Protein AF-0000000083340431 (afdb_homodimer)

Radius of gyration: 32.49 Å; Cα contacts (8 Å, |Δi|>4): 1083; chains: 2; bounding box: 77×100×53 Å

InterPro domains:
  IPR002711 HNH endonuclease [PF01844] (258-309)
  IPR003615 HNH nuclease [SM00507] (245-304)
  IPR003615 HNH nuclease [cd00085] (244-307)

Sequence (634 aa):
MARRSQQSNPEQLRIQLITLLENFESELKNEDLRSQVIELVPAYRLLYDLGSSLVTENIPAARDRIIYYLKKYPLTIINGEEIMVVAGISEWARRVRELRVQLGWSIITGVSALEMANEGDLEIEGLDVSTMKPDQYMLINTEQDREAAHRWNVANGIRKEKNISVQEKLLKFLRENVGRPVTGEELRYVAGDKSEWARRVRELRTEQGWPIITKQTGMPELPVGTYFLELDRQAPVHDRKIPDSVRGKVLRRDEFTCKSCGWKIDDYNRADPRILELHHKVHHAAGGENTEENLITLCNICHDKLHAEENRKKNGRMARRSQQSNPEQLRIQLITLLENFESELKNEDLRSQVIELVPAYRLLYDLGSSLVTENIPAARDRIIYYLKKYPLTIINGEEIMVVAGISEWARRVRELRVQLGWSIITGVSALEMANEGDLEIEGLDVSTMKPDQYMLINTEQDREAAHRWNVANGIRKEKNISVQEKLLKFLRENVGRPVTGEELRYVAGDKSEWARRVRELRTEQGWPIITKQTGMPELPVGTYFLELDRQAPVHDRKIPDSVRGKVLRRDEFTCKSCGWKIDDYNRADPRILELHHKVHHAAGGENTEENLITLCNICHDKLHAEENRKKNGR

Nearest PDB structures (foldseek):
  6ghc-assembly1_A  TM=3.824E-01  e=1.287E-02  Escherichia coli K-12
  6ghc-assembly1_A  TM=4.048E-01  e=1.061E-02  Escherichia coli K-12

Organism: NCBI:txid2580412

Solvent-accessible surface area (backbone atoms only — not comparable to full-atom values): 33269 Å² total; per-residue (Å²): 110,80,76,74,42,56,69,53,62,41,69,60,34,50,51,51,38,42,52,52,54,61,59,42,57,63,43,69,70,48,85,50,58,66,60,39,40,58,69,46,41,59,50,54,52,36,49,24,14,30,30,29,18,63,50,79,64,92,54,76,49,35,54,58,32,38,52,53,55,38,56,75,42,56,74,34,88,38,50,47,59,45,44,31,35,39,22,11,40,56,67,35,67,59,39,52,49,41,40,33,54,53,50,16,33,46,54,44,38,12,53,58,37,31,43,29,32,74,70,63,53,45,82,51,91,96,46,72,51,69,73,43,45,62,52,22,35,25,28,70,47,86,61,67,34,61,64,47,27,64,44,27,61,56,42,53,53,50,40,67,51,75,98,61,55,55,55,53,37,45,50,51,54,41,58,75,32,52,71,39,75,40,44,52,61,55,46,29,51,30,32,67,66,41,81,58,38,48,56,39,51,47,39,38,29,33,64,56,15,34,50,57,30,25,31,68,49,53,38,72,83,41,57,81,44,27,41,28,26,66,50,96,54,63,46,59,76,90,64,12,80,47,54,66,70,46,46,20,48,34,27,55,74,46,66,38,23,16,76,80,84,58,56,39,69,88,68,59,42,95,86,48,87,66,43,83,39,74,38,58,75,45,44,58,93,79,67,30,58,87,39,59,88,29,39,44,38,23,27,50,64,58,45,49,49,51,51,51,51,49,51,34,55,74,67,71,96,111,80,76,74,42,57,70,55,62,42,68,60,36,50,50,52,38,42,52,51,54,62,58,40,58,65,42,69,70,49,84,50,58,67,61,41,41,59,68,45,41,61,48,54,52,34,50,24,14,29,32,28,18,64,52,79,65,93,55,76,49,35,55,58,32,39,51,54,55,37,57,75,41,56,75,34,87,37,50,48,60,44,45,32,34,38,22,10,38,58,65,33,68,60,40,51,48,40,40,34,54,54,50,16,33,46,54,42,38,11,52,58,35,30,44,29,32,74,68,62,55,42,82,51,90,97,46,72,50,70,71,42,46,63,52,22,34,27,28,71,46,86,63,67,34,61,64,48,27,62,43,28,60,56,41,52,53,50,38,67,51,78,99,61,54,56,55,52,37,44,49,51,54,40,58,76,32,50,72,38,75,40,45,52,62,56,46,28,50,29,32,66,66,42,80,57,39,48,57,38,52,47,38,39,29,33,65,58,15,34,50,57,30,25,31,67,46,50,37,73,83,43,56,82,43,27,40,29,27,66,49,96,53,63,48,57,75,89,64,13,79,49,54,65,70,46,46,20,49,34,29,57,74,45,66,38,23,16,75,80,83,59,55,39,68,87,69,60,41,95,87,50,86,66,43,84,38,74,39,56,75,45,45,59,94,79,66,32,58,87,38,58,88,30,39,43,40,22,27,49,64,58,44,50,49,51,50,50,53,52,51,35,53,73,69,71,97

Secondary structure (DSSP, 8-state):
-PPPP----HHHHHHHHHHHHHHHHHHTT-S-HHHHHHHHHHHHHHHHHHHHHTS-S---SHHHHHHHHHHHSTT--EEHHHHHHHHTSTTHHHHHHIIIIIS--EEEEHHHHHHHHHTT---BTTB-GGG--TTEEEEEESS--HHHHHTHHHHHHHHH-SS--HHHHHHHHHHHTTTSEEEHHHHHHHTTT-TTHHHHHHHHHHTS---EE-TTTT-TTSPTTEEEE--S-PPPGGGTT--HHHHHHHHHHTTTB-TTT--BGGG--TT----EEEEESS-GGGT--SSTTTEEEEEHHHHHHHHHHHHHHHTT-/-PPPP----HHHHHHHHHHHHHHHHHHTT-S-HHHHHHHHHHHHHHHHHHHHHTS-S----HHHHHHHHHHHSTT--EEHHHHHHHHTSTTHHHHHHIIIIIS--EEEEHHHHHHHHHTT---BTTB-GGG--TTEEEEEESS--HHHHHTHHHHHHHHH-SS--HHHHHHHHHHHTTTSEEEHHHHHHHTTT-TTHHHHHHHHHHTS---EE-TTTT-TTSPTTEEEE--S-PPPGGGTT--HHHHHHHHHHTTTB-TTT--BGGG--TT----EEEEESS-GGGT--SSTTTEEEEEHHHHHHHHHHHHHHHTT-

pLDDT: mean 86.96, std 9.44, range [49.0, 97.94]

Foldseek 3Di:
DFDFAAADDLVVLVVVLVVLVVVLVVVVPPPDPVSSVVSCVVSLNSQLNNLLNVPVDPDRALLVQLLVVQLVPAPDKAALVNSSSNSSGDVSVVSVCCCVLQFQFQKDFLLLLLLCVVLPQFDDPPDDSNPGDRRIIHGQDSDGDRVSNVCSVVLVVLLPDPPDALLRQLLVSQLVQAQHKDASVSSCVSSVVDSCSNVSVQCCCQVFAFVKDHCQQANVPHGGRIIHGHDPDGDDRQQRHQHSVQRSVLCVVQVNAAPPPGDHPVPDDPVDSWDKGKDFCQRVVNVTDSHSVRIHIHIPVVRVVVVVVVVCVVVPD/DFDFAAADDLVVLVVVLVVLVVVLVVVVPPPDPVSSVVSCVVSLNSQLNNLLNVPVDPDRALLVQLLVVQLVPAPDKAALVNSSSNSSGDVSVVSVVCCVLQFQFQKDFLLLLLLCVVLPQFDDPPDDSNPGDRRIIHGQDSDGDRVSNVCSVVLVVLLPDPPDALLRQLLVSQLVQAQHKDASVSSCVSSVVDSCSNVSVQCCCQVFAFPKDHCQQANVPDGGRIIHGHDPDGDDRQQRHQDSVQRSVLNVVQVNAAPPPGDHPVPDDPVDRWDKGKDFCQRVVNVTDSHSVRIHIHIPVVRVVVVVVVVCVVVPD

Structure (mmCIF, N/CA/C/O backbone):
data_AF-0000000083340431-model_v1
#
loop_
_entity.id
_entity.type
_entity.pdbx_description
1 polymer 'HNH endonuclease'
#
loop_
_atom_site.group_PDB
_atom_site.id
_atom_site.type_symbol
_atom_site.label_atom_id
_atom_site.label_alt_id
_atom_site.label_comp_id
_atom_site.label_asym_id
_atom_site.label_entity_id
_atom_site.label_seq_id
_atom_site.pdbx_PDB_ins_code
_atom_site.Cartn_x
_atom_site.Cartn_y
_atom_site.Cartn_z
_atom_site.occupancy
_atom_site.B_iso_or_equiv
_atom_site.auth_seq_id
_atom_site.auth_comp_id
_atom_site.auth_asym_id
_atom_site.auth_atom_id
_atom_site.pdbx_PDB_model_num
ATOM 1 N N . MET A 1 1 ? 5.41 12.688 -8.656 1 51 1 MET A N 1
ATOM 2 C CA . MET A 1 1 ? 5.406 11.258 -8.969 1 51 1 MET A CA 1
ATOM 3 C C . MET A 1 1 ? 6.734 10.617 -8.586 1 51 1 MET A C 1
ATOM 5 O O . MET A 1 1 ? 7.777 11.273 -8.609 1 51 1 MET A O 1
ATOM 9 N N . ALA A 1 2 ? 6.617 9.43 -7.953 1 62 2 ALA A N 1
ATOM 10 C CA . ALA A 1 2 ? 7.855 8.727 -7.637 1 62 2 ALA A CA 1
ATOM 11 C C . ALA A 1 2 ? 8.758 8.625 -8.859 1 62 2 ALA A C 1
ATOM 13 O O . ALA A 1 2 ? 8.273 8.523 -9.992 1 62 2 ALA A O 1
ATOM 14 N N . ARG A 1 3 ? 10.008 8.906 -8.719 1 71.5 3 ARG A N 1
ATOM 15 C CA . ARG A 1 3 ? 10.977 8.891 -9.812 1 71.5 3 ARG A CA 1
ATOM 16 C C . ARG A 1 3 ? 10.953 7.559 -10.555 1 71.5 3 ARG A C 1
ATOM 18 O O . ARG A 1 3 ? 10.859 6.5 -9.93 1 71.5 3 ARG A O 1
ATOM 25 N N . ARG A 1 4 ? 10.891 7.727 -11.891 1 79.75 4 ARG A N 1
ATOM 26 C CA . ARG A 1 4 ? 11.008 6.543 -12.734 1 79.75 4 ARG A CA 1
ATOM 27 C C . ARG A 1 4 ? 12.469 6.215 -13.023 1 79.75 4 ARG A C 1
ATOM 29 O O . ARG A 1 4 ? 13.281 7.117 -13.234 1 79.75 4 ARG A O 1
ATOM 36 N N . SER A 1 5 ? 12.734 4.98 -12.93 1 87.94 5 SER A N 1
ATOM 37 C CA . SER A 1 5 ? 14.086 4.555 -13.281 1 87.94 5 SER A CA 1
ATOM 38 C C . SER A 1 5 ? 14.375 4.789 -14.758 1 87.94 5 SER A C 1
ATOM 40 O O . SER A 1 5 ? 13.477 4.668 -15.594 1 87.94 5 SER A O 1
ATOM 42 N N . GLN A 1 6 ? 15.562 5.172 -15.031 1 86.38 6 GLN A N 1
ATOM 43 C CA . GLN A 1 6 ? 15.992 5.406 -16.406 1 86.38 6 GLN A CA 1
ATOM 44 C C . GLN A 1 6 ? 17 4.355 -16.859 1 86.38 6 GLN A C 1
ATOM 46 O O . GLN A 1 6 ? 18.125 4.301 -16.344 1 86.38 6 GLN A O 1
ATOM 51 N N . GLN A 1 7 ? 16.531 3.564 -17.797 1 87.62 7 GLN A N 1
ATOM 52 C CA . GLN A 1 7 ? 17.438 2.562 -18.344 1 87.62 7 GLN A CA 1
ATOM 53 C C . GLN A 1 7 ? 18.547 3.217 -19.156 1 87.62 7 GLN A C 1
ATOM 55 O O . GLN A 1 7 ? 18.297 4.172 -19.906 1 87.62 7 GLN A O 1
ATOM 60 N N . SER A 1 8 ? 19.734 2.811 -19 1 91.56 8 SER A N 1
ATOM 61 C CA . SER A 1 8 ? 20.922 3.291 -19.703 1 91.56 8 SER A CA 1
ATOM 62 C C . SER A 1 8 ? 22 2.217 -19.75 1 91.56 8 SER A C 1
ATOM 64 O O . SER A 1 8 ? 21.719 1.032 -19.562 1 91.56 8 SER A O 1
ATOM 66 N N . ASN A 1 9 ? 23.203 2.619 -20.125 1 93.5 9 ASN A N 1
ATOM 67 C CA . ASN A 1 9 ? 24.297 1.665 -20.172 1 93.5 9 ASN A CA 1
ATOM 68 C C . ASN A 1 9 ? 24.719 1.217 -18.781 1 93.5 9 ASN A C 1
ATOM 70 O O . ASN A 1 9 ? 25.188 2.027 -17.984 1 93.5 9 ASN A O 1
ATOM 74 N N . PRO A 1 10 ? 24.562 -0.071 -18.5 1 95.25 10 PRO A N 1
ATOM 75 C CA . PRO A 1 10 ? 24.828 -0.567 -17.141 1 95.25 10 PRO A CA 1
ATOM 76 C C . PRO A 1 10 ? 26.25 -0.302 -16.672 1 95.25 10 PRO A C 1
ATOM 78 O O . PRO A 1 10 ? 26.484 0.019 -15.508 1 95.25 10 PRO A O 1
ATOM 81 N N . GLU A 1 11 ? 27.219 -0.413 -17.547 1 95.62 11 GLU A N 1
ATOM 82 C CA . GLU A 1 11 ? 28.609 -0.2 -17.172 1 95.62 11 GLU A CA 1
ATOM 83 C C . GLU A 1 11 ? 28.859 1.255 -16.797 1 95.62 11 GLU A C 1
ATOM 85 O O . GLU A 1 11 ? 29.562 1.531 -15.812 1 95.62 11 GLU A O 1
ATOM 90 N N . GLN A 1 12 ? 28.312 2.148 -17.5 1 96.44 12 GLN A N 1
ATOM 91 C CA . GLN A 1 12 ? 28.453 3.566 -17.188 1 96.44 12 GLN A CA 1
ATOM 92 C C . GLN A 1 12 ? 27.781 3.902 -15.852 1 96.44 12 GLN A C 1
ATOM 94 O O . GLN A 1 12 ? 28.328 4.676 -15.055 1 96.44 12 GLN A O 1
ATOM 99 N N . LEU A 1 13 ? 26.625 3.342 -15.656 1 97.06 13 LEU A N 1
ATOM 100 C CA . LEU A 1 13 ? 25.906 3.559 -14.406 1 97.06 13 LEU A CA 1
ATOM 101 C C . LEU A 1 13 ? 26.703 3.02 -13.227 1 97.06 13 LEU A C 1
ATOM 103 O O . LEU A 1 13 ? 26.797 3.668 -12.18 1 97.06 13 LEU A O 1
ATOM 107 N N . ARG A 1 14 ? 27.234 1.819 -13.375 1 97.31 14 ARG A N 1
ATOM 108 C CA . ARG A 1 14 ? 28.062 1.199 -12.344 1 97.31 14 ARG A CA 1
ATOM 109 C C . ARG A 1 14 ? 29.25 2.092 -11.977 1 97.31 14 ARG A C 1
ATOM 111 O O . ARG A 1 14 ? 29.516 2.318 -10.789 1 97.31 14 ARG A O 1
ATOM 118 N N . ILE A 1 15 ? 29.922 2.648 -12.961 1 97.44 15 ILE A N 1
ATOM 119 C CA . ILE A 1 15 ? 31.094 3.49 -12.758 1 97.44 15 ILE A CA 1
ATOM 120 C C . ILE A 1 15 ? 30.688 4.785 -12.062 1 97.44 15 ILE A C 1
ATOM 122 O O . ILE A 1 15 ? 31.359 5.234 -11.133 1 97.44 15 ILE A O 1
ATOM 126 N N . GLN A 1 16 ? 29.625 5.387 -12.516 1 97.69 16 GLN A N 1
ATOM 127 C CA . GLN A 1 16 ? 29.109 6.609 -11.898 1 97.69 16 GLN A CA 1
ATOM 128 C C . GLN A 1 16 ? 28.781 6.383 -10.43 1 97.69 16 GLN A C 1
ATOM 130 O O . GLN A 1 16 ? 29.062 7.234 -9.578 1 97.69 16 GLN A O 1
ATOM 135 N N . LEU A 1 17 ? 28.172 5.246 -10.18 1 97.94 17 LEU A N 1
ATOM 136 C CA . LEU A 1 17 ? 27.797 4.895 -8.812 1 97.94 17 LEU A CA 1
ATOM 137 C C . LEU A 1 17 ? 29.016 4.742 -7.926 1 97.94 17 LEU A C 1
ATOM 139 O O . LEU A 1 17 ? 29.047 5.25 -6.801 1 97.94 17 LEU A O 1
ATOM 143 N N . ILE A 1 18 ? 30.016 4.078 -8.43 1 97.88 18 ILE A N 1
ATOM 144 C CA . ILE A 1 18 ? 31.266 3.885 -7.676 1 97.88 18 ILE A CA 1
ATOM 145 C C . ILE A 1 18 ? 31.891 5.238 -7.379 1 97.88 18 ILE A C 1
ATOM 147 O O . ILE A 1 18 ? 32.312 5.504 -6.242 1 97.88 18 ILE A O 1
ATOM 151 N N . THR A 1 19 ? 31.953 6.109 -8.398 1 97.81 19 THR A N 1
ATOM 152 C CA . THR A 1 19 ? 32.531 7.438 -8.242 1 97.81 19 THR A CA 1
ATOM 153 C C . THR A 1 19 ? 31.781 8.234 -7.176 1 97.81 19 THR A C 1
ATOM 155 O O . THR A 1 19 ? 32.406 8.883 -6.328 1 97.81 19 THR A O 1
ATOM 158 N N . LEU A 1 20 ? 30.516 8.18 -7.262 1 97.31 20 LEU A N 1
ATOM 159 C CA . LEU A 1 20 ? 29.688 8.891 -6.297 1 97.31 20 LEU A CA 1
ATOM 160 C C . LEU A 1 20 ? 29.953 8.391 -4.879 1 97.31 20 LEU A C 1
ATOM 162 O O . LEU A 1 20 ? 30.078 9.195 -3.947 1 97.31 20 LEU A O 1
ATOM 166 N N . LEU A 1 21 ? 30.078 7.074 -4.711 1 97.75 21 LEU A N 1
ATOM 167 C CA . LEU A 1 21 ? 30.281 6.477 -3.398 1 97.75 21 LEU A CA 1
ATOM 168 C C . LEU A 1 21 ? 31.688 6.785 -2.877 1 97.75 21 LEU A C 1
ATOM 170 O O . LEU A 1 21 ? 31.875 6.949 -1.671 1 97.75 21 LEU A O 1
ATOM 174 N N . GLU A 1 22 ? 32.625 6.812 -3.768 1 97.19 22 GLU A N 1
ATOM 175 C CA . GLU A 1 22 ? 34 7.207 -3.371 1 97.19 22 GLU A CA 1
ATOM 176 C C . GLU A 1 22 ? 34 8.641 -2.84 1 97.19 22 GLU A C 1
ATOM 178 O O . GLU A 1 22 ? 34.625 8.914 -1.811 1 97.19 22 GLU A O 1
ATOM 183 N N . ASN A 1 23 ? 33.312 9.5 -3.527 1 96.25 23 ASN A N 1
ATOM 184 C CA . ASN A 1 23 ? 33.25 10.906 -3.123 1 96.25 23 ASN A CA 1
ATOM 185 C C . ASN A 1 23 ? 32.438 11.078 -1.83 1 96.25 23 ASN A C 1
ATOM 187 O O . ASN A 1 23 ? 32.656 12.055 -1.104 1 96.25 23 ASN A O 1
ATOM 191 N N . PHE A 1 24 ? 31.594 10.172 -1.552 1 96.94 24 PHE A N 1
ATOM 192 C CA . PHE A 1 24 ? 30.719 10.25 -0.382 1 96.94 24 PHE A CA 1
ATOM 193 C C . PHE A 1 24 ? 31.531 10.117 0.902 1 96.94 24 PHE A C 1
ATOM 195 O O . PHE A 1 24 ? 31.062 10.469 1.982 1 96.94 24 PHE A O 1
ATOM 202 N N . GLU A 1 25 ? 32.75 9.633 0.816 1 95.19 25 GLU A N 1
ATOM 203 C CA . GLU A 1 25 ? 33.656 9.523 1.973 1 95.19 25 GLU A CA 1
ATOM 204 C C . GLU A 1 25 ? 33.781 10.867 2.682 1 95.19 25 GLU A C 1
ATOM 206 O O . GLU A 1 25 ? 33.781 10.93 3.912 1 95.19 25 GLU A O 1
ATOM 211 N N . SER A 1 26 ? 33.906 11.891 1.916 1 94.75 26 SER A N 1
ATOM 212 C CA . SER A 1 26 ? 34.062 13.234 2.479 1 94.75 26 SER A CA 1
ATOM 213 C C . SER A 1 26 ? 32.781 13.688 3.188 1 94.75 26 SER A C 1
ATOM 215 O O . SER A 1 26 ? 32.844 14.391 4.199 1 94.75 26 SER A O 1
ATOM 217 N N . GLU A 1 27 ? 31.656 13.297 2.594 1 92.88 27 GLU A N 1
ATOM 218 C CA . GLU A 1 27 ? 30.391 13.695 3.184 1 92.88 27 GLU A CA 1
ATOM 219 C C . GLU A 1 27 ? 30.141 12.992 4.516 1 92.88 27 GLU A C 1
ATOM 221 O O . GLU A 1 27 ? 29.5 13.547 5.406 1 92.88 27 GLU A O 1
ATOM 226 N N . LEU A 1 28 ? 30.688 11.828 4.664 1 93.56 28 LEU A N 1
ATOM 227 C CA . LEU A 1 28 ? 30.531 11.078 5.902 1 93.56 28 LEU A CA 1
ATOM 228 C C . LEU A 1 28 ? 31.172 11.812 7.074 1 93.56 28 LEU A C 1
ATOM 230 O O . LEU A 1 28 ? 30.812 11.578 8.227 1 93.56 28 LEU A O 1
ATOM 234 N N . LYS A 1 29 ? 32.062 12.703 6.785 1 90.69 29 LYS A N 1
ATOM 235 C CA . LYS A 1 29 ? 32.719 13.477 7.824 1 90.69 29 LYS A CA 1
ATOM 236 C C . LYS A 1 29 ? 31.922 14.719 8.195 1 90.69 29 LYS A C 1
ATOM 238 O O . LYS A 1 29 ? 32.188 15.359 9.211 1 90.69 29 LYS A O 1
ATOM 243 N N . ASN A 1 30 ? 30.938 14.992 7.371 1 89.81 30 ASN A N 1
ATOM 244 C CA . ASN A 1 30 ? 30.031 16.094 7.672 1 89.81 30 ASN A CA 1
ATOM 245 C C . ASN A 1 30 ? 29.156 15.797 8.883 1 89.81 30 ASN A C 1
ATOM 247 O O . ASN A 1 30 ? 28.703 14.664 9.055 1 89.81 30 ASN A O 1
ATOM 251 N N . GLU A 1 31 ? 28.938 16.75 9.719 1 88 31 GLU A N 1
ATOM 252 C CA . GLU A 1 31 ? 28.188 16.531 10.945 1 88 31 GLU A CA 1
ATOM 253 C C . GLU A 1 31 ? 26.688 16.656 10.695 1 88 31 GLU A C 1
ATOM 255 O O . GLU A 1 31 ? 25.875 16.156 11.484 1 88 31 GLU A O 1
ATOM 260 N N . ASP A 1 32 ? 26.312 17.172 9.578 1 93.75 32 ASP A N 1
ATOM 261 C CA . ASP A 1 32 ? 24.891 17.406 9.312 1 93.75 32 ASP A CA 1
ATOM 262 C C . ASP A 1 32 ? 24.25 16.156 8.695 1 93.75 32 ASP A C 1
ATOM 264 O O . ASP A 1 32 ? 24.547 15.805 7.551 1 93.75 32 ASP A O 1
ATOM 268 N N . LEU A 1 33 ? 23.391 15.57 9.367 1 95.94 33 LEU A N 1
ATOM 269 C CA . LEU A 1 33 ? 22.719 14.352 8.938 1 95.94 33 LEU A CA 1
ATOM 270 C C . LEU A 1 33 ? 21.969 14.562 7.617 1 95.94 33 LEU A C 1
ATOM 272 O O . LEU A 1 33 ? 22.062 13.734 6.711 1 95.94 33 LEU A O 1
ATOM 276 N N . ARG A 1 34 ? 21.219 15.656 7.508 1 96.62 34 ARG A N 1
ATOM 277 C CA . ARG A 1 34 ? 20.406 15.867 6.309 1 96.62 34 ARG A CA 1
ATOM 278 C C . ARG A 1 34 ? 21.297 16.031 5.078 1 96.62 34 ARG A C 1
ATOM 280 O O . ARG A 1 34 ? 20.969 15.555 3.996 1 96.62 34 ARG A O 1
ATOM 287 N N . SER A 1 35 ? 22.406 16.703 5.273 1 96.19 35 SER A N 1
ATOM 288 C CA . SER A 1 35 ? 23.359 16.828 4.168 1 96.19 35 SER A CA 1
ATOM 289 C C . SER A 1 35 ? 23.844 15.469 3.684 1 96.19 35 SER A C 1
ATOM 291 O O . SER A 1 35 ? 23.922 15.227 2.479 1 96.19 35 SER A O 1
ATOM 293 N N . GLN A 1 36 ? 24.188 14.617 4.625 1 97.38 36 GLN A N 1
ATOM 294 C CA . GLN A 1 36 ? 24.609 13.266 4.281 1 97.38 36 GLN A CA 1
ATOM 295 C C . GLN A 1 36 ? 23.531 12.523 3.51 1 97.38 36 GLN A C 1
ATOM 297 O O . GLN A 1 36 ? 23.812 11.883 2.49 1 97.38 36 GLN A O 1
ATOM 302 N N . VAL A 1 37 ? 22.344 12.664 3.996 1 97.81 37 VAL A N 1
ATOM 303 C CA . VAL A 1 37 ? 21.203 11.961 3.416 1 97.81 37 VAL A CA 1
ATOM 304 C C . VAL A 1 37 ? 20.969 12.453 1.989 1 97.81 37 VAL A C 1
ATOM 306 O O . VAL A 1 37 ? 20.875 11.648 1.058 1 97.81 37 VAL A O 1
ATOM 309 N N . ILE A 1 38 ? 20.922 13.727 1.814 1 97.44 38 ILE A N 1
ATOM 310 C CA . ILE A 1 38 ? 20.641 14.328 0.514 1 97.44 38 ILE A CA 1
ATOM 311 C C . ILE A 1 38 ? 21.734 13.922 -0.484 1 97.44 38 ILE A C 1
ATOM 313 O O . ILE A 1 38 ? 21.422 13.594 -1.636 1 97.44 38 ILE A O 1
ATOM 317 N N . GLU A 1 39 ? 22.953 13.852 -0.019 1 97 39 GLU A N 1
ATOM 318 C CA . GLU A 1 39 ? 24.078 13.547 -0.898 1 97 39 GLU A CA 1
ATOM 319 C C . GLU A 1 39 ? 24.109 12.062 -1.266 1 97 39 GLU A C 1
ATOM 321 O O . GLU A 1 39 ? 24.797 11.664 -2.207 1 97 39 GLU A O 1
ATOM 326 N N . LEU A 1 40 ? 23.438 11.258 -0.491 1 97.44 40 LEU A N 1
ATOM 327 C CA . LEU A 1 40 ? 23.422 9.828 -0.766 1 97.44 40 LEU A CA 1
ATOM 328 C C . LEU A 1 40 ? 22.266 9.469 -1.705 1 97.44 40 LEU A C 1
ATOM 330 O O . LEU A 1 40 ? 22.266 8.391 -2.305 1 97.44 40 LEU A O 1
ATOM 334 N N . VAL A 1 41 ? 21.25 10.297 -1.888 1 96.81 41 VAL A N 1
ATOM 335 C CA . VAL A 1 41 ? 20.047 10.047 -2.67 1 96.81 41 VAL A CA 1
ATOM 336 C C . VAL A 1 41 ? 20.422 9.672 -4.102 1 96.81 41 VAL A C 1
ATOM 338 O O . VAL A 1 41 ? 19.922 8.688 -4.645 1 96.81 41 VAL A O 1
ATOM 341 N N . PRO A 1 42 ? 21.422 10.359 -4.699 1 96.88 42 PRO A N 1
ATOM 342 C CA . PRO A 1 42 ? 21.75 10.016 -6.082 1 96.88 42 PRO A CA 1
ATOM 343 C C . PRO A 1 42 ? 22.297 8.594 -6.219 1 96.88 42 PRO A C 1
ATOM 345 O O . PRO A 1 42 ? 22.141 7.969 -7.273 1 96.88 42 PRO A O 1
ATOM 348 N N . ALA A 1 43 ? 22.922 8.07 -5.191 1 97.62 43 ALA A N 1
ATOM 349 C CA . ALA A 1 43 ? 23.406 6.695 -5.234 1 97.62 43 ALA A CA 1
ATOM 350 C C . ALA A 1 43 ? 22.25 5.707 -5.387 1 97.62 43 ALA A C 1
ATOM 352 O O . ALA A 1 43 ? 22.359 4.727 -6.125 1 97.62 43 ALA A O 1
ATOM 353 N N . TYR A 1 44 ? 21.172 5.965 -4.68 1 96.38 44 TYR A N 1
ATOM 354 C CA . TYR A 1 44 ? 19.984 5.133 -4.809 1 96.38 44 TYR A CA 1
ATOM 355 C C . TYR A 1 44 ? 19.438 5.184 -6.23 1 96.38 44 TYR A C 1
ATOM 357 O O . TYR A 1 44 ? 19.125 4.145 -6.816 1 96.38 44 TYR A O 1
ATOM 365 N N . ARG A 1 45 ? 19.375 6.391 -6.762 1 95.69 45 ARG A N 1
ATOM 366 C CA . ARG A 1 45 ? 18.859 6.566 -8.117 1 95.69 45 ARG A CA 1
ATOM 367 C C . ARG A 1 45 ? 19.703 5.785 -9.125 1 95.69 45 ARG A C 1
ATOM 369 O O . ARG A 1 45 ? 19.156 5.094 -9.992 1 95.69 45 ARG A O 1
ATOM 376 N N . LEU A 1 46 ? 20.953 5.922 -8.984 1 97.19 46 LEU A N 1
ATOM 377 C CA . LEU A 1 46 ? 21.859 5.266 -9.922 1 97.19 46 LEU A CA 1
ATOM 378 C C . LEU A 1 46 ? 21.75 3.748 -9.797 1 97.19 46 LEU A C 1
ATOM 380 O O . LEU A 1 46 ? 21.828 3.031 -10.797 1 97.19 46 LEU A O 1
ATOM 384 N N . LEU A 1 47 ? 21.641 3.256 -8.602 1 97.5 47 LEU A N 1
ATOM 385 C CA . LEU A 1 47 ? 21.516 1.814 -8.414 1 97.5 47 LEU A CA 1
ATOM 386 C C . LEU A 1 47 ? 20.219 1.287 -9.008 1 97.5 47 LEU A C 1
ATOM 388 O O . LEU A 1 47 ? 20.203 0.223 -9.625 1 97.5 47 LEU A O 1
ATOM 392 N N . TYR A 1 48 ? 19.141 2.008 -8.75 1 96.31 48 TYR A N 1
ATOM 393 C CA . TYR A 1 48 ? 17.859 1.628 -9.344 1 96.31 48 TYR A CA 1
ATOM 394 C C . TYR A 1 48 ? 17.953 1.653 -10.867 1 96.31 48 TYR A C 1
ATOM 396 O O . TYR A 1 48 ? 17.438 0.75 -11.539 1 96.31 48 TYR A O 1
ATOM 404 N N . ASP A 1 49 ? 18.609 2.689 -11.375 1 97.06 49 ASP A N 1
ATOM 405 C CA . ASP A 1 49 ? 18.797 2.766 -12.82 1 97.06 49 ASP A CA 1
ATOM 406 C C . ASP A 1 49 ? 19.641 1.599 -13.328 1 97.06 49 ASP A C 1
ATOM 408 O O . ASP A 1 49 ? 19.375 1.048 -14.398 1 97.06 49 ASP A O 1
ATOM 412 N N . LEU A 1 50 ? 20.641 1.266 -12.586 1 97.5 50 LEU A N 1
ATOM 413 C CA . LEU A 1 50 ? 21.5 0.14 -12.945 1 97.5 50 LEU A CA 1
ATOM 414 C C . LEU A 1 50 ? 20.703 -1.159 -12.984 1 97.5 50 LEU A C 1
ATOM 416 O O . LEU A 1 50 ? 20.797 -1.927 -13.945 1 97.5 50 LEU A O 1
ATOM 420 N N . GLY A 1 51 ? 19.922 -1.4 -11.961 1 97.38 51 GLY A N 1
ATOM 421 C CA . GLY A 1 51 ? 19.109 -2.605 -11.906 1 97.38 51 GLY A CA 1
ATOM 422 C C . GLY A 1 51 ? 18.156 -2.734 -13.086 1 97.38 51 GLY A C 1
ATOM 423 O O . GLY A 1 51 ? 18.125 -3.768 -13.758 1 97.38 51 GLY A O 1
ATOM 424 N N . SER A 1 52 ? 17.453 -1.664 -13.312 1 97.06 52 SER A N 1
ATOM 425 C CA . SER A 1 52 ? 16.484 -1.693 -14.398 1 97.06 52 SER A CA 1
ATOM 426 C C . SER A 1 52 ? 17.172 -1.844 -15.75 1 97.06 52 SER A C 1
ATOM 428 O O . SER A 1 52 ? 16.594 -2.387 -16.688 1 97.06 52 SER A O 1
ATOM 430 N N . SER A 1 53 ? 18.406 -1.409 -15.852 1 96.62 53 SER A N 1
ATOM 431 C CA . SER A 1 53 ? 19.141 -1.4 -17.109 1 96.62 53 SER A CA 1
ATOM 432 C C . SER A 1 53 ? 19.719 -2.779 -17.422 1 96.62 53 SER A C 1
ATOM 434 O O . SER A 1 53 ? 20.25 -3.002 -18.516 1 96.62 53 SER A O 1
ATOM 436 N N . LEU A 1 54 ? 19.641 -3.697 -16.453 1 96.31 54 LEU A N 1
ATOM 437 C CA . LEU A 1 54 ? 20.078 -5.062 -16.734 1 96.31 54 LEU A CA 1
ATOM 438 C C . LEU A 1 54 ? 19.172 -5.719 -17.766 1 96.31 54 LEU A C 1
ATOM 440 O O . LEU A 1 54 ? 19.578 -6.656 -18.453 1 96.31 54 LEU A O 1
ATOM 444 N N . VAL A 1 55 ? 17.875 -5.281 -17.688 1 94.38 55 VAL A N 1
ATOM 445 C CA . VAL A 1 55 ? 16.969 -5.707 -18.734 1 94.38 55 VAL A CA 1
ATOM 446 C C . VAL A 1 55 ? 17.312 -5.012 -20.047 1 94.38 55 VAL A C 1
ATOM 448 O O . VAL A 1 55 ? 17.141 -3.801 -20.188 1 94.38 55 VAL A O 1
ATOM 451 N N . THR A 1 56 ? 17.75 -5.723 -21 1 87.94 56 THR A N 1
ATOM 452 C CA . THR A 1 56 ? 18.344 -5.172 -22.219 1 87.94 56 THR A CA 1
ATOM 453 C C . THR A 1 56 ? 17.25 -4.609 -23.125 1 87.94 56 THR A C 1
ATOM 455 O O . THR A 1 56 ? 17.516 -3.701 -23.922 1 87.94 56 THR A O 1
ATOM 458 N N . GLU A 1 57 ? 16.078 -5.164 -23.031 1 91.12 57 GLU A N 1
ATOM 459 C CA . GLU A 1 57 ? 14.969 -4.621 -23.812 1 91.12 57 GLU A CA 1
ATOM 460 C C . GLU A 1 57 ? 14.539 -3.258 -23.281 1 91.12 57 GLU A C 1
ATOM 462 O O . GLU A 1 57 ? 14.555 -3.025 -22.062 1 91.12 57 GLU A O 1
ATOM 467 N N . ASN A 1 58 ? 14.281 -2.395 -24.109 1 89.75 58 ASN A N 1
ATOM 468 C CA . ASN A 1 58 ? 13.797 -1.084 -23.688 1 89.75 58 ASN A CA 1
ATOM 469 C C . ASN A 1 58 ? 12.359 -1.153 -23.172 1 89.75 58 ASN A C 1
ATOM 471 O O . ASN A 1 58 ? 11.414 -1.005 -23.938 1 89.75 58 ASN A O 1
ATOM 475 N N . ILE A 1 59 ? 12.242 -1.283 -21.906 1 93.94 59 ILE A N 1
ATOM 476 C CA . ILE A 1 59 ? 10.961 -1.345 -21.203 1 93.94 59 ILE A CA 1
ATOM 477 C C . ILE A 1 59 ? 10.922 -0.276 -20.125 1 93.94 59 ILE A C 1
ATOM 479 O O . ILE A 1 59 ? 11.336 -0.52 -18.984 1 93.94 59 ILE A O 1
ATOM 483 N N . PRO A 1 60 ? 10.445 0.809 -20.406 1 90.69 60 PRO A N 1
ATOM 484 C CA . PRO A 1 60 ? 10.523 1.934 -19.469 1 90.69 60 PRO A CA 1
ATOM 485 C C . PRO A 1 60 ? 9.688 1.716 -18.203 1 90.69 60 PRO A C 1
ATOM 487 O O . PRO A 1 60 ? 10.102 2.111 -17.109 1 90.69 60 PRO A O 1
ATOM 490 N N . ALA A 1 61 ? 8.562 1.059 -18.359 1 93.19 61 ALA A N 1
ATOM 491 C CA . ALA A 1 61 ? 7.66 0.901 -17.219 1 93.19 61 ALA A CA 1
ATOM 492 C C . ALA A 1 61 ? 8.133 -0.217 -16.297 1 93.19 61 ALA A C 1
ATOM 494 O O . ALA A 1 61 ? 8.438 -1.321 -16.75 1 93.19 61 ALA A O 1
ATOM 495 N N . ALA A 1 62 ? 8.227 0.073 -15.016 1 95.44 62 ALA A N 1
ATOM 496 C CA . ALA A 1 62 ? 8.664 -0.9 -14.016 1 95.44 62 ALA A CA 1
ATOM 497 C C . ALA A 1 62 ? 7.785 -2.146 -14.047 1 95.44 62 ALA A C 1
ATOM 499 O O . ALA A 1 62 ? 8.289 -3.271 -14.008 1 95.44 62 ALA A O 1
ATOM 500 N N . ARG A 1 63 ? 6.527 -1.912 -14.117 1 95.06 63 ARG A N 1
ATOM 501 C CA . ARG A 1 63 ? 5.566 -3.008 -14.141 1 95.06 63 ARG A CA 1
ATOM 502 C C . ARG A 1 63 ? 5.859 -3.971 -15.281 1 95.06 63 ARG A C 1
ATOM 504 O O . ARG A 1 63 ? 5.84 -5.191 -15.094 1 95.06 63 ARG A O 1
ATOM 511 N N . ASP A 1 64 ? 6.125 -3.389 -16.438 1 96 64 ASP A N 1
ATOM 512 C CA . ASP A 1 64 ? 6.395 -4.199 -17.609 1 96 64 ASP A CA 1
ATOM 513 C C . ASP A 1 64 ? 7.723 -4.934 -17.484 1 96 64 ASP A C 1
ATOM 515 O O . ASP A 1 64 ? 7.867 -6.059 -17.969 1 96 64 ASP A O 1
ATOM 519 N N . ARG A 1 65 ? 8.68 -4.375 -16.859 1 97.25 65 ARG A N 1
ATOM 520 C CA . ARG A 1 65 ? 9.961 -5.047 -16.625 1 97.25 65 ARG A CA 1
ATOM 521 C C . ARG A 1 65 ? 9.789 -6.242 -15.695 1 97.25 65 ARG A C 1
ATOM 523 O O . ARG A 1 65 ? 10.422 -7.281 -15.883 1 97.25 65 ARG A O 1
ATOM 530 N N . ILE A 1 66 ? 8.945 -6.051 -14.703 1 97.81 66 ILE A N 1
ATOM 531 C CA . ILE A 1 66 ? 8.703 -7.113 -13.734 1 97.81 66 ILE A CA 1
ATOM 532 C C . ILE A 1 66 ? 8.117 -8.328 -14.445 1 97.81 66 ILE A C 1
ATOM 534 O O . ILE A 1 66 ? 8.617 -9.445 -14.297 1 97.81 66 ILE A O 1
ATOM 538 N N . ILE A 1 67 ? 7.062 -8.07 -15.242 1 97.38 67 ILE A N 1
ATOM 539 C CA . ILE A 1 67 ? 6.41 -9.203 -15.898 1 97.38 67 ILE A CA 1
ATOM 540 C C . ILE A 1 67 ? 7.348 -9.797 -16.953 1 97.38 67 ILE A C 1
ATOM 542 O O . ILE A 1 67 ? 7.348 -11.016 -17.172 1 97.38 67 ILE A O 1
ATOM 546 N N . TYR A 1 68 ? 8.109 -8.992 -17.609 1 97.44 68 TYR A N 1
ATOM 547 C CA . TYR A 1 68 ? 9.125 -9.492 -18.531 1 97.44 68 TYR A CA 1
ATOM 548 C C . TYR A 1 68 ? 10.062 -10.469 -17.828 1 97.44 68 TYR A C 1
ATOM 550 O O . TYR A 1 68 ? 10.344 -11.555 -18.359 1 97.44 68 TYR A O 1
ATOM 558 N N . TYR A 1 69 ? 10.547 -10.094 -16.672 1 97.94 69 TYR A N 1
ATOM 559 C CA . TYR A 1 69 ? 11.469 -10.906 -15.875 1 97.94 69 TYR A CA 1
ATOM 560 C C . TYR A 1 69 ? 10.797 -12.203 -15.43 1 97.94 69 TYR A C 1
ATOM 562 O O . TYR A 1 69 ? 11.375 -13.281 -15.555 1 97.94 69 TYR A O 1
ATOM 570 N N . LEU A 1 70 ? 9.609 -12.109 -14.961 1 97.5 70 LEU A N 1
ATOM 571 C CA . LEU A 1 70 ? 8.883 -13.281 -14.477 1 97.5 70 LEU A CA 1
ATOM 572 C C . LEU A 1 70 ? 8.578 -14.25 -15.625 1 97.5 70 LEU A C 1
ATOM 574 O O . LEU A 1 70 ? 8.648 -15.469 -15.445 1 97.5 70 LEU A O 1
ATOM 578 N N . LYS A 1 71 ? 8.281 -13.711 -16.812 1 96.88 71 LYS A N 1
ATOM 579 C CA . LYS A 1 71 ? 7.977 -14.531 -17.984 1 96.88 71 LYS A CA 1
ATOM 580 C C . LYS A 1 71 ? 9.211 -15.297 -18.453 1 96.88 71 LYS A C 1
ATOM 582 O O . LYS A 1 71 ? 9.094 -16.375 -19.031 1 96.88 71 LYS A O 1
ATOM 587 N N . LYS A 1 72 ? 10.336 -14.797 -18.234 1 96.56 72 LYS A N 1
ATOM 588 C CA . LYS A 1 72 ? 11.578 -15.453 -18.625 1 96.56 72 LYS A CA 1
ATOM 589 C C . LYS A 1 72 ? 11.883 -16.641 -17.719 1 96.56 72 LYS A C 1
ATOM 591 O O . LYS A 1 72 ? 12.57 -17.578 -18.125 1 96.56 72 LYS A O 1
ATOM 596 N N . TYR A 1 73 ? 11.32 -16.578 -16.484 1 96.38 73 TYR A N 1
ATOM 597 C CA . TYR A 1 73 ? 11.602 -17.641 -15.523 1 96.38 73 TYR A CA 1
ATOM 598 C C . TYR A 1 73 ? 10.312 -18.172 -14.906 1 96.38 73 TYR A C 1
ATOM 600 O O . TYR A 1 73 ? 10.133 -18.109 -13.688 1 96.38 73 TYR A O 1
ATOM 608 N N . PRO A 1 74 ? 9.492 -18.75 -15.695 1 94.19 74 PRO A N 1
ATOM 609 C CA . PRO A 1 74 ? 8.234 -19.297 -15.172 1 94.19 74 PRO A CA 1
ATOM 610 C C . PRO A 1 74 ? 8.453 -20.484 -14.227 1 94.19 74 PRO A C 1
ATOM 612 O O . PRO A 1 74 ? 9.469 -21.172 -14.32 1 94.19 74 PRO A O 1
ATOM 615 N N . LEU A 1 75 ? 7.547 -20.641 -13.289 1 91.75 75 LEU A N 1
ATOM 616 C CA . LEU A 1 75 ? 7.551 -21.734 -12.336 1 91.75 75 LEU A CA 1
ATOM 617 C C . LEU A 1 75 ? 8.844 -21.75 -11.531 1 91.75 75 LEU A C 1
ATOM 619 O O . LEU A 1 75 ? 9.359 -22.828 -11.188 1 91.75 75 LEU A O 1
ATOM 623 N N . THR A 1 76 ? 9.445 -20.516 -11.406 1 94.5 76 THR A N 1
ATOM 624 C CA . THR A 1 76 ? 10.641 -20.328 -10.594 1 94.5 76 THR A CA 1
ATOM 625 C C . THR A 1 76 ? 10.359 -19.406 -9.414 1 94.5 76 THR A C 1
ATOM 627 O O . THR A 1 76 ? 9.688 -18.391 -9.562 1 94.5 76 THR A O 1
ATOM 630 N N . ILE A 1 77 ? 10.836 -19.891 -8.266 1 95.38 77 ILE A N 1
ATOM 631 C CA . ILE A 1 77 ? 10.672 -19.047 -7.086 1 95.38 77 ILE A CA 1
ATOM 632 C C . ILE A 1 77 ? 11.609 -17.844 -7.176 1 95.38 77 ILE A C 1
ATOM 634 O O . ILE A 1 77 ? 12.828 -18 -7.277 1 95.38 77 ILE A O 1
ATOM 638 N N . ILE A 1 78 ? 11.062 -16.703 -7.207 1 96.69 78 ILE A N 1
ATOM 639 C CA . ILE A 1 78 ? 11.82 -15.469 -7.352 1 96.69 78 ILE A CA 1
ATOM 640 C C . ILE A 1 78 ? 11.656 -14.617 -6.094 1 96.69 78 ILE A C 1
ATOM 642 O O . ILE A 1 78 ? 10.539 -14.344 -5.66 1 96.69 78 ILE A O 1
ATOM 646 N N . ASN A 1 79 ? 12.789 -14.234 -5.555 1 95.81 79 ASN A N 1
ATOM 647 C CA . ASN A 1 79 ? 12.758 -13.367 -4.379 1 95.81 79 ASN A CA 1
ATOM 648 C C . ASN A 1 79 ? 12.281 -11.961 -4.734 1 95.81 79 ASN A C 1
ATOM 650 O O . ASN A 1 79 ? 12.602 -11.445 -5.809 1 95.81 79 ASN A O 1
ATOM 654 N N . GLY A 1 80 ? 11.547 -11.375 -3.797 1 95.31 80 GLY A N 1
ATOM 655 C CA . GLY A 1 80 ? 11.094 -10.008 -3.992 1 95.31 80 GLY A CA 1
ATOM 656 C C . GLY A 1 80 ? 12.219 -9.039 -4.297 1 95.31 80 GLY A C 1
ATOM 657 O O . GLY A 1 80 ? 12.039 -8.102 -5.078 1 95.31 80 GLY A O 1
ATOM 658 N N . GLU A 1 81 ? 13.383 -9.297 -3.789 1 95.31 81 GLU A N 1
ATOM 659 C CA . GLU A 1 81 ? 14.531 -8.414 -3.996 1 95.31 81 GLU A CA 1
ATOM 660 C C . GLU A 1 81 ? 14.992 -8.445 -5.453 1 95.31 81 GLU A C 1
ATOM 662 O O . GLU A 1 81 ? 15.484 -7.441 -5.969 1 95.31 81 GLU A O 1
ATOM 667 N N . GLU A 1 82 ? 14.859 -9.578 -6.047 1 97.06 82 GLU A N 1
ATOM 668 C CA . GLU A 1 82 ? 15.148 -9.648 -7.477 1 97.06 82 GLU A CA 1
ATOM 669 C C . GLU A 1 82 ? 14.219 -8.734 -8.273 1 97.06 82 GLU A C 1
ATOM 671 O O . GLU A 1 82 ? 14.672 -8.016 -9.172 1 97.06 82 GLU A O 1
ATOM 676 N N . ILE A 1 83 ? 13 -8.82 -7.844 1 96.94 83 ILE A N 1
ATOM 677 C CA . ILE A 1 83 ? 11.992 -8.008 -8.523 1 96.94 83 ILE A CA 1
ATOM 678 C C . ILE A 1 83 ? 12.289 -6.527 -8.305 1 96.94 83 ILE A C 1
ATOM 680 O O . ILE A 1 83 ? 12.141 -5.719 -9.227 1 96.94 83 ILE A O 1
ATOM 684 N N . MET A 1 84 ? 12.688 -6.199 -7.176 1 95.06 84 MET A N 1
ATOM 685 C CA . MET A 1 84 ? 13.078 -4.82 -6.871 1 95.06 84 MET A CA 1
ATOM 686 C C . MET A 1 84 ? 14.18 -4.344 -7.809 1 95.06 84 MET A C 1
ATOM 688 O O . MET A 1 84 ? 14.109 -3.23 -8.336 1 95.06 84 MET A O 1
ATOM 692 N N . VAL A 1 85 ? 15.148 -5.176 -8.055 1 96.94 85 VAL A N 1
ATOM 693 C CA . VAL A 1 85 ? 16.281 -4.832 -8.906 1 96.94 85 VAL A CA 1
ATOM 694 C C . VAL A 1 85 ? 15.789 -4.555 -10.328 1 96.94 85 VAL A C 1
ATOM 696 O O . VAL A 1 85 ? 16.109 -3.516 -10.906 1 96.94 85 VAL A O 1
ATOM 699 N N . VAL A 1 86 ? 14.969 -5.398 -10.773 1 97.25 86 VAL A N 1
ATOM 700 C CA . VAL A 1 86 ? 14.523 -5.324 -12.156 1 97.25 86 VAL A CA 1
ATOM 701 C C . VAL A 1 86 ? 13.547 -4.156 -12.328 1 97.25 86 VAL A C 1
ATOM 703 O O . VAL A 1 86 ? 13.547 -3.488 -13.367 1 97.25 86 VAL A O 1
ATOM 706 N N . ALA A 1 87 ? 12.703 -3.971 -11.359 1 96.12 87 ALA A N 1
ATOM 707 C CA . ALA A 1 87 ? 11.719 -2.896 -11.406 1 96.12 87 ALA A CA 1
ATOM 708 C C . ALA A 1 87 ? 12.398 -1.529 -11.422 1 96.12 87 ALA A C 1
ATOM 710 O O . ALA A 1 87 ? 11.938 -0.606 -12.094 1 96.12 87 ALA A O 1
ATOM 711 N N . GLY A 1 88 ? 13.445 -1.401 -10.609 1 94.88 88 GLY A N 1
ATOM 712 C CA . GLY A 1 88 ? 14.18 -0.145 -10.523 1 94.88 88 GLY A CA 1
ATOM 713 C C . GLY A 1 88 ? 13.43 0.928 -9.758 1 94.88 88 GLY A C 1
ATOM 714 O O . GLY A 1 88 ? 13.578 2.119 -10.039 1 94.88 88 GLY A O 1
ATOM 715 N N . ILE A 1 89 ? 12.531 0.545 -8.945 1 91.69 89 ILE A N 1
ATOM 716 C CA . ILE A 1 89 ? 11.805 1.483 -8.094 1 91.69 89 ILE A CA 1
ATOM 717 C C . ILE A 1 89 ? 11.57 0.865 -6.719 1 91.69 89 ILE A C 1
ATOM 719 O O . ILE A 1 89 ? 11.617 -0.358 -6.566 1 91.69 89 ILE A O 1
ATOM 723 N N . SER A 1 90 ? 11.312 1.7 -5.781 1 88 90 SER A N 1
ATOM 724 C CA . SER A 1 90 ? 11.117 1.222 -4.414 1 88 90 SER A CA 1
ATOM 725 C C . SER A 1 90 ? 9.75 0.563 -4.25 1 88 90 SER A C 1
ATOM 727 O O . SER A 1 90 ? 9.609 -0.412 -3.508 1 88 90 SER A O 1
ATOM 729 N N . GLU A 1 91 ? 8.719 1.013 -4.945 1 88.12 91 GLU A N 1
ATOM 730 C CA . GLU A 1 91 ? 7.352 0.523 -4.773 1 88.12 91 GLU A CA 1
ATOM 731 C C . GLU A 1 91 ? 7.062 -0.646 -5.711 1 88.12 91 GLU A C 1
ATOM 733 O O . GLU A 1 91 ? 5.969 -0.747 -6.27 1 88.12 91 GLU A O 1
ATOM 738 N N . TRP A 1 92 ? 7.988 -1.486 -5.832 1 92.56 92 TRP A N 1
ATOM 739 C CA . TRP A 1 92 ? 7.875 -2.609 -6.758 1 92.56 92 TRP A CA 1
ATOM 740 C C . TRP A 1 92 ? 6.762 -3.559 -6.328 1 92.56 92 TRP A C 1
ATOM 742 O O . TRP A 1 92 ? 6.09 -4.164 -7.168 1 92.56 92 TRP A O 1
ATOM 752 N N . ALA A 1 93 ? 6.566 -3.693 -5.059 1 90.56 93 ALA A N 1
ATOM 753 C CA . ALA A 1 93 ? 5.559 -4.621 -4.547 1 90.56 93 ALA A CA 1
ATOM 754 C C . ALA A 1 93 ? 4.16 -4.219 -5.004 1 90.56 93 ALA A C 1
ATOM 756 O O . ALA A 1 93 ? 3.32 -5.078 -5.285 1 90.56 93 ALA A O 1
ATOM 757 N N . ARG A 1 94 ? 3.904 -2.947 -5.07 1 87.88 94 ARG A N 1
ATOM 758 C CA . ARG A 1 94 ? 2.625 -2.455 -5.566 1 87.88 94 ARG A CA 1
ATOM 759 C C . ARG A 1 94 ? 2.418 -2.844 -7.027 1 87.88 94 ARG A C 1
ATOM 761 O O . ARG A 1 94 ? 1.308 -3.191 -7.434 1 87.88 94 ARG A O 1
ATOM 768 N N . ARG A 1 95 ? 3.477 -2.789 -7.77 1 92.31 95 ARG A N 1
ATOM 769 C CA . ARG A 1 95 ? 3.387 -3.158 -9.18 1 92.31 95 ARG A CA 1
ATOM 770 C C . ARG A 1 95 ? 3.08 -4.645 -9.336 1 92.31 95 ARG A C 1
ATOM 772 O O . ARG A 1 95 ? 2.336 -5.039 -10.234 1 92.31 95 ARG A O 1
ATOM 779 N N . VAL A 1 96 ? 3.646 -5.422 -8.477 1 94.19 96 VAL A N 1
ATOM 780 C CA . VAL A 1 96 ? 3.363 -6.852 -8.508 1 94.19 96 VAL A CA 1
ATOM 781 C C . VAL A 1 96 ? 1.888 -7.098 -8.203 1 94.19 96 VAL A C 1
ATOM 783 O O . VAL A 1 96 ? 1.236 -7.914 -8.859 1 94.19 96 VAL A O 1
ATOM 786 N N . ARG A 1 97 ? 1.38 -6.414 -7.266 1 88.75 97 ARG A N 1
ATOM 787 C CA . ARG A 1 97 ? -0.032 -6.547 -6.922 1 88.75 97 ARG A CA 1
ATOM 788 C C . ARG A 1 97 ? -0.92 -6.152 -8.094 1 88.75 97 ARG A C 1
ATOM 790 O O . ARG A 1 97 ? -1.929 -6.809 -8.367 1 88.75 97 ARG A O 1
ATOM 797 N N . GLU A 1 98 ? -0.523 -5.113 -8.781 1 88 98 GLU A N 1
ATOM 798 C CA . GLU A 1 98 ? -1.271 -4.672 -9.953 1 88 98 GLU A CA 1
ATOM 799 C C . GLU A 1 98 ? -1.295 -5.75 -11.031 1 88 98 GLU A C 1
ATOM 801 O O . GLU A 1 98 ? -2.34 -6.016 -11.633 1 88 98 GLU A O 1
ATOM 806 N N . LEU A 1 99 ? -0.17 -6.312 -11.234 1 93 99 LEU A N 1
ATOM 807 C CA . LEU A 1 99 ? -0.056 -7.371 -12.234 1 93 99 LEU A CA 1
ATOM 808 C C . LEU A 1 99 ? -0.955 -8.555 -11.883 1 93 99 LEU A C 1
ATOM 810 O O . LEU A 1 99 ? -1.617 -9.117 -12.758 1 93 99 LEU A O 1
ATOM 814 N N . ARG A 1 100 ? -1.009 -8.828 -10.633 1 87.94 100 ARG A N 1
ATOM 815 C CA . ARG A 1 100 ? -1.752 -9.992 -10.148 1 87.94 100 ARG A CA 1
ATOM 816 C C . ARG A 1 100 ? -3.252 -9.711 -10.133 1 87.94 100 ARG A C 1
ATOM 818 O O . ARG A 1 100 ? -4.031 -10.469 -10.711 1 87.94 100 ARG A O 1
ATOM 825 N N . VAL A 1 101 ? -3.652 -8.656 -9.547 1 81.5 101 VAL A N 1
ATOM 826 C CA . VAL A 1 101 ? -5.047 -8.414 -9.195 1 81.5 101 VAL A CA 1
ATOM 827 C C . VAL A 1 101 ? -5.742 -7.664 -10.336 1 81.5 101 VAL A C 1
ATOM 829 O O . VAL A 1 101 ? -6.891 -7.961 -10.672 1 81.5 101 VAL A O 1
ATOM 832 N N . GLN A 1 102 ? -5.039 -6.742 -10.961 1 81.25 102 GLN A N 1
ATOM 833 C CA . GLN A 1 102 ? -5.691 -5.875 -11.938 1 81.25 102 GLN A CA 1
ATOM 834 C C . GLN A 1 102 ? -5.465 -6.379 -13.359 1 81.25 102 GLN A C 1
ATOM 836 O O . GLN A 1 102 ? -6.316 -6.195 -14.234 1 81.25 102 GLN A O 1
ATOM 841 N N . LEU A 1 103 ? -4.344 -7.039 -13.586 1 88.38 103 LEU A N 1
ATOM 842 C CA . LEU A 1 103 ? -4.004 -7.34 -14.969 1 88.38 103 LEU A CA 1
ATOM 843 C C . LEU A 1 103 ? -4.133 -8.836 -15.25 1 88.38 103 LEU A C 1
ATOM 845 O O . LEU A 1 103 ? -3.949 -9.281 -16.391 1 88.38 103 LEU A O 1
ATOM 849 N N . GLY A 1 104 ? -4.387 -9.625 -14.234 1 86.69 104 GLY A N 1
ATOM 850 C CA . GLY A 1 104 ? -4.762 -11.016 -14.43 1 86.69 104 GLY A CA 1
ATOM 851 C C . GLY A 1 104 ? -3.57 -11.93 -14.648 1 86.69 104 GLY A C 1
ATOM 852 O O . GLY A 1 104 ? -3.688 -12.961 -15.312 1 86.69 104 GLY A O 1
ATOM 853 N N . TRP A 1 105 ? -2.385 -11.523 -14.195 1 91.62 105 TRP A N 1
ATOM 854 C CA . TRP A 1 105 ? -1.231 -12.414 -14.281 1 91.62 105 TRP A CA 1
ATOM 855 C C . TRP A 1 105 ? -1.23 -13.414 -13.133 1 91.62 105 TRP A C 1
ATOM 857 O O . TRP A 1 105 ? -1.55 -13.062 -11.992 1 91.62 105 TRP A O 1
ATOM 867 N N . SER A 1 106 ? -0.916 -14.633 -13.445 1 90 106 SER A N 1
ATOM 868 C CA . SER A 1 106 ? -0.956 -15.711 -12.469 1 90 106 SER A CA 1
ATOM 869 C C . SER A 1 106 ? 0.311 -15.742 -11.617 1 90 106 SER A C 1
ATOM 871 O O . SER A 1 106 ? 1.077 -16.703 -11.672 1 90 106 SER A O 1
ATOM 873 N N . ILE A 1 107 ? 0.485 -14.758 -10.859 1 94.19 107 ILE A N 1
ATOM 874 C CA . ILE A 1 107 ? 1.615 -14.656 -9.938 1 94.19 107 ILE A CA 1
ATOM 875 C C . ILE A 1 107 ? 1.188 -15.102 -8.539 1 94.19 107 ILE A C 1
ATOM 877 O O . ILE A 1 107 ? 0.281 -14.516 -7.945 1 94.19 107 ILE A O 1
ATOM 881 N N . ILE A 1 108 ? 1.82 -16.078 -8.062 1 92.31 108 ILE A N 1
ATOM 882 C CA . ILE A 1 108 ? 1.475 -16.578 -6.734 1 92.31 108 ILE A CA 1
ATOM 883 C C . ILE A 1 108 ? 2.5 -16.094 -5.715 1 92.31 108 ILE A C 1
ATOM 885 O O . ILE A 1 108 ? 3.695 -16.016 -6.012 1 92.31 108 ILE A O 1
ATOM 889 N N . THR A 1 109 ? 2.07 -15.711 -4.605 1 92.88 109 THR A N 1
ATOM 890 C CA . THR A 1 109 ? 2.947 -15.281 -3.518 1 92.88 109 THR A CA 1
ATOM 891 C C . THR A 1 109 ? 3.26 -16.453 -2.588 1 92.88 109 THR A C 1
ATOM 893 O O . THR A 1 109 ? 2.562 -17.469 -2.6 1 92.88 109 THR A O 1
ATOM 896 N N . GLY A 1 110 ? 4.32 -16.234 -1.804 1 91.19 110 GLY A N 1
ATOM 897 C CA . GLY A 1 110 ? 4.641 -17.266 -0.827 1 91.19 110 GLY A CA 1
ATOM 898 C C . GLY A 1 110 ? 3.533 -17.5 0.181 1 91.19 110 GLY A C 1
ATOM 899 O O . GLY A 1 110 ? 3.305 -18.625 0.608 1 91.19 110 GLY A O 1
ATOM 900 N N . VAL A 1 111 ? 2.826 -16.516 0.473 1 90.5 111 VAL A N 1
ATOM 901 C CA . VAL A 1 111 ? 1.753 -16.609 1.458 1 90.5 111 VAL A CA 1
ATOM 902 C C . VAL A 1 111 ? 0.613 -17.453 0.904 1 90.5 111 VAL A C 1
ATOM 904 O O . VAL A 1 111 ? 0.183 -18.422 1.542 1 90.5 111 VAL A O 1
ATOM 907 N N . SER A 1 112 ? 0.185 -17.094 -0.262 1 89.88 112 SER A N 1
ATOM 908 C CA . SER A 1 112 ? -0.92 -17.828 -0.87 1 89.88 112 SER A CA 1
ATOM 909 C C . SER A 1 112 ? -0.521 -19.266 -1.188 1 89.88 112 SER A C 1
ATOM 911 O O . SER A 1 112 ? -1.334 -20.188 -1.062 1 89.88 112 SER A O 1
ATOM 913 N N . ALA A 1 113 ? 0.671 -19.406 -1.604 1 90.88 113 ALA A N 1
ATOM 914 C CA . ALA A 1 113 ? 1.17 -20.75 -1.908 1 90.88 113 ALA A CA 1
ATOM 915 C C . ALA A 1 113 ? 1.097 -21.656 -0.682 1 90.88 113 ALA A C 1
ATOM 917 O O . ALA A 1 113 ? 0.644 -22.797 -0.772 1 90.88 113 ALA A O 1
ATOM 918 N N . LEU A 1 114 ? 1.529 -21.094 0.382 1 90.44 114 LEU A N 1
ATOM 919 C CA . LEU A 1 114 ? 1.5 -21.859 1.627 1 90.44 114 LEU A CA 1
ATOM 920 C C . LEU A 1 114 ? 0.066 -22.188 2.029 1 90.44 114 LEU A C 1
ATOM 922 O O . LEU A 1 114 ? -0.227 -23.312 2.438 1 90.44 114 LEU A O 1
ATOM 926 N N . GLU A 1 115 ? -0.789 -21.25 1.925 1 90.5 115 GLU A N 1
ATOM 927 C CA . GLU A 1 115 ? -2.188 -21.422 2.307 1 90.5 115 GLU A CA 1
ATOM 928 C C . GLU A 1 115 ? -2.877 -22.469 1.433 1 90.5 115 GLU A C 1
ATOM 930 O O . GLU A 1 115 ? -3.639 -23.297 1.934 1 90.5 115 GLU A O 1
ATOM 935 N N . MET A 1 116 ? -2.617 -22.453 0.21 1 89.94 116 MET A N 1
ATOM 936 C CA . MET A 1 116 ? -3.189 -23.422 -0.727 1 89.94 116 MET A CA 1
ATOM 937 C C . MET A 1 116 ? -2.582 -24.797 -0.522 1 89.94 116 MET A C 1
ATOM 939 O O . MET A 1 116 ? -3.297 -25.797 -0.539 1 89.94 116 MET A O 1
ATOM 943 N N . ALA A 1 117 ? -1.328 -24.797 -0.357 1 88.5 117 ALA A N 1
ATOM 944 C CA . ALA A 1 117 ? -0.623 -26.062 -0.165 1 88.5 117 ALA A CA 1
ATOM 945 C C . ALA A 1 117 ? -1.113 -26.766 1.091 1 88.5 117 ALA A C 1
ATOM 947 O O . ALA A 1 117 ? -1.258 -28 1.099 1 88.5 117 ALA A O 1
ATOM 948 N N . ASN A 1 118 ? -1.324 -26.016 2.111 1 88.31 118 ASN A N 1
ATOM 949 C CA . ASN A 1 118 ? -1.798 -26.562 3.375 1 88.31 118 ASN A CA 1
ATOM 950 C C . ASN A 1 118 ? -3.131 -27.297 3.207 1 88.31 118 ASN A C 1
ATOM 952 O O . ASN A 1 118 ? -3.426 -28.234 3.939 1 88.31 118 ASN A O 1
ATOM 956 N N . GLU A 1 119 ? -3.932 -26.844 2.254 1 86.5 119 GLU A N 1
ATOM 957 C CA . GLU A 1 119 ? -5.246 -27.438 2.035 1 86.5 119 GLU A CA 1
ATOM 958 C C . GLU A 1 119 ? -5.203 -28.453 0.899 1 86.5 119 GLU A C 1
ATOM 960 O O . GLU A 1 119 ? -6.238 -29 0.503 1 86.5 119 GLU A O 1
ATOM 965 N N . GLY A 1 120 ? -4.027 -28.656 0.309 1 83.56 120 GLY A N 1
ATOM 966 C CA . GLY A 1 120 ? -3.854 -29.656 -0.73 1 83.56 120 GLY A CA 1
ATOM 967 C C . GLY A 1 120 ? -4.281 -29.172 -2.104 1 83.56 120 GLY A C 1
ATOM 968 O O . GLY A 1 120 ? -4.473 -29.969 -3.018 1 83.56 120 GLY A O 1
ATOM 969 N N . ASP A 1 121 ? -4.359 -27.875 -2.285 1 85.25 121 ASP A N 1
ATOM 970 C CA . ASP A 1 121 ? -4.895 -27.328 -3.529 1 85.25 121 ASP A CA 1
ATOM 971 C C . ASP A 1 121 ? -3.77 -26.859 -4.449 1 85.25 121 ASP A C 1
ATOM 973 O O . ASP A 1 121 ? -4.023 -26.438 -5.578 1 85.25 121 ASP A O 1
ATOM 977 N N . LEU A 1 122 ? -2.582 -26.891 -3.996 1 86.06 122 LEU A N 1
ATOM 978 C CA . LEU A 1 122 ? -1.461 -26.438 -4.816 1 86.06 122 LEU A CA 1
ATOM 979 C C . LEU A 1 122 ? -0.287 -27.406 -4.703 1 86.06 122 LEU A C 1
ATOM 981 O O . LEU A 1 122 ? 0.274 -27.594 -3.619 1 86.06 122 LEU A O 1
ATOM 985 N N . GLU A 1 123 ? -0.055 -28.047 -5.793 1 84.69 123 GLU A N 1
ATOM 986 C CA . GLU A 1 123 ? 1.11 -28.922 -5.91 1 84.69 123 GLU A CA 1
ATOM 987 C C . GLU A 1 123 ? 1.799 -28.75 -7.262 1 84.69 123 GLU A C 1
ATOM 989 O O . GLU A 1 123 ? 1.144 -28.766 -8.305 1 84.69 123 GLU A O 1
ATOM 994 N N . ILE A 1 124 ? 3.025 -28.406 -7.184 1 85.25 124 ILE A N 1
ATOM 995 C CA . ILE A 1 124 ? 3.826 -28.266 -8.391 1 85.25 124 ILE A CA 1
ATOM 996 C C . ILE A 1 124 ? 4.949 -29.312 -8.383 1 85.25 124 ILE A C 1
ATOM 998 O O . ILE A 1 124 ? 5.699 -29.406 -7.41 1 85.25 124 ILE A O 1
ATOM 1002 N N . GLU A 1 125 ? 4.914 -30.078 -9.445 1 82.5 125 GLU A N 1
ATOM 1003 C CA . GLU A 1 125 ? 5.906 -31.141 -9.539 1 82.5 125 GLU A CA 1
ATOM 1004 C C . GLU A 1 125 ? 7.324 -30.594 -9.43 1 82.5 125 GLU A C 1
ATOM 1006 O O . GLU A 1 125 ? 7.68 -29.641 -10.133 1 82.5 125 GLU A O 1
ATOM 1011 N N . GLY A 1 126 ? 8.102 -31.078 -8.578 1 83.62 126 GLY A N 1
ATOM 1012 C CA . GLY A 1 126 ? 9.508 -30.734 -8.461 1 83.62 126 GLY A CA 1
ATOM 1013 C C . GLY A 1 126 ? 9.75 -29.484 -7.637 1 83.62 126 GLY A C 1
ATOM 1014 O O . GLY A 1 126 ? 10.891 -29.047 -7.488 1 83.62 126 GLY A O 1
ATOM 1015 N N . LEU A 1 127 ? 8.711 -28.953 -7.199 1 86.56 127 LEU A N 1
ATOM 1016 C CA . LEU A 1 127 ? 8.852 -27.703 -6.441 1 86.56 127 LEU A CA 1
ATOM 1017 C C . LEU A 1 127 ? 8.047 -27.766 -5.148 1 86.56 127 LEU A C 1
ATOM 1019 O O . LEU A 1 127 ? 6.859 -28.094 -5.168 1 86.56 127 LEU A O 1
ATOM 1023 N N . ASP A 1 128 ? 8.719 -27.578 -4.055 1 87.44 128 ASP A N 1
ATOM 1024 C CA . ASP A 1 128 ? 8.016 -27.5 -2.777 1 87.44 128 ASP A CA 1
ATOM 1025 C C . ASP A 1 128 ? 7.543 -26.078 -2.5 1 87.44 128 ASP A C 1
ATOM 1027 O O . ASP A 1 128 ? 8.273 -25.266 -1.918 1 87.44 128 ASP A O 1
ATOM 1031 N N . VAL A 1 129 ? 6.383 -25.797 -2.715 1 87.94 129 VAL A N 1
ATOM 1032 C CA . VAL A 1 129 ? 5.805 -24.453 -2.629 1 87.94 129 VAL A CA 1
ATOM 1033 C C . VAL A 1 129 ? 5.598 -24.078 -1.164 1 87.94 129 VAL A C 1
ATOM 1035 O O . VAL A 1 129 ? 5.438 -22.891 -0.837 1 87.94 129 VAL A O 1
ATOM 1038 N N . SER A 1 130 ? 5.57 -25.031 -0.284 1 85.25 130 SER A N 1
ATOM 1039 C CA . SER A 1 130 ? 5.348 -24.766 1.135 1 85.25 130 SER A CA 1
ATOM 1040 C C . SER A 1 130 ? 6.547 -24.062 1.763 1 85.25 130 SER A C 1
ATOM 1042 O O . SER A 1 130 ? 6.434 -23.484 2.84 1 85.25 130 SER A O 1
ATOM 1044 N N . THR A 1 131 ? 7.648 -24.094 1.036 1 88.38 131 THR A N 1
ATOM 1045 C CA . THR A 1 131 ? 8.867 -23.484 1.573 1 88.38 131 THR A CA 1
ATOM 1046 C C . THR A 1 131 ? 8.992 -22.031 1.121 1 88.38 131 THR A C 1
ATOM 1048 O O . THR A 1 131 ? 9.898 -21.312 1.562 1 88.38 131 THR A O 1
ATOM 1051 N N . MET A 1 132 ? 8.156 -21.625 0.285 1 91.56 132 MET A N 1
ATOM 1052 C CA . MET A 1 132 ? 8.211 -20.266 -0.233 1 91.56 132 MET A CA 1
ATOM 1053 C C . MET A 1 132 ? 8.016 -19.25 0.888 1 91.56 132 MET A C 1
ATOM 1055 O O . MET A 1 132 ? 7.141 -19.422 1.74 1 91.56 132 MET A O 1
ATOM 1059 N N . LYS A 1 133 ? 8.844 -18.281 0.892 1 92 133 LYS A N 1
ATOM 1060 C CA . LYS A 1 133 ? 8.719 -17.203 1.861 1 92 133 LYS A CA 1
ATOM 1061 C C . LYS A 1 133 ? 7.691 -16.172 1.41 1 92 133 LYS A C 1
ATOM 1063 O O . LYS A 1 133 ? 7.363 -16.094 0.224 1 92 133 LYS A O 1
ATOM 1068 N N . PRO A 1 134 ? 7.188 -15.391 2.334 1 88.88 134 PRO A N 1
ATOM 1069 C CA . PRO A 1 134 ? 6.141 -14.414 2.014 1 88.88 134 PRO A CA 1
ATOM 1070 C C . PRO A 1 134 ? 6.57 -13.422 0.935 1 88.88 134 PRO A C 1
ATOM 1072 O O . PRO A 1 134 ? 5.734 -12.93 0.176 1 88.88 134 PRO A O 1
ATOM 1075 N N . ASP A 1 135 ? 7.867 -13.148 0.847 1 90.75 135 ASP A N 1
ATOM 1076 C CA . ASP A 1 135 ? 8.336 -12.148 -0.11 1 90.75 135 ASP A CA 1
ATOM 1077 C C . ASP A 1 135 ? 8.883 -12.812 -1.373 1 90.75 135 ASP A C 1
ATOM 1079 O O . ASP A 1 135 ? 9.766 -12.266 -2.037 1 90.75 135 ASP A O 1
ATOM 1083 N N . GLN A 1 136 ? 8.398 -13.977 -1.617 1 95.06 136 GLN A N 1
ATOM 1084 C CA . GLN A 1 136 ? 8.758 -14.688 -2.84 1 95.06 136 GLN A CA 1
ATOM 1085 C C . GLN A 1 136 ? 7.551 -14.82 -3.768 1 95.06 136 GLN A C 1
ATOM 1087 O O . GLN A 1 136 ? 6.406 -14.812 -3.311 1 95.06 136 GLN A O 1
ATOM 1092 N N . TYR A 1 137 ? 7.855 -14.859 -5.02 1 95.62 137 TYR A N 1
ATOM 1093 C CA . TYR A 1 137 ? 6.832 -14.867 -6.062 1 95.62 137 TYR A CA 1
ATOM 1094 C C . TYR A 1 137 ? 7.137 -15.922 -7.117 1 95.62 137 TYR A C 1
ATOM 1096 O O . TYR A 1 137 ? 8.289 -16.297 -7.305 1 95.62 137 TYR A O 1
ATOM 1104 N N . MET A 1 138 ? 6.078 -16.359 -7.77 1 94.88 138 MET A N 1
ATOM 1105 C CA . MET A 1 138 ? 6.227 -17.312 -8.859 1 94.88 138 MET A CA 1
ATOM 1106 C C . MET A 1 138 ? 5.152 -17.109 -9.922 1 94.88 138 MET A C 1
ATOM 1108 O O . MET A 1 138 ? 3.969 -17 -9.602 1 94.88 138 MET A O 1
ATOM 1112 N N . LEU A 1 139 ? 5.609 -16.953 -11.117 1 94.81 139 LEU A N 1
ATOM 1113 C CA . LEU A 1 139 ? 4.664 -16.922 -12.227 1 94.81 139 LEU A CA 1
ATOM 1114 C C . LEU A 1 139 ? 4.289 -18.328 -12.672 1 94.81 139 LEU A C 1
ATOM 1116 O O . LEU A 1 139 ? 5.141 -19.078 -13.148 1 94.81 139 LEU A O 1
ATOM 1120 N N . ILE A 1 140 ? 3.061 -18.625 -12.555 1 89.88 140 ILE A N 1
ATOM 1121 C CA . ILE A 1 140 ? 2.604 -19.984 -12.797 1 89.88 140 ILE A CA 1
ATOM 1122 C C . ILE A 1 140 ? 2.301 -20.172 -14.281 1 89.88 140 ILE A C 1
ATOM 1124 O O . ILE A 1 140 ? 2.592 -21.219 -14.852 1 89.88 140 ILE A O 1
ATOM 1128 N N . ASN A 1 141 ? 1.651 -19.219 -14.836 1 88.31 141 ASN A N 1
ATOM 1129 C CA . ASN A 1 141 ? 1.268 -19.234 -16.234 1 88.31 141 ASN A CA 1
ATOM 1130 C C . ASN A 1 141 ? 1.715 -17.969 -16.969 1 88.31 141 ASN A C 1
ATOM 1132 O O . ASN A 1 141 ? 1.506 -16.859 -16.469 1 88.31 141 ASN A O 1
ATOM 1136 N N . THR A 1 142 ? 2.348 -18.094 -18.141 1 92.38 142 THR A N 1
ATOM 1137 C CA . THR A 1 142 ? 2.91 -16.969 -18.859 1 92.38 142 THR A CA 1
ATOM 1138 C C . THR A 1 142 ? 1.841 -16.281 -19.703 1 92.38 142 THR A C 1
ATOM 1140 O O . THR A 1 142 ? 2.078 -15.203 -20.266 1 92.38 142 THR A O 1
ATOM 1143 N N . GLU A 1 143 ? 0.678 -16.922 -19.734 1 89.19 143 GLU A N 1
ATOM 1144 C CA . GLU A 1 143 ? -0.419 -16.297 -20.469 1 89.19 143 GLU A CA 1
ATOM 1145 C C . GLU A 1 143 ? -1.288 -15.445 -19.547 1 89.19 143 GLU A C 1
ATOM 1147 O O . GLU A 1 143 ? -1.674 -15.883 -18.469 1 89.19 143 GLU A O 1
ATOM 1152 N N . GLN A 1 144 ? -1.471 -14.32 -20.031 1 89.12 144 GLN A N 1
ATOM 1153 C CA . GLN A 1 144 ? -2.295 -13.391 -19.266 1 89.12 144 GLN A CA 1
ATOM 1154 C C . GLN A 1 144 ? -3.764 -13.805 -19.297 1 89.12 144 GLN A C 1
ATOM 1156 O O . GLN A 1 144 ? -4.301 -14.125 -20.359 1 89.12 144 GLN A O 1
ATOM 1161 N N . ASP A 1 145 ? -4.336 -13.867 -18.156 1 85.38 145 ASP A N 1
ATOM 1162 C CA . ASP A 1 145 ? -5.773 -14.086 -18.062 1 85.38 145 ASP A CA 1
ATOM 1163 C C . ASP A 1 145 ? -6.547 -12.781 -18.203 1 85.38 145 ASP A C 1
ATOM 1165 O O . ASP A 1 145 ? -6.832 -12.117 -17.203 1 85.38 145 ASP A O 1
ATOM 1169 N N . ARG A 1 146 ? -6.938 -12.469 -19.297 1 82.62 146 ARG A N 1
ATOM 1170 C CA . ARG A 1 146 ? -7.613 -11.203 -19.578 1 82.62 146 ARG A CA 1
ATOM 1171 C C . ARG A 1 146 ? -8.977 -11.148 -18.891 1 82.62 146 ARG A C 1
ATOM 1173 O O . ARG A 1 146 ? -9.438 -10.078 -18.5 1 82.62 146 ARG A O 1
ATOM 1180 N N . GLU A 1 147 ? -9.523 -12.297 -18.797 1 80.06 147 GLU A N 1
ATOM 1181 C CA . GLU A 1 147 ? -10.828 -12.344 -18.141 1 80.06 147 GLU A CA 1
ATOM 1182 C C . GLU A 1 147 ? -10.703 -11.992 -16.656 1 80.06 147 GLU A C 1
ATOM 1184 O O . GLU A 1 147 ? -11.586 -11.336 -16.094 1 80.06 147 GLU A O 1
ATOM 1189 N N . ALA A 1 148 ? -9.656 -12.477 -16.094 1 78.38 148 ALA A N 1
ATOM 1190 C CA . ALA A 1 148 ? -9.422 -12.156 -14.688 1 78.38 148 ALA A CA 1
ATOM 1191 C C . ALA A 1 148 ? -9.305 -10.648 -14.484 1 78.38 148 ALA A C 1
ATOM 1193 O O . ALA A 1 148 ? -9.828 -10.109 -13.5 1 78.38 148 ALA A O 1
ATOM 1194 N N . ALA A 1 149 ? -8.703 -9.984 -15.375 1 76.44 149 ALA A N 1
ATOM 1195 C CA . ALA A 1 149 ? -8.57 -8.531 -15.312 1 76.44 149 ALA A CA 1
ATOM 1196 C C . ALA A 1 149 ? -9.938 -7.855 -15.375 1 76.44 149 ALA A C 1
ATOM 1198 O O . ALA A 1 149 ? -10.188 -6.887 -14.656 1 76.44 149 ALA A O 1
ATOM 1199 N N . HIS A 1 150 ? -10.75 -8.5 -16.109 1 77.69 150 HIS A N 1
ATOM 1200 C CA . HIS A 1 150 ? -12.086 -7.945 -16.297 1 77.69 150 HIS A CA 1
ATOM 1201 C C . HIS A 1 150 ? -12.945 -8.148 -15.055 1 77.69 150 HIS A C 1
ATOM 1203 O O . HIS A 1 150 ? -13.719 -7.266 -14.68 1 77.69 150 HIS A O 1
ATOM 1209 N N . ARG A 1 151 ? -12.672 -9.281 -14.484 1 85.06 151 ARG A N 1
ATOM 1210 C CA . ARG A 1 151 ? -13.57 -9.586 -13.375 1 85.06 151 ARG A CA 1
ATOM 1211 C C . ARG A 1 151 ? -13.039 -9.008 -12.07 1 85.06 151 ARG A C 1
ATOM 1213 O O . ARG A 1 151 ? -13.609 -9.234 -11 1 85.06 151 ARG A O 1
ATOM 1220 N N . TRP A 1 152 ? -12 -8.266 -12.172 1 84.5 152 TRP A N 1
ATOM 1221 C CA . TRP A 1 152 ? -11.422 -7.648 -10.977 1 84.5 152 TRP A CA 1
ATOM 1222 C C . TRP A 1 152 ? -12.445 -6.754 -10.281 1 84.5 152 TRP A C 1
ATOM 1224 O O . TRP A 1 152 ? -12.523 -6.727 -9.055 1 84.5 152 TRP A O 1
ATOM 1234 N N . ASN A 1 153 ? -13.141 -6.047 -11.07 1 82.56 153 ASN A N 1
ATOM 1235 C CA . ASN A 1 153 ? -14.141 -5.152 -10.5 1 82.56 153 ASN A CA 1
ATOM 1236 C C . ASN A 1 153 ? -15.195 -5.918 -9.703 1 82.56 153 ASN A C 1
ATOM 1238 O O . ASN A 1 153 ? -15.664 -5.449 -8.664 1 82.56 153 ASN A O 1
ATOM 1242 N N . VAL A 1 154 ? -15.539 -7.062 -10.234 1 87.69 154 VAL A N 1
ATOM 1243 C CA . VAL A 1 154 ? -16.484 -7.926 -9.539 1 87.69 154 VAL A CA 1
ATOM 1244 C C . VAL A 1 154 ? -15.875 -8.398 -8.219 1 87.69 154 VAL A C 1
ATOM 1246 O O . VAL A 1 154 ? -16.531 -8.336 -7.172 1 87.69 154 VAL A O 1
ATOM 1249 N N . ALA A 1 155 ? -14.641 -8.867 -8.281 1 90.56 155 ALA A N 1
ATOM 1250 C CA . ALA A 1 155 ? -13.93 -9.312 -7.09 1 90.56 155 ALA A CA 1
ATOM 1251 C C . ALA A 1 155 ? -13.836 -8.195 -6.055 1 90.56 155 ALA A C 1
ATOM 1253 O O . ALA A 1 155 ? -14.102 -8.414 -4.871 1 90.56 155 ALA A O 1
ATOM 1254 N N . ASN A 1 156 ? -13.508 -6.98 -6.539 1 86.44 156 ASN A N 1
ATOM 1255 C CA . ASN A 1 156 ? -13.367 -5.82 -5.664 1 86.44 156 ASN A CA 1
ATOM 1256 C C . ASN A 1 156 ? -14.695 -5.441 -5.016 1 86.44 156 ASN A C 1
ATOM 1258 O O . ASN A 1 156 ? -14.734 -5.094 -3.836 1 86.44 156 ASN A O 1
ATOM 1262 N N . GLY A 1 157 ? -15.766 -5.496 -5.777 1 86.81 157 GLY A N 1
ATOM 1263 C CA . GLY A 1 157 ? -17.094 -5.234 -5.25 1 86.81 157 GLY A CA 1
ATOM 1264 C C . GLY A 1 157 ? -17.5 -6.191 -4.141 1 86.81 157 GLY A C 1
ATOM 1265 O O . GLY A 1 157 ? -18 -5.766 -3.096 1 86.81 157 GLY A O 1
ATOM 1266 N N . ILE A 1 158 ? -17.266 -7.465 -4.305 1 92.94 158 ILE A N 1
ATOM 1267 C CA . ILE A 1 158 ? -17.609 -8.492 -3.328 1 92.94 158 ILE A CA 1
ATOM 1268 C C . ILE A 1 158 ? -16.766 -8.32 -2.072 1 92.94 158 ILE A C 1
ATOM 1270 O O . ILE A 1 158 ? -17.266 -8.438 -0.953 1 92.94 158 ILE A O 1
ATOM 1274 N N . ARG A 1 159 ? -15.5 -8.016 -2.258 1 91.12 159 ARG A N 1
ATOM 1275 C CA . ARG A 1 159 ? -14.562 -7.82 -1.154 1 91.12 159 ARG A CA 1
ATOM 1276 C C . ARG A 1 159 ? -15.062 -6.73 -0.208 1 91.12 159 ARG A C 1
ATOM 1278 O O . ARG A 1 159 ? -14.93 -6.855 1.013 1 91.12 159 ARG A O 1
ATOM 1285 N N . LYS A 1 160 ? -15.695 -5.723 -0.817 1 84.94 160 LYS A N 1
ATOM 1286 C CA . LYS A 1 160 ? -16.078 -4.531 -0.058 1 84.94 160 LYS A CA 1
ATOM 1287 C C . LYS A 1 160 ? -17.422 -4.715 0.612 1 84.94 160 LYS A C 1
ATOM 1289 O O . LYS A 1 160 ? -17.844 -3.887 1.429 1 84.94 160 LYS A O 1
ATOM 1294 N N . GLU A 1 161 ? -18.141 -5.805 0.236 1 87.88 161 GLU A N 1
ATOM 1295 C CA . GLU A 1 161 ? -19.453 -6.039 0.839 1 87.88 161 GLU A CA 1
ATOM 1296 C C . GLU A 1 161 ? -19.328 -6.254 2.346 1 87.88 161 GLU A C 1
ATOM 1298 O O . GLU A 1 161 ? -18.438 -6.969 2.809 1 87.88 161 GLU A O 1
ATOM 1303 N N . LYS A 1 162 ? -20.172 -5.5 3.055 1 82.38 162 LYS A N 1
ATOM 1304 C CA . LYS A 1 162 ? -20.156 -5.57 4.512 1 82.38 162 LYS A CA 1
ATOM 1305 C C . LYS A 1 162 ? -21.203 -6.559 5.031 1 82.38 162 LYS A C 1
ATOM 1307 O O . LYS A 1 162 ? -22.125 -6.926 4.309 1 82.38 162 LYS A O 1
ATOM 1312 N N . ASN A 1 163 ? -21.031 -7.191 6.223 1 84.56 163 ASN A N 1
ATOM 1313 C CA . ASN A 1 163 ? -21.969 -8.055 6.945 1 84.56 163 ASN A CA 1
ATOM 1314 C C . ASN A 1 163 ? -22.109 -9.414 6.273 1 84.56 163 ASN A C 1
ATOM 1316 O O . ASN A 1 163 ? -23.188 -10 6.266 1 84.56 163 ASN A O 1
ATOM 1320 N N . ILE A 1 164 ? -21.141 -9.828 5.496 1 91.5 164 ILE A N 1
ATOM 1321 C CA . ILE A 1 164 ? -21.109 -11.164 4.91 1 91.5 164 ILE A CA 1
ATOM 1322 C C . ILE A 1 164 ? -19.828 -11.875 5.34 1 91.5 164 ILE A C 1
ATOM 1324 O O . ILE A 1 164 ? -18.766 -11.242 5.477 1 91.5 164 ILE A O 1
ATOM 1328 N N . SER A 1 165 ? -19.938 -13.156 5.629 1 92.94 165 SER A N 1
ATOM 1329 C CA . SER A 1 165 ? -18.781 -13.938 6.066 1 92.94 165 SER A CA 1
ATOM 1330 C C . SER A 1 165 ? -17.797 -14.148 4.93 1 92.94 165 SER A C 1
ATOM 1332 O O . SER A 1 165 ? -18.125 -13.945 3.76 1 92.94 165 SER A O 1
ATOM 1334 N N . VAL A 1 166 ? -16.625 -14.492 5.246 1 95.31 166 VAL A N 1
ATOM 1335 C CA . VAL A 1 166 ? -15.586 -14.773 4.266 1 95.31 166 VAL A CA 1
ATOM 1336 C C . VAL A 1 166 ? -16.047 -15.883 3.324 1 95.31 166 VAL A C 1
ATOM 1338 O O . VAL A 1 166 ? -15.891 -15.781 2.105 1 95.31 166 VAL A O 1
ATOM 1341 N N . GLN A 1 167 ? -16.641 -16.922 3.906 1 95.88 167 GLN A N 1
ATOM 1342 C CA . GLN A 1 167 ? -17.094 -18.062 3.105 1 95.88 167 GLN A CA 1
ATOM 1343 C C . GLN A 1 167 ? -18.172 -17.625 2.105 1 95.88 167 GLN A C 1
ATOM 1345 O O . GLN A 1 167 ? -18.172 -18.078 0.956 1 95.88 167 GLN A O 1
ATOM 1350 N N . GLU A 1 168 ? -19.031 -16.781 2.529 1 95.38 168 GLU A N 1
ATOM 1351 C CA . GLU A 1 168 ? -20.078 -16.281 1.653 1 95.38 168 GLU A CA 1
ATOM 1352 C C . GLU A 1 168 ? -19.5 -15.453 0.513 1 95.38 168 GLU A C 1
ATOM 1354 O O . GLU A 1 168 ? -19.969 -15.523 -0.622 1 95.38 168 GLU A O 1
ATOM 1359 N N . LYS A 1 169 ? -18.547 -14.617 0.801 1 96.62 169 LYS A N 1
ATOM 1360 C CA . LYS A 1 169 ? -17.891 -13.828 -0.233 1 96.62 169 LYS A CA 1
ATOM 1361 C C . LYS A 1 169 ? -17.25 -14.727 -1.287 1 96.62 169 LYS A C 1
ATOM 1363 O O . LYS A 1 169 ? -17.406 -14.484 -2.486 1 96.62 169 LYS A O 1
ATOM 1368 N N . LEU A 1 170 ? -16.578 -15.742 -0.757 1 96.88 170 LEU A N 1
ATOM 1369 C CA . LEU A 1 170 ? -15.906 -16.688 -1.647 1 96.88 170 LEU A CA 1
ATOM 1370 C C . LEU A 1 170 ? -16.906 -17.391 -2.549 1 96.88 170 LEU A C 1
ATOM 1372 O O . LEU A 1 170 ? -16.703 -17.484 -3.76 1 96.88 170 LEU A O 1
ATOM 1376 N N . LEU A 1 171 ? -17.984 -17.844 -1.923 1 95.75 171 LEU A N 1
ATOM 1377 C CA . LEU A 1 171 ? -19.016 -18.531 -2.689 1 95.75 171 LEU A CA 1
ATOM 1378 C C . LEU A 1 171 ? -19.641 -17.609 -3.719 1 95.75 171 LEU A C 1
ATOM 1380 O O . LEU A 1 171 ? -19.859 -18 -4.867 1 95.75 171 LEU A O 1
ATOM 1384 N N . LYS A 1 172 ? -19.906 -16.406 -3.326 1 95.31 172 LYS A N 1
ATOM 1385 C CA . LYS A 1 172 ? -20.484 -15.414 -4.234 1 95.31 172 LYS A CA 1
ATOM 1386 C C . LYS A 1 172 ? -19.594 -15.203 -5.453 1 95.31 172 LYS A C 1
ATOM 1388 O O . LYS A 1 172 ? -20.078 -15.156 -6.586 1 95.31 172 LYS A O 1
ATOM 1393 N N . PHE A 1 173 ? -18.344 -15.047 -5.203 1 96 173 PHE A N 1
ATOM 1394 C CA . PHE A 1 173 ? -17.391 -14.828 -6.289 1 96 173 PHE A CA 1
ATOM 1395 C C . PHE A 1 173 ? -17.312 -16.047 -7.203 1 96 173 PHE A C 1
ATOM 1397 O O . PHE A 1 173 ? -17.281 -15.906 -8.43 1 96 173 PHE A O 1
ATOM 1404 N N . LEU A 1 174 ? -17.266 -17.203 -6.613 1 95.25 174 LEU A N 1
ATOM 1405 C CA . LEU A 1 174 ? -17.234 -18.438 -7.391 1 95.25 174 LEU A CA 1
ATOM 1406 C C . LEU A 1 174 ? -18.484 -18.578 -8.242 1 95.25 174 LEU A C 1
ATOM 1408 O O . LEU A 1 174 ? -18.406 -18.953 -9.414 1 95.25 174 LEU A O 1
ATOM 1412 N N . ARG A 1 175 ? -19.578 -18.219 -7.68 1 92.38 175 ARG A N 1
ATOM 1413 C CA . ARG A 1 175 ? -20.844 -18.328 -8.398 1 92.38 175 ARG A CA 1
ATOM 1414 C C . ARG A 1 175 ? -20.906 -17.344 -9.555 1 92.38 175 ARG A C 1
ATOM 1416 O O . ARG A 1 175 ? -21.484 -17.656 -10.609 1 92.38 175 ARG A O 1
ATOM 1423 N N . GLU A 1 176 ? -20.344 -16.188 -9.383 1 91.44 176 GLU A N 1
ATOM 1424 C CA . GLU A 1 176 ? -20.297 -15.195 -10.445 1 91.44 176 GLU A CA 1
ATOM 1425 C C . GLU A 1 176 ? -19.391 -15.664 -11.586 1 91.44 176 GLU A C 1
ATOM 1427 O O . GLU A 1 176 ? -19.453 -15.117 -12.688 1 91.44 176 GLU A O 1
ATOM 1432 N N . ASN A 1 177 ? -18.578 -16.656 -11.289 1 91.19 177 ASN A N 1
ATOM 1433 C CA . ASN A 1 177 ? -17.625 -17.125 -12.281 1 91.19 177 ASN A CA 1
ATOM 1434 C C . ASN A 1 177 ? -17.797 -18.609 -12.57 1 91.19 177 ASN A C 1
ATOM 1436 O O . ASN A 1 177 ? -16.812 -19.328 -12.766 1 91.19 177 ASN A O 1
ATOM 1440 N N . VAL A 1 178 ? -19.047 -19.031 -12.461 1 87.19 178 VAL A N 1
ATOM 1441 C CA . VAL A 1 178 ? -19.328 -20.438 -12.75 1 87.19 178 VAL A CA 1
ATOM 1442 C C . VAL A 1 178 ? -18.828 -20.797 -14.148 1 87.19 178 VAL A C 1
ATOM 1444 O O . VAL A 1 178 ? -19.031 -20.031 -15.094 1 87.19 178 VAL A O 1
ATOM 1447 N N . GLY A 1 179 ? -18.094 -21.828 -14.227 1 81.12 179 GLY A N 1
ATOM 1448 C CA . GLY A 1 179 ? -17.609 -22.281 -15.516 1 81.12 179 GLY A CA 1
ATOM 1449 C C . GLY A 1 179 ? -16.344 -21.578 -15.961 1 81.12 179 GLY A C 1
ATOM 1450 O O . GLY A 1 179 ? -15.891 -21.766 -17.094 1 81.12 179 GLY A O 1
ATOM 1451 N N . ARG A 1 180 ? -15.797 -20.781 -15.062 1 84.94 180 ARG A N 1
ATOM 1452 C CA . ARG A 1 180 ? -14.547 -20.094 -15.336 1 84.94 180 ARG A CA 1
ATOM 1453 C C . ARG A 1 180 ? -13.555 -20.281 -14.188 1 84.94 180 ARG A C 1
ATOM 1455 O O . ARG A 1 180 ? -13.93 -20.172 -13.016 1 84.94 180 ARG A O 1
ATOM 1462 N N . PRO A 1 181 ? -12.367 -20.594 -14.578 1 88.81 181 PRO A N 1
ATOM 1463 C CA . PRO A 1 181 ? -11.383 -20.766 -13.508 1 88.81 181 PRO A CA 1
ATOM 1464 C C . PRO A 1 181 ? -11 -19.438 -12.844 1 88.81 181 PRO A C 1
ATOM 1466 O O . PRO A 1 181 ? -10.914 -18.406 -13.516 1 88.81 181 PRO A O 1
ATOM 1469 N N . VAL A 1 182 ? -10.852 -19.469 -11.547 1 91.19 182 VAL A N 1
ATOM 1470 C CA . VAL A 1 182 ? -10.375 -18.312 -10.797 1 91.19 182 VAL A CA 1
ATOM 1471 C C . VAL A 1 182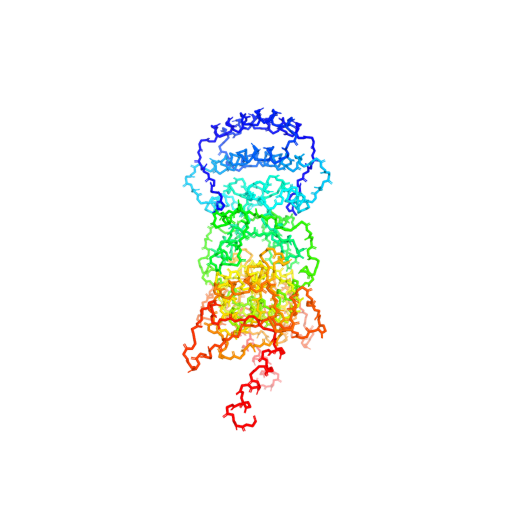 ? -9.117 -18.688 -10.016 1 91.19 182 VAL A C 1
ATOM 1473 O O . VAL A 1 182 ? -8.953 -19.844 -9.609 1 91.19 182 VAL A O 1
ATOM 1476 N N . THR A 1 183 ? -8.227 -17.766 -9.82 1 89.44 183 THR A N 1
ATOM 1477 C CA . THR A 1 183 ? -6.965 -18.062 -9.156 1 89.44 183 THR A CA 1
ATOM 1478 C C . THR A 1 183 ? -7.129 -18 -7.641 1 89.44 183 THR A C 1
ATOM 1480 O O . THR A 1 183 ? -8.055 -17.359 -7.137 1 89.44 183 THR A O 1
ATOM 1483 N N . GLY A 1 184 ? -6.23 -18.734 -6.984 1 90.19 184 GLY A N 1
ATOM 1484 C CA . GLY A 1 184 ? -6.199 -18.625 -5.535 1 90.19 184 GLY A CA 1
ATOM 1485 C C . GLY A 1 184 ? -5.996 -17.203 -5.047 1 90.19 184 GLY A C 1
ATOM 1486 O O . GLY A 1 184 ? -6.574 -16.812 -4.035 1 90.19 184 GLY A O 1
ATOM 1487 N N . GLU A 1 185 ? -5.25 -16.469 -5.777 1 88.38 185 GLU A N 1
ATOM 1488 C CA . GLU A 1 185 ? -4.977 -15.086 -5.406 1 88.38 185 GLU A CA 1
ATOM 1489 C C . GLU A 1 185 ? -6.242 -14.242 -5.465 1 88.38 185 GLU A C 1
ATOM 1491 O O . GLU A 1 185 ? -6.449 -13.367 -4.621 1 88.38 185 GLU A O 1
ATOM 1496 N N . GLU A 1 186 ? -7.008 -14.492 -6.492 1 89.31 186 GLU A N 1
ATOM 1497 C CA . GLU A 1 186 ? -8.289 -13.789 -6.586 1 89.31 186 GLU A CA 1
ATOM 1498 C C . GLU A 1 186 ? -9.18 -14.109 -5.387 1 89.31 186 GLU A C 1
ATOM 1500 O O . GLU A 1 186 ? -9.805 -13.219 -4.82 1 89.31 186 GLU A O 1
ATOM 1505 N N . LEU A 1 187 ? -9.211 -15.336 -5.066 1 93.31 187 LEU A N 1
ATOM 1506 C CA . LEU A 1 187 ? -10.031 -15.766 -3.939 1 93.31 187 LEU A CA 1
ATOM 1507 C C . LEU A 1 187 ? -9.523 -15.156 -2.637 1 93.31 187 LEU A C 1
ATOM 1509 O O . LEU A 1 187 ? -10.312 -14.695 -1.81 1 93.31 187 LEU A O 1
ATOM 1513 N N . ARG A 1 188 ? -8.195 -15.188 -2.486 1 92.25 188 ARG A N 1
ATOM 1514 C CA . ARG A 1 188 ? -7.609 -14.578 -1.302 1 92.25 188 ARG A CA 1
ATOM 1515 C C . ARG A 1 188 ? -7.934 -13.086 -1.239 1 92.25 188 ARG A C 1
ATOM 1517 O O . ARG A 1 188 ? -8.203 -12.547 -0.163 1 92.25 188 ARG A O 1
ATOM 1524 N N . TYR A 1 189 ? -7.879 -12.453 -2.377 1 90.12 189 TYR A N 1
ATOM 1525 C CA . TYR A 1 189 ? -8.234 -11.047 -2.459 1 90.12 189 TYR A CA 1
ATOM 1526 C C . TYR A 1 189 ? -9.68 -10.82 -2.02 1 90.12 189 TYR A C 1
ATOM 1528 O O . TYR A 1 189 ? -9.953 -9.953 -1.188 1 90.12 189 TYR A O 1
ATOM 1536 N N . VAL A 1 190 ? -10.586 -11.602 -2.562 1 93.12 190 VAL A N 1
ATOM 1537 C CA . VAL A 1 190 ? -12.008 -11.5 -2.26 1 93.12 190 VAL A CA 1
ATOM 1538 C C . VAL A 1 190 ? -12.242 -11.734 -0.768 1 93.12 190 VAL A C 1
ATOM 1540 O O . VAL A 1 190 ? -13.117 -11.109 -0.165 1 93.12 190 VAL A O 1
ATOM 1543 N N . ALA A 1 191 ? -11.406 -12.555 -0.167 1 94.25 191 ALA A N 1
ATOM 1544 C CA . ALA A 1 191 ? -11.523 -12.93 1.241 1 94.25 191 ALA A CA 1
ATOM 1545 C C . ALA A 1 191 ? -10.961 -11.836 2.145 1 94.25 191 ALA A C 1
ATOM 1547 O O . ALA A 1 191 ? -10.945 -11.977 3.369 1 94.25 191 ALA A O 1
ATOM 1548 N N . GLY A 1 192 ? -10.461 -10.766 1.547 1 89.62 192 GLY A N 1
ATOM 1549 C CA . GLY A 1 192 ? -9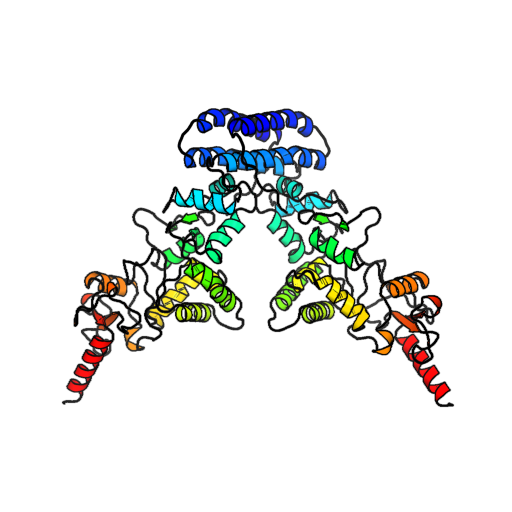.867 -9.703 2.346 1 89.62 192 GLY A CA 1
ATOM 1550 C C . GLY A 1 192 ? -8.508 -10.078 2.918 1 89.62 192 GLY A C 1
ATOM 1551 O O . GLY A 1 192 ? -8.164 -9.68 4.031 1 89.62 192 GLY A O 1
ATOM 1552 N N . ASP A 1 193 ? -7.91 -11.023 2.295 1 87.12 193 ASP A N 1
ATOM 1553 C CA . ASP A 1 193 ? -6.559 -11.461 2.629 1 87.12 193 ASP A CA 1
ATOM 1554 C C . ASP A 1 193 ? -6.535 -12.211 3.959 1 87.12 193 ASP A C 1
ATOM 1556 O O . ASP A 1 193 ? -5.523 -12.211 4.66 1 87.12 193 ASP A O 1
ATOM 1560 N N . LYS A 1 194 ? -7.691 -12.68 4.281 1 91.38 194 LYS A N 1
ATOM 1561 C CA . LYS A 1 194 ? -7.75 -13.547 5.453 1 91.38 194 LYS A CA 1
ATOM 1562 C C . LYS A 1 194 ? -7.113 -14.898 5.168 1 91.38 194 LYS A C 1
ATOM 1564 O O . LYS A 1 194 ? -7.281 -15.453 4.074 1 91.38 194 LYS A O 1
ATOM 1569 N N . SER A 1 195 ? -6.445 -15.422 6.129 1 91 195 SER A N 1
ATOM 1570 C CA . SER A 1 195 ? -5.637 -16.625 5.922 1 91 195 SER A CA 1
ATOM 1571 C C . SER A 1 195 ? -6.512 -17.859 5.797 1 91 195 SER A C 1
ATOM 1573 O O . SER A 1 195 ? -6.062 -18.891 5.293 1 91 195 SER A O 1
ATOM 1575 N N . GLU A 1 196 ? -7.738 -17.781 6.242 1 92.81 196 GLU A N 1
ATOM 1576 C CA . GLU A 1 196 ? -8.578 -18.969 6.285 1 92.81 196 GLU A CA 1
ATOM 1577 C C . GLU A 1 196 ? -9.305 -19.188 4.961 1 92.81 196 GLU A C 1
ATOM 1579 O O . GLU A 1 196 ? -10.109 -20.109 4.832 1 92.81 196 GLU A O 1
ATOM 1584 N N . TRP A 1 197 ? -9.031 -18.406 3.959 1 94.94 197 TRP A N 1
ATOM 1585 C CA . TRP A 1 197 ? -9.805 -18.438 2.723 1 94.94 197 TRP A CA 1
ATOM 1586 C C . TRP A 1 197 ? -9.719 -19.812 2.072 1 94.94 197 TRP A C 1
ATOM 1588 O O . TRP A 1 197 ? -10.727 -20.344 1.598 1 94.94 197 TRP A O 1
ATOM 1598 N N . ALA A 1 198 ? -8.57 -20.375 2.09 1 93 198 ALA A N 1
ATOM 1599 C CA . ALA A 1 198 ? -8.391 -21.672 1.435 1 93 198 ALA A CA 1
ATOM 1600 C C . ALA A 1 198 ? -9.18 -22.766 2.154 1 93 198 ALA A C 1
ATOM 1602 O O . ALA A 1 198 ? -9.773 -23.625 1.512 1 93 198 ALA A O 1
ATOM 1603 N N . ARG A 1 199 ? -9.148 -22.688 3.434 1 92.19 199 ARG A N 1
ATOM 1604 C CA . ARG A 1 199 ? -9.922 -23.625 4.234 1 92.19 199 ARG A CA 1
ATOM 1605 C C . ARG A 1 199 ? -11.414 -23.484 3.971 1 92.19 199 ARG A C 1
ATOM 1607 O O . ARG A 1 199 ? -12.141 -24.469 3.861 1 92.19 199 ARG A O 1
ATOM 1614 N N . ARG A 1 200 ? -11.836 -22.25 3.846 1 94.44 200 ARG A N 1
ATOM 1615 C CA . ARG A 1 200 ? -13.25 -21.984 3.594 1 94.44 200 ARG A CA 1
ATOM 1616 C C . ARG A 1 200 ? -13.68 -22.516 2.234 1 94.44 200 ARG A C 1
ATOM 1618 O O . ARG A 1 200 ? -14.797 -23 2.08 1 94.44 200 ARG A O 1
ATOM 1625 N N . VAL A 1 201 ? -12.82 -22.406 1.29 1 94 201 VAL A N 1
ATOM 1626 C CA . VAL A 1 201 ? -13.125 -22.953 -0.029 1 94 201 VAL A CA 1
ATOM 1627 C C . VAL A 1 201 ? -13.227 -24.469 0.047 1 94 201 VAL A C 1
ATOM 1629 O O . VAL A 1 201 ? -14.125 -25.062 -0.548 1 94 201 VAL A O 1
ATOM 1632 N N . ARG A 1 202 ? -12.297 -25.062 0.727 1 88.5 202 ARG A N 1
ATOM 1633 C CA . ARG A 1 202 ? -12.352 -26.516 0.922 1 88.5 202 ARG A CA 1
ATOM 1634 C C . ARG A 1 202 ? -13.656 -26.922 1.599 1 88.5 202 ARG A C 1
ATOM 1636 O O . ARG A 1 202 ? -14.273 -27.906 1.211 1 88.5 202 ARG A O 1
ATOM 1643 N N . GLU A 1 203 ? -14.055 -26.156 2.594 1 89.75 203 GLU A N 1
ATOM 1644 C CA . GLU A 1 203 ? -15.297 -26.438 3.307 1 89.75 203 GLU A CA 1
ATOM 1645 C C . GLU A 1 203 ? -16.5 -26.328 2.381 1 89.75 203 GLU A C 1
ATOM 1647 O O . GLU A 1 203 ? -17.453 -27.109 2.48 1 89.75 203 GLU A O 1
ATOM 1652 N N . LEU A 1 204 ? -16.516 -25.328 1.526 1 92.19 204 LEU A N 1
ATOM 1653 C CA . LEU A 1 204 ? -17.562 -25.203 0.528 1 92.19 204 LEU A CA 1
ATOM 1654 C C . LEU A 1 204 ? -17.656 -26.453 -0.335 1 92.19 204 LEU A C 1
ATOM 1656 O O . LEU A 1 204 ? -18.766 -26.906 -0.648 1 92.19 204 LEU A O 1
ATOM 1660 N N . ARG A 1 205 ? -16.531 -26.922 -0.639 1 86.31 205 ARG A N 1
ATOM 1661 C CA . ARG A 1 205 ? -16.453 -28.109 -1.49 1 86.31 205 ARG A CA 1
ATOM 1662 C C . ARG A 1 205 ? -16.828 -29.375 -0.718 1 86.31 205 ARG A C 1
ATOM 1664 O O . ARG A 1 205 ? -17.734 -30.109 -1.126 1 86.31 205 ARG A O 1
ATOM 1671 N N . THR A 1 206 ? -16.234 -29.562 0.45 1 82.81 206 THR A N 1
ATOM 1672 C CA . THR A 1 206 ? -16.312 -30.844 1.133 1 82.81 206 THR A CA 1
ATOM 1673 C C . THR A 1 206 ? -17.5 -30.906 2.07 1 82.81 206 THR A C 1
ATOM 1675 O O . THR A 1 206 ? -18.109 -31.953 2.262 1 82.81 206 THR A O 1
ATOM 1678 N N . GLU A 1 207 ? -17.766 -29.766 2.674 1 83.25 207 GLU A N 1
ATOM 1679 C CA . GLU A 1 207 ? -18.812 -29.766 3.688 1 83.25 207 GLU A CA 1
ATOM 1680 C C . GLU A 1 207 ? -20.141 -29.297 3.107 1 83.25 207 GLU A C 1
ATOM 1682 O O . GLU A 1 207 ? -21.203 -29.812 3.461 1 83.25 207 GLU A O 1
ATOM 1687 N N . GLN A 1 208 ? -20.125 -28.422 2.186 1 86.62 208 GLN A N 1
ATOM 1688 C CA . GLN A 1 208 ? -21.375 -27.844 1.7 1 86.62 208 GLN A CA 1
ATOM 1689 C C . GLN A 1 208 ? -21.75 -28.406 0.338 1 86.62 208 GLN A C 1
ATOM 1691 O O . GLN A 1 208 ? -22.875 -28.203 -0.134 1 86.62 208 GLN A O 1
ATOM 1696 N N . GLY A 1 209 ? -20.781 -29.078 -0.328 1 84.06 209 GLY A N 1
ATOM 1697 C CA . GLY A 1 209 ? -21.094 -29.859 -1.512 1 84.06 209 GLY A CA 1
ATOM 1698 C C . GLY A 1 209 ? -21.062 -29.047 -2.793 1 84.06 209 GLY A C 1
ATOM 1699 O O . GLY A 1 209 ? -21.688 -29.406 -3.785 1 84.06 209 GLY A O 1
ATOM 1700 N N . TRP A 1 210 ? -20.422 -27.922 -2.779 1 88.12 210 TRP A N 1
ATOM 1701 C CA . TRP A 1 210 ? -20.25 -27.156 -4.012 1 88.12 210 TRP A CA 1
ATOM 1702 C C . TRP A 1 210 ? -19.203 -27.797 -4.914 1 88.12 210 TRP A C 1
ATOM 1704 O O . TRP A 1 210 ? -18.141 -28.219 -4.449 1 88.12 210 TRP A O 1
ATOM 1714 N N . PRO A 1 211 ? -19.531 -28 -6.16 1 85.25 211 PRO A N 1
ATOM 1715 C CA . PRO A 1 211 ? -18.594 -28.688 -7.055 1 85.25 211 PRO A CA 1
ATOM 1716 C C . PRO A 1 211 ? -17.438 -27.781 -7.484 1 85.25 211 PRO A C 1
ATOM 1718 O O . PRO A 1 211 ? -17.312 -27.453 -8.664 1 85.25 211 PRO A O 1
ATOM 1721 N N . ILE A 1 212 ? -16.609 -27.438 -6.586 1 89.81 212 ILE A N 1
ATOM 1722 C CA . ILE A 1 212 ? -15.398 -26.656 -6.812 1 89.81 212 ILE A CA 1
ATOM 1723 C C . ILE A 1 212 ? -14.227 -27.609 -7.055 1 89.81 212 ILE A C 1
ATOM 1725 O O . ILE A 1 212 ? -13.906 -28.438 -6.203 1 89.81 212 ILE A O 1
ATOM 1729 N N . ILE A 1 213 ? -13.641 -27.5 -8.18 1 86.12 213 ILE A N 1
ATOM 1730 C CA . ILE A 1 213 ? -12.586 -28.453 -8.531 1 86.12 213 ILE A CA 1
ATOM 1731 C C . ILE A 1 213 ? -11.273 -27.703 -8.773 1 86.12 213 ILE A C 1
ATOM 1733 O O . ILE A 1 213 ? -11.289 -26.516 -9.117 1 86.12 213 ILE A O 1
ATOM 1737 N N . THR A 1 214 ? -10.242 -28.312 -8.43 1 87.69 214 THR A N 1
ATOM 1738 C CA . THR A 1 214 ? -8.891 -27.844 -8.742 1 87.69 214 THR A CA 1
ATOM 1739 C C . THR A 1 214 ? -8.164 -28.859 -9.633 1 87.69 214 THR A C 1
ATOM 1741 O O . THR A 1 214 ? -8.711 -29.906 -9.961 1 87.69 214 THR A O 1
ATOM 1744 N N . LYS A 1 215 ? -6.98 -28.453 -10.055 1 81.44 215 LYS A N 1
ATOM 1745 C CA . LYS A 1 215 ? -6.16 -29.375 -10.828 1 81.44 215 LYS A CA 1
ATOM 1746 C C . LYS A 1 215 ? -5.945 -30.688 -10.078 1 81.44 215 LYS A C 1
ATOM 1748 O O . LYS A 1 215 ? -5.996 -31.766 -10.672 1 81.44 215 LYS A O 1
ATOM 1753 N N . GLN A 1 216 ? -5.895 -30.656 -8.82 1 76.62 216 GLN A N 1
ATOM 1754 C CA . GLN A 1 216 ? -5.582 -31.797 -7.973 1 76.62 216 GLN A CA 1
ATOM 1755 C C . GLN A 1 216 ? -6.84 -32.594 -7.652 1 76.62 216 GLN A C 1
ATOM 1757 O O . GLN A 1 216 ? -6.773 -33.812 -7.449 1 76.62 216 GLN A O 1
ATOM 1762 N N . THR A 1 217 ? -7.992 -31.938 -7.711 1 74.88 217 THR A N 1
ATOM 1763 C CA . THR A 1 217 ? -9.172 -32.594 -7.16 1 74.88 217 THR A CA 1
ATOM 1764 C C . THR A 1 217 ? -10.117 -33.031 -8.273 1 74.88 217 THR A C 1
ATOM 1766 O O . THR A 1 217 ? -11.031 -33.844 -8.039 1 74.88 217 THR A O 1
ATOM 1769 N N . GLY A 1 218 ? -9.789 -32.531 -9.547 1 70.31 218 GLY A N 1
ATOM 1770 C CA . GLY A 1 218 ? -10.828 -32.938 -10.469 1 70.31 218 GLY A CA 1
ATOM 1771 C C . GLY A 1 218 ? -10.438 -32.781 -11.922 1 70.31 218 GLY A C 1
ATOM 1772 O O . GLY A 1 218 ? -10.773 -33.625 -12.766 1 70.31 218 GLY A O 1
ATOM 1773 N N . MET A 1 219 ? -9.844 -31.656 -12.203 1 76 219 MET A N 1
ATOM 1774 C CA . MET A 1 219 ? -9.586 -31.312 -13.602 1 76 219 MET A CA 1
ATOM 1775 C C . MET A 1 219 ? -8.109 -31.031 -13.836 1 76 219 MET A C 1
ATOM 1777 O O . MET A 1 219 ? -7.66 -29.891 -13.656 1 76 219 MET A O 1
ATOM 1781 N N . PRO A 1 220 ? -7.383 -32.062 -14.367 1 76.56 220 PRO A N 1
ATOM 1782 C CA . PRO A 1 220 ? -5.938 -31.906 -14.547 1 76.56 220 PRO A CA 1
ATOM 1783 C C . PRO A 1 220 ? -5.578 -30.797 -15.539 1 76.56 220 PRO A C 1
ATOM 1785 O O . PRO A 1 220 ? -4.461 -30.281 -15.516 1 76.56 220 PRO A O 1
ATOM 1788 N N . GLU A 1 221 ? -6.566 -30.453 -16.312 1 79.38 221 GLU A N 1
ATOM 1789 C CA . GLU A 1 221 ? -6.293 -29.469 -17.359 1 79.38 221 GLU A CA 1
ATOM 1790 C C . GLU A 1 221 ? -6.312 -28.047 -16.797 1 79.38 221 GLU A C 1
ATOM 1792 O O . GLU A 1 221 ? -5.863 -27.109 -17.453 1 79.38 221 GLU A O 1
ATOM 1797 N N . LEU A 1 222 ? -6.777 -27.969 -15.594 1 83.44 222 LEU A N 1
ATOM 1798 C CA . LEU A 1 222 ? -6.84 -26.641 -15 1 83.44 222 LEU A CA 1
ATOM 1799 C C . LEU A 1 222 ? -5.441 -26.125 -14.664 1 83.44 222 LEU A C 1
ATOM 1801 O O . LEU A 1 222 ? -4.566 -26.891 -14.273 1 83.44 222 LEU A O 1
ATOM 1805 N N . PRO A 1 223 ? -5.297 -24.844 -14.914 1 83.38 223 PRO A N 1
ATOM 1806 C CA . PRO A 1 223 ? -4.023 -24.281 -14.461 1 83.38 223 PRO A CA 1
ATOM 1807 C C . PRO A 1 223 ? -3.789 -24.484 -12.961 1 83.38 223 PRO A C 1
ATOM 1809 O O . PRO A 1 223 ? -4.742 -24.484 -12.18 1 83.38 223 PRO A O 1
ATOM 1812 N N . VAL A 1 224 ? -2.549 -24.734 -12.703 1 85.06 224 VAL A N 1
ATOM 1813 C CA . VAL A 1 224 ? -2.164 -24.906 -11.305 1 85.06 224 VAL A CA 1
ATOM 1814 C C . VAL A 1 224 ? -2.631 -23.703 -10.484 1 85.06 224 VAL A C 1
ATOM 1816 O O . VAL A 1 224 ? -2.498 -22.562 -10.922 1 85.06 224 VAL A O 1
ATOM 1819 N N . GLY A 1 225 ? -3.215 -24 -9.359 1 86.5 225 GLY A N 1
ATOM 1820 C CA . GLY A 1 225 ? -3.57 -22.953 -8.422 1 86.5 225 GLY A CA 1
ATOM 1821 C C . GLY A 1 225 ? -4.91 -22.297 -8.719 1 86.5 225 GLY A C 1
ATOM 1822 O O . GLY A 1 225 ? -5.254 -21.266 -8.141 1 86.5 225 GLY A O 1
ATOM 1823 N N . THR A 1 226 ? -5.652 -22.875 -9.586 1 89.94 226 THR A N 1
ATOM 1824 C CA . THR A 1 226 ? -6.941 -22.297 -9.945 1 89.94 226 THR A CA 1
ATOM 1825 C C . THR A 1 226 ? -8.086 -23.141 -9.383 1 89.94 226 THR A C 1
ATOM 1827 O O . THR A 1 226 ? -7.906 -24.312 -9.055 1 89.94 226 THR A O 1
ATOM 1830 N N . TYR A 1 227 ? -9.18 -22.5 -9.156 1 91.69 227 TYR A N 1
ATOM 1831 C CA . TYR A 1 227 ? -10.43 -23.094 -8.688 1 91.69 227 TYR A CA 1
ATOM 1832 C C . TYR A 1 227 ? -11.531 -22.922 -9.727 1 91.69 227 TYR A C 1
ATOM 1834 O O . TYR A 1 227 ? -11.641 -21.875 -10.375 1 91.69 227 TYR A O 1
ATOM 1842 N N . PHE A 1 228 ? -12.273 -23.953 -9.867 1 89.88 228 PHE A N 1
ATOM 1843 C CA . PHE A 1 228 ? -13.297 -24 -10.906 1 89.88 228 PHE A CA 1
ATOM 1844 C C . PHE A 1 228 ? -14.625 -24.484 -10.336 1 89.88 228 PHE A C 1
ATOM 1846 O O . PHE A 1 228 ? -14.719 -25.625 -9.844 1 89.88 228 PHE A O 1
ATOM 1853 N N . LEU A 1 229 ? -15.602 -23.594 -10.328 1 90 229 LEU A N 1
ATOM 1854 C CA . LEU A 1 229 ? -16.953 -24.016 -9.969 1 90 229 LEU A CA 1
ATOM 1855 C C . LEU A 1 229 ? -17.688 -24.547 -11.188 1 90 229 LEU A C 1
ATOM 1857 O O . LEU A 1 229 ? -18.016 -23.797 -12.109 1 90 229 LEU A O 1
ATOM 1861 N N . GLU A 1 230 ? -18.016 -25.719 -11.148 1 82.31 230 GLU A N 1
ATOM 1862 C CA . GLU A 1 230 ? -18.547 -26.406 -12.32 1 82.31 230 GLU A CA 1
ATOM 1863 C C . GLU A 1 230 ? -20.016 -26.016 -12.562 1 82.31 230 GLU A C 1
ATOM 1865 O O . GLU A 1 230 ? -20.422 -25.797 -13.703 1 82.31 230 GLU A O 1
ATOM 1870 N N . LEU A 1 231 ? -20.75 -26.094 -11.531 1 79.75 231 LEU A N 1
ATOM 1871 C CA . LEU A 1 231 ? -22.188 -25.828 -11.594 1 79.75 231 LEU A CA 1
ATOM 1872 C C . LEU A 1 231 ? -22.656 -25.062 -10.367 1 79.75 231 LEU A C 1
ATOM 1874 O O . LEU A 1 231 ? -22.125 -25.25 -9.266 1 79.75 231 LEU A O 1
ATOM 1878 N N . ASP A 1 232 ? -23.625 -24.172 -10.672 1 84 232 ASP A N 1
ATOM 1879 C CA . ASP A 1 232 ? -24.188 -23.406 -9.57 1 84 232 ASP A CA 1
ATOM 1880 C C . ASP A 1 232 ? -25.266 -24.188 -8.844 1 84 232 ASP A C 1
ATOM 1882 O O . ASP A 1 232 ? -26.422 -23.75 -8.773 1 84 232 ASP A O 1
ATOM 1886 N N . ARG A 1 233 ? -24.859 -25.375 -8.367 1 80.38 233 ARG A N 1
ATOM 1887 C CA . ARG A 1 233 ? -25.781 -26.25 -7.633 1 80.38 233 ARG A CA 1
ATOM 1888 C C . ARG A 1 233 ? -25.031 -27.062 -6.586 1 80.38 233 ARG A C 1
ATOM 1890 O O . ARG A 1 233 ? -23.922 -27.531 -6.832 1 80.38 233 ARG A O 1
ATOM 1897 N N . GLN A 1 234 ? -25.625 -27.172 -5.461 1 80.88 234 GLN A N 1
ATOM 1898 C CA . GLN A 1 234 ? -25.047 -27.922 -4.367 1 80.88 234 GLN A CA 1
ATOM 1899 C C . GLN A 1 234 ? -25.422 -29.406 -4.457 1 80.88 234 GLN A C 1
ATOM 1901 O O . GLN A 1 234 ? -26.547 -29.734 -4.828 1 80.88 234 GLN A O 1
ATOM 1906 N N . ALA A 1 235 ? -24.422 -30.219 -4.168 1 70.75 235 ALA A N 1
ATOM 1907 C CA . ALA A 1 235 ? -24.719 -31.641 -4.051 1 70.75 235 ALA A CA 1
ATOM 1908 C C . ALA A 1 235 ? -25.641 -31.922 -2.869 1 70.75 235 ALA A C 1
ATOM 1910 O O . ALA A 1 235 ? -25.625 -31.188 -1.882 1 70.75 235 ALA A O 1
ATOM 1911 N N . PRO A 1 236 ? -26.422 -32.906 -3.053 1 63.09 236 PRO A N 1
ATOM 1912 C CA . PRO A 1 236 ? -27.281 -33.281 -1.927 1 63.09 236 PRO A CA 1
ATOM 1913 C C . PRO A 1 236 ? -26.484 -33.594 -0.658 1 63.09 236 PRO A C 1
ATOM 1915 O O . PRO A 1 236 ? -25.312 -33.969 -0.733 1 63.09 236 PRO A O 1
ATOM 1918 N N . VAL A 1 237 ? -27.047 -33.312 0.525 1 62.81 237 VAL A N 1
ATOM 1919 C CA . VAL A 1 237 ? -26.438 -33.406 1.851 1 62.81 237 VAL A CA 1
ATOM 1920 C C . VAL A 1 237 ? -25.75 -34.75 2.021 1 62.81 237 VAL A C 1
ATOM 1922 O O . VAL A 1 237 ? -24.656 -34.844 2.588 1 62.81 237 VAL A O 1
ATOM 1925 N N . HIS A 1 238 ? -26.344 -35.812 1.573 1 54.62 238 HIS A N 1
ATOM 1926 C CA . HIS A 1 238 ? -25.828 -37.156 1.771 1 54.62 238 HIS A CA 1
ATOM 1927 C C . HIS A 1 238 ? -24.516 -37.344 1.011 1 54.62 238 HIS A C 1
ATOM 1929 O O . HIS A 1 238 ? -23.75 -38.25 1.327 1 54.62 238 HIS A O 1
ATOM 1935 N N . ASP A 1 239 ? -24.141 -36.531 0.108 1 56.62 239 ASP A N 1
ATOM 1936 C CA . ASP A 1 239 ? -22.984 -36.688 -0.751 1 56.62 239 ASP A CA 1
ATOM 1937 C C . ASP A 1 239 ? -21.844 -35.781 -0.302 1 56.62 239 ASP A C 1
ATOM 1939 O O . ASP A 1 239 ? -20.75 -35.812 -0.887 1 56.62 239 ASP A O 1
ATOM 1943 N N . ARG A 1 240 ? -22.016 -35.062 0.883 1 59.81 240 ARG A N 1
ATOM 1944 C CA . ARG A 1 240 ? -21.109 -33.969 1.216 1 59.81 240 ARG A CA 1
ATOM 1945 C C . ARG A 1 240 ? -19.969 -34.469 2.104 1 59.81 240 ARG A C 1
ATOM 1947 O O . ARG A 1 240 ? -19 -33.75 2.346 1 59.81 240 ARG A O 1
ATOM 1954 N N . LYS A 1 241 ? -19.969 -35.719 2.576 1 67.44 241 LYS A N 1
ATOM 1955 C CA . LYS A 1 241 ? -19.062 -36.094 3.662 1 67.44 241 LYS A CA 1
ATOM 1956 C C . LYS A 1 241 ? -17.844 -36.812 3.129 1 67.44 241 LYS A C 1
ATOM 1958 O O . LYS A 1 241 ? -17.156 -37.5 3.881 1 67.44 241 LYS A O 1
ATOM 1963 N N . ILE A 1 242 ? -17.578 -36.75 1.873 1 71.81 242 ILE A N 1
ATOM 1964 C CA . ILE A 1 242 ? -16.406 -37.469 1.348 1 71.81 242 ILE A CA 1
ATOM 1965 C C . ILE A 1 242 ? -15.172 -36.594 1.46 1 71.81 242 ILE A C 1
ATOM 1967 O O . ILE A 1 242 ? -15.148 -35.469 0.946 1 71.81 242 ILE A O 1
ATOM 1971 N N . PRO A 1 243 ? -14.133 -37.094 2.203 1 73.69 243 PRO A N 1
ATOM 1972 C CA . PRO A 1 243 ? -12.898 -36.312 2.312 1 73.69 243 PRO A CA 1
ATOM 1973 C C . PRO A 1 243 ? -12.273 -36 0.954 1 73.69 243 PRO A C 1
ATOM 1975 O O . PRO A 1 243 ? -12.344 -36.812 0.037 1 73.69 243 PRO A O 1
ATOM 1978 N N . ASP A 1 244 ? -11.594 -34.844 0.804 1 72.88 244 ASP A N 1
ATOM 1979 C CA . ASP A 1 244 ? -11 -34.344 -0.438 1 72.88 244 ASP A CA 1
ATOM 1980 C C . ASP A 1 244 ? -9.953 -35.312 -0.969 1 72.88 244 ASP A C 1
ATOM 1982 O O . ASP A 1 244 ? -9.844 -35.531 -2.18 1 72.88 244 ASP A O 1
ATOM 1986 N N . SER A 1 245 ? -9.203 -35.875 0.016 1 75 245 SER A N 1
ATOM 1987 C CA . SER A 1 245 ? -8.164 -36.812 -0.403 1 75 245 SER A CA 1
ATOM 1988 C C . SER A 1 245 ? -8.758 -38.031 -1.102 1 75 245 SER A C 1
ATOM 1990 O O . SER A 1 245 ? -8.219 -38.5 -2.107 1 75 245 SER A O 1
ATOM 1992 N N . VAL A 1 246 ? -9.805 -38.5 -0.512 1 78.06 246 VAL A N 1
ATOM 1993 C CA . VAL A 1 246 ? -10.484 -39.656 -1.091 1 78.06 246 VAL A CA 1
ATOM 1994 C C . VAL A 1 246 ? -11.133 -39.25 -2.418 1 78.06 246 VAL A C 1
ATOM 1996 O O . VAL A 1 246 ? -11.055 -40 -3.396 1 78.06 246 VAL A O 1
ATOM 1999 N N . ARG A 1 247 ? -11.672 -38.094 -2.396 1 77.44 247 ARG A N 1
ATOM 2000 C CA . ARG A 1 247 ? -12.305 -37.594 -3.611 1 77.44 247 ARG A CA 1
ATOM 2001 C C . ARG A 1 247 ? -11.312 -37.531 -4.766 1 77.44 247 ARG A C 1
ATOM 2003 O O . ARG A 1 247 ? -11.578 -38.062 -5.848 1 77.44 247 ARG A O 1
ATOM 2010 N N . GLY A 1 248 ? -10.211 -36.875 -4.504 1 75.19 248 GLY A N 1
ATOM 2011 C CA . GLY A 1 248 ? -9.18 -36.781 -5.523 1 75.19 248 GLY A CA 1
ATOM 2012 C C . GLY A 1 248 ? -8.703 -38.125 -6.027 1 75.19 248 GLY A C 1
ATOM 2013 O O . GLY A 1 248 ? -8.508 -38.312 -7.23 1 75.19 248 GLY A O 1
ATOM 2014 N N . LYS A 1 249 ? -8.562 -39.094 -5.09 1 82.38 249 LYS A N 1
ATOM 2015 C CA . LYS A 1 249 ? -8.094 -40.406 -5.449 1 82.38 249 LYS A CA 1
ATOM 2016 C C . LYS A 1 249 ? -9.094 -41.125 -6.344 1 82.38 249 LYS A C 1
ATOM 2018 O O . LYS A 1 249 ? -8.719 -41.75 -7.332 1 82.38 249 LYS A O 1
ATOM 2023 N N . VAL A 1 250 ? -10.328 -41.062 -5.965 1 84.69 250 VAL A N 1
ATOM 2024 C CA . VAL A 1 250 ? -11.383 -41.719 -6.719 1 84.69 250 VAL A CA 1
ATOM 2025 C C . VAL A 1 250 ? -11.484 -41.125 -8.117 1 84.69 250 VAL A C 1
ATOM 2027 O O . VAL A 1 250 ? -11.562 -41.844 -9.109 1 84.69 250 VAL A O 1
ATOM 2030 N N . LEU A 1 251 ? -11.375 -39.812 -8.141 1 82 251 LEU A N 1
ATOM 2031 C CA . LEU A 1 251 ? -11.469 -39.125 -9.422 1 82 251 LEU A CA 1
ATOM 2032 C C . LEU A 1 251 ? -10.289 -39.469 -10.32 1 82 251 LEU A C 1
ATOM 2034 O O . LEU A 1 251 ? -10.461 -39.719 -11.516 1 82 251 LEU A O 1
ATOM 2038 N N . ARG A 1 252 ? -9.164 -39.562 -9.742 1 81.56 252 ARG A N 1
ATOM 2039 C CA . ARG A 1 252 ? -7.973 -39.938 -10.5 1 81.56 252 ARG A CA 1
ATOM 2040 C C . ARG A 1 252 ? -8.055 -41.406 -10.977 1 81.56 252 ARG A C 1
ATOM 2042 O O . ARG A 1 252 ? -7.723 -41.688 -12.125 1 81.56 252 ARG A O 1
ATOM 2049 N N . ARG A 1 253 ? -8.469 -42.25 -10.086 1 86.44 253 ARG A N 1
ATOM 2050 C CA . ARG A 1 253 ? -8.648 -43.656 -10.43 1 86.44 253 ARG A CA 1
ATOM 2051 C C . ARG A 1 253 ? -9.594 -43.812 -11.609 1 86.44 253 ARG A C 1
ATOM 2053 O O . ARG A 1 253 ? -9.344 -44.594 -12.516 1 86.44 253 ARG A O 1
ATOM 2060 N N . ASP A 1 254 ? -10.633 -43.031 -11.586 1 88.06 254 ASP A N 1
ATOM 2061 C CA . ASP A 1 254 ? -11.664 -43.125 -12.609 1 88.06 254 ASP A CA 1
ATOM 2062 C C . ASP A 1 254 ? -11.375 -42.219 -13.789 1 88.06 254 ASP A C 1
ATOM 2064 O O . ASP A 1 254 ? -12.242 -41.969 -14.641 1 88.06 254 ASP A O 1
ATOM 2068 N N . GLU A 1 255 ? -10.164 -41.625 -13.82 1 82.31 255 GLU A N 1
ATOM 2069 C CA . GLU A 1 255 ? -9.664 -40.781 -14.906 1 82.31 255 GLU A CA 1
ATOM 2070 C C . GLU A 1 255 ? -10.602 -39.625 -15.164 1 82.31 255 GLU A C 1
ATOM 2072 O O . GLU A 1 255 ? -10.828 -39.25 -16.312 1 82.31 255 GLU A O 1
ATOM 2077 N N . PHE A 1 256 ? -11.273 -39.188 -14.102 1 80.56 256 PHE A N 1
ATOM 2078 C CA . PHE A 1 256 ? -12.172 -38.031 -14.172 1 80.56 256 PHE A CA 1
ATOM 2079 C C . PHE A 1 256 ? -13.258 -38.25 -15.219 1 80.56 256 PHE A C 1
ATOM 2081 O O . PHE A 1 256 ? -13.555 -37.375 -16.016 1 80.56 256 PHE A O 1
ATOM 2088 N N . THR A 1 257 ? -13.703 -39.469 -15.242 1 85.81 257 THR A N 1
ATOM 2089 C CA . THR A 1 257 ? -14.703 -39.875 -16.219 1 85.81 257 THR A CA 1
ATOM 2090 C C . THR A 1 257 ? -15.859 -40.594 -15.516 1 85.81 257 THR A C 1
ATOM 2092 O O . THR A 1 257 ? -15.656 -41.375 -14.586 1 85.81 257 THR A O 1
ATOM 2095 N N . CYS A 1 258 ? -17.031 -40.219 -15.922 1 90.06 258 CYS A N 1
ATOM 2096 C CA . CYS A 1 258 ? -18.188 -40.969 -15.43 1 90.06 258 CYS A CA 1
ATOM 2097 C C . CYS A 1 258 ? -18.078 -42.438 -15.789 1 90.06 258 CYS A C 1
ATOM 2099 O O . CYS A 1 258 ? -17.938 -42.781 -16.953 1 90.06 258 CYS A O 1
ATOM 2101 N N . LYS A 1 259 ? -18.188 -43.312 -14.812 1 91.81 259 LYS A N 1
ATOM 2102 C CA . LYS A 1 259 ? -17.969 -44.719 -15.047 1 91.81 259 LYS A CA 1
ATOM 2103 C C . LYS A 1 259 ? -19.234 -45.375 -15.594 1 91.81 259 LYS A C 1
ATOM 2105 O O . LYS A 1 259 ? -19.203 -46.531 -16.016 1 91.81 259 LYS A O 1
ATOM 2110 N N . SER A 1 260 ? -20.266 -44.594 -15.727 1 91.06 260 SER A N 1
ATOM 2111 C CA . SER A 1 260 ? -21.516 -45.125 -16.281 1 91.06 260 SER A CA 1
ATOM 2112 C C . SER A 1 260 ? -21.656 -44.719 -17.75 1 91.06 260 SER A C 1
ATOM 2114 O O . SER A 1 260 ? -21.844 -45.594 -18.625 1 91.06 260 SER A O 1
ATOM 2116 N N . CYS A 1 261 ? -21.547 -43.375 -18.094 1 90.94 261 CYS A N 1
ATOM 2117 C CA . CYS A 1 261 ? -21.812 -42.938 -19.453 1 90.94 261 CYS A CA 1
ATOM 2118 C C . CYS A 1 261 ? -20.516 -42.562 -20.172 1 90.94 261 CYS A C 1
ATOM 2120 O O . CYS A 1 261 ? -20.516 -42.312 -21.375 1 90.94 261 CYS A O 1
ATOM 2122 N N . GLY A 1 262 ? -19.406 -42.344 -19.438 1 89.81 262 GLY A N 1
ATOM 2123 C CA . GLY A 1 262 ? -18.125 -42.062 -20.062 1 89.81 262 GLY A CA 1
ATOM 2124 C C . GLY A 1 262 ? -17.859 -40.594 -20.234 1 89.81 262 GLY A C 1
ATOM 2125 O O . GLY A 1 262 ? -16.844 -40.188 -20.797 1 89.81 262 GLY A O 1
ATOM 2126 N N . TRP A 1 263 ? -18.703 -39.781 -19.734 1 85.25 263 TRP A N 1
ATOM 2127 C CA . TRP A 1 263 ? -18.531 -38.344 -19.859 1 85.25 263 TRP A CA 1
ATOM 2128 C C . TRP A 1 263 ? -17.312 -37.875 -19.062 1 85.25 263 TRP A C 1
ATOM 2130 O O . TRP A 1 263 ? -17.109 -38.312 -17.922 1 85.25 263 TRP A O 1
ATOM 2140 N N . LYS A 1 264 ? -16.531 -37 -19.703 1 79.56 264 LYS A N 1
ATOM 2141 C CA . LYS A 1 264 ? -15.328 -36.469 -19.078 1 79.56 264 LYS A CA 1
ATOM 2142 C C . LYS A 1 264 ? -15.438 -34.969 -18.859 1 79.56 264 LYS A C 1
ATOM 2144 O O . LYS A 1 264 ? -16.172 -34.281 -19.594 1 79.56 264 LYS A O 1
ATOM 2149 N N . ILE A 1 265 ? -14.734 -34.531 -17.844 1 70.75 265 ILE A N 1
ATOM 2150 C CA . ILE A 1 265 ? -14.758 -33.125 -17.484 1 70.75 265 ILE A CA 1
ATOM 2151 C C . ILE A 1 265 ? -14.234 -32.281 -18.656 1 70.75 265 ILE A C 1
ATOM 2153 O O . ILE A 1 265 ? -14.664 -31.156 -18.859 1 70.75 265 ILE A O 1
ATOM 2157 N N . ASP A 1 266 ? -13.328 -32.969 -19.484 1 66 266 ASP A N 1
ATOM 2158 C CA . ASP A 1 266 ? -12.766 -32.281 -20.641 1 66 266 ASP A CA 1
ATOM 2159 C C . ASP A 1 266 ? -13.852 -31.906 -21.641 1 66 266 ASP A C 1
ATOM 2161 O O . ASP A 1 266 ? -13.68 -30.984 -22.438 1 66 266 ASP A O 1
ATOM 2165 N N . ASP A 1 267 ? -14.875 -32.656 -21.531 1 64.88 267 ASP A N 1
ATOM 2166 C CA . ASP A 1 267 ? -15.984 -32.438 -22.469 1 64.88 267 ASP A CA 1
ATOM 2167 C C . ASP A 1 267 ? -16.953 -31.391 -21.953 1 64.88 267 ASP A C 1
ATOM 2169 O O . ASP A 1 267 ? -18 -31.141 -22.562 1 64.88 267 ASP A O 1
ATOM 2173 N N . TYR A 1 268 ? -16.531 -30.828 -20.859 1 63.47 268 TYR A N 1
ATOM 2174 C CA . TYR A 1 268 ? -17.422 -29.844 -20.266 1 63.47 268 TYR A CA 1
ATOM 2175 C C . TYR A 1 268 ? -17.672 -28.672 -21.203 1 63.47 268 TYR A C 1
ATOM 2177 O O . TYR A 1 268 ? -16.75 -28.172 -21.844 1 63.47 268 TYR A O 1
ATOM 2185 N N . ASN A 1 269 ? -18.906 -28.422 -21.484 1 63.84 269 ASN A N 1
ATOM 2186 C CA . ASN A 1 269 ? -19.344 -27.188 -22.141 1 63.84 269 ASN A CA 1
ATOM 2187 C C . ASN A 1 269 ? -20.531 -26.562 -21.422 1 63.84 269 ASN A C 1
ATOM 2189 O O . ASN A 1 269 ? -21.25 -27.25 -20.688 1 63.84 269 ASN A O 1
ATOM 2193 N N . ARG A 1 270 ? -20.641 -25.281 -21.5 1 61.69 270 ARG A N 1
ATOM 2194 C CA . ARG A 1 270 ? -21.641 -24.516 -20.781 1 61.69 270 ARG A CA 1
ATOM 2195 C C . ARG A 1 270 ? -23.047 -25.062 -21.016 1 61.69 270 ARG A C 1
ATOM 2197 O O . ARG A 1 270 ? -23.922 -24.953 -20.172 1 61.69 270 ARG A O 1
ATOM 2204 N N . ALA A 1 271 ? -23.156 -25.703 -22.125 1 63.56 271 ALA A N 1
ATOM 2205 C CA . ALA A 1 271 ? -24.484 -26.188 -22.5 1 63.56 271 ALA A CA 1
ATOM 2206 C C . ALA A 1 271 ? -24.75 -27.562 -21.922 1 63.56 271 ALA A C 1
ATOM 2208 O O . ALA A 1 271 ? -25.906 -28.016 -21.875 1 63.56 271 ALA A O 1
ATOM 2209 N N . ASP A 1 272 ? -23.672 -28.219 -21.453 1 65.19 272 ASP A N 1
ATOM 2210 C CA . ASP A 1 272 ? -23.812 -29.547 -20.875 1 65.19 272 ASP A CA 1
ATOM 2211 C C . ASP A 1 272 ? -23.844 -29.484 -19.359 1 65.19 272 ASP A C 1
ATOM 2213 O O . ASP A 1 272 ? -22.859 -29.109 -18.719 1 65.19 272 ASP A O 1
ATOM 2217 N N . PRO A 1 273 ? -24.906 -29.719 -18.688 1 68.81 273 PRO A N 1
ATOM 2218 C CA . PRO A 1 273 ? -25.078 -29.547 -17.25 1 68.81 273 PRO A CA 1
ATOM 2219 C C . PRO A 1 273 ? -24.391 -30.641 -16.438 1 68.81 273 PRO A C 1
ATOM 2221 O O . PRO A 1 273 ? -24.469 -30.641 -15.203 1 68.81 273 PRO A O 1
ATOM 2224 N N . ARG A 1 274 ? -23.625 -31.531 -17.125 1 75.12 274 ARG A N 1
ATOM 2225 C CA . ARG A 1 274 ? -23.078 -32.656 -16.391 1 75.12 274 ARG A CA 1
ATOM 2226 C C . ARG A 1 274 ? -21.875 -32.219 -15.547 1 75.12 274 ARG A C 1
ATOM 2228 O O . ARG A 1 274 ? -21.062 -31.406 -15.984 1 75.12 274 ARG A O 1
ATOM 2235 N N . ILE A 1 275 ? -21.906 -32.781 -14.328 1 77.06 275 ILE A N 1
ATOM 2236 C CA . ILE A 1 275 ? -20.766 -32.625 -13.414 1 77.06 275 ILE A CA 1
ATOM 2237 C C . ILE A 1 275 ? -20.422 -34 -12.812 1 77.06 275 ILE A C 1
ATOM 2239 O O . ILE A 1 275 ? -21.25 -34.906 -12.766 1 77.06 275 ILE A O 1
ATOM 2243 N N . LEU A 1 276 ? -19.156 -34.125 -12.461 1 77.62 276 LEU A N 1
ATOM 2244 C CA . LEU A 1 276 ? -18.75 -35.375 -11.859 1 77.62 276 LEU A CA 1
ATOM 2245 C C . LEU A 1 276 ? -19.078 -35.406 -10.367 1 77.62 276 LEU A C 1
ATOM 2247 O O . LEU A 1 276 ? -18.891 -34.406 -9.672 1 77.62 276 LEU A O 1
ATOM 2251 N N . GLU A 1 277 ? -19.703 -36.438 -9.953 1 80.19 277 GLU A N 1
ATOM 2252 C CA . GLU A 1 277 ? -20.047 -36.656 -8.555 1 80.19 277 GLU A CA 1
ATOM 2253 C C . GLU A 1 277 ? -19.562 -38.031 -8.094 1 80.19 277 GLU A C 1
ATOM 2255 O O . GLU A 1 277 ? -19.406 -38.938 -8.906 1 80.19 277 GLU A O 1
ATOM 2260 N N . LEU A 1 278 ? -19.328 -38.062 -6.848 1 82.31 278 LEU A N 1
ATOM 2261 C CA . LEU A 1 278 ? -18.969 -39.375 -6.281 1 82.31 278 LEU A CA 1
ATOM 2262 C C . LEU A 1 278 ? -20.203 -40.094 -5.723 1 82.31 278 LEU A C 1
ATOM 2264 O O . LEU A 1 278 ? -21.062 -39.438 -5.117 1 82.31 278 LEU A O 1
ATOM 2268 N N . HIS A 1 279 ? -20.328 -41.281 -6.109 1 84.62 279 HIS A N 1
ATOM 2269 C CA . HIS A 1 279 ? -21.453 -42.094 -5.676 1 84.62 279 HIS A CA 1
ATOM 2270 C C . HIS A 1 279 ? -20.969 -43.281 -4.82 1 84.62 279 HIS A C 1
ATOM 2272 O O . HIS A 1 279 ? -20 -43.938 -5.164 1 84.62 279 HIS A O 1
ATOM 2278 N N . HIS A 1 280 ? -21.656 -43.438 -3.744 1 86.31 280 HIS A N 1
ATOM 2279 C CA . HIS A 1 280 ? -21.391 -44.625 -2.916 1 86.31 280 HIS A CA 1
ATOM 2280 C C . HIS A 1 280 ? -22 -45.875 -3.527 1 86.31 280 HIS A C 1
ATOM 2282 O O . HIS A 1 280 ? -23.219 -45.938 -3.717 1 86.31 280 HIS A O 1
ATOM 2288 N N . LYS A 1 281 ? -21.172 -46.844 -3.861 1 85.69 281 LYS A N 1
ATOM 2289 C CA . LYS A 1 281 ? -21.703 -48.125 -4.336 1 85.69 281 LYS A CA 1
ATOM 2290 C C . LYS A 1 281 ? -22.625 -48.75 -3.309 1 85.69 281 LYS A C 1
ATOM 2292 O O . LYS A 1 281 ? -23.734 -49.188 -3.65 1 85.69 281 LYS A O 1
ATOM 2297 N N . VAL A 1 282 ? -22.047 -48.844 -2.129 1 81.75 282 VAL A N 1
ATOM 2298 C CA . VAL A 1 282 ? -22.875 -49.188 -0.978 1 81.75 282 VAL A CA 1
ATOM 2299 C C . VAL A 1 282 ? -23.234 -47.938 -0.193 1 81.75 282 VAL A C 1
ATOM 2301 O O . VAL A 1 282 ? -22.359 -47.219 0.253 1 81.75 282 VAL A O 1
ATOM 2304 N N . HIS A 1 283 ? -24.594 -47.625 -0.131 1 78.44 283 HIS A N 1
ATOM 2305 C CA . HIS A 1 283 ? -25.094 -46.406 0.473 1 78.44 283 HIS A CA 1
ATOM 2306 C C . HIS A 1 283 ? -24.562 -46.25 1.896 1 78.44 283 HIS A C 1
ATOM 2308 O O . HIS A 1 283 ? -24.422 -47.219 2.625 1 78.44 283 HIS A O 1
ATOM 2314 N N . HIS A 1 284 ? -24.312 -44.938 2.174 1 73.12 284 HIS A N 1
ATOM 2315 C CA . HIS A 1 284 ? -23.844 -44.625 3.518 1 73.12 284 HIS A CA 1
ATOM 2316 C C . HIS A 1 284 ? -24.828 -45.094 4.574 1 73.12 284 HIS A C 1
ATOM 2318 O O . HIS A 1 284 ? -24.438 -45.594 5.629 1 73.12 284 HIS A O 1
ATOM 2324 N N . ALA A 1 285 ? -26.094 -44.906 4.207 1 69.06 285 ALA A N 1
ATOM 2325 C CA . ALA A 1 285 ? -27.172 -45.344 5.105 1 69.06 285 ALA A CA 1
ATOM 2326 C C . ALA A 1 285 ? -27.109 -46.844 5.355 1 69.06 285 ALA A C 1
ATOM 2328 O O . ALA A 1 285 ? -27.516 -47.312 6.418 1 69.06 285 ALA A O 1
ATOM 2329 N N . ALA A 1 286 ? -26.531 -47.625 4.453 1 72.5 286 ALA A N 1
ATOM 2330 C CA . ALA A 1 286 ? -26.406 -49.062 4.57 1 72.5 286 ALA A CA 1
ATOM 2331 C C . ALA A 1 286 ? -25.031 -49.469 5.082 1 72.5 286 ALA A C 1
ATOM 2333 O O . ALA A 1 286 ? -24.625 -50.625 4.973 1 72.5 286 ALA A O 1
ATOM 2334 N N . GLY A 1 287 ? -24.297 -48.406 5.551 1 69.75 287 GLY A N 1
ATOM 2335 C CA . GLY A 1 287 ? -23 -48.688 6.148 1 69.75 287 GLY A CA 1
ATOM 2336 C C . GLY A 1 287 ? -21.844 -48.469 5.191 1 69.75 287 GLY A C 1
ATOM 2337 O O . GLY A 1 287 ? -20.719 -48.906 5.465 1 69.75 287 GLY A O 1
ATOM 2338 N N . GLY A 1 288 ? -22.109 -48 4.055 1 75 288 GLY A N 1
ATOM 2339 C CA . GLY A 1 288 ? -21.047 -47.781 3.094 1 75 288 GLY A CA 1
ATOM 2340 C C . GLY A 1 288 ? -20.047 -46.719 3.541 1 75 288 GLY A C 1
ATOM 2341 O O . GLY A 1 288 ? -20.422 -45.719 4.117 1 75 288 GLY A O 1
ATOM 2342 N N . GLU A 1 289 ? -18.719 -47.094 3.373 1 79.69 289 GLU A N 1
ATOM 2343 C CA . GLU A 1 289 ? -17.625 -46.219 3.836 1 79.69 289 GLU A CA 1
ATOM 2344 C C . GLU A 1 289 ? -17.203 -45.25 2.746 1 79.69 289 GLU A C 1
ATOM 2346 O O . GLU A 1 289 ? -17.531 -45.438 1.574 1 79.69 289 GLU A O 1
ATOM 2351 N N . ASN A 1 290 ? -16.656 -44.156 3.158 1 82.06 290 ASN A N 1
ATOM 2352 C CA . ASN A 1 290 ? -16.047 -43.188 2.258 1 82.06 290 ASN A CA 1
ATOM 2353 C C . ASN A 1 290 ? -14.656 -43.656 1.808 1 82.06 290 ASN A C 1
ATOM 2355 O O . ASN A 1 290 ? -13.656 -43.031 2.16 1 82.06 290 ASN A O 1
ATOM 2359 N N . THR A 1 291 ? -14.648 -44.812 1.198 1 85.56 291 THR A N 1
ATOM 2360 C CA . THR A 1 291 ? -13.398 -45.375 0.71 1 85.56 291 THR A CA 1
ATOM 2361 C C . THR A 1 291 ? -13.375 -45.406 -0.815 1 85.56 291 THR A C 1
ATOM 2363 O O . THR A 1 291 ? -14.43 -45.406 -1.455 1 85.56 291 THR A O 1
ATOM 2366 N N . GLU A 1 292 ? -12.188 -45.469 -1.307 1 88.38 292 GLU A N 1
ATOM 2367 C CA . GLU A 1 292 ? -12.016 -45.5 -2.756 1 88.38 292 GLU A CA 1
ATOM 2368 C C . GLU A 1 292 ? -12.773 -46.688 -3.373 1 88.38 292 GLU A C 1
ATOM 2370 O O . GLU A 1 292 ? -13.312 -46.562 -4.473 1 88.38 292 GLU A O 1
ATOM 2375 N N . GLU A 1 293 ? -12.805 -47.781 -2.6 1 89.19 293 GLU A N 1
ATOM 2376 C CA . GLU A 1 293 ? -13.414 -49.031 -3.104 1 89.19 293 GLU A CA 1
ATOM 2377 C C . GLU A 1 293 ? -14.938 -48.906 -3.162 1 89.19 293 GLU A C 1
ATOM 2379 O O . GLU A 1 293 ? -15.578 -49.5 -4.02 1 89.19 293 GLU A O 1
ATOM 2384 N N . ASN A 1 294 ? -15.414 -48.094 -2.324 1 90.44 294 ASN A N 1
ATOM 2385 C CA . ASN A 1 294 ? -16.875 -48 -2.24 1 90.44 294 ASN A CA 1
ATOM 2386 C C . ASN A 1 294 ? -17.406 -46.781 -3.029 1 90.44 294 ASN A C 1
ATOM 2388 O O . ASN A 1 294 ? -18.609 -46.562 -3.086 1 90.44 294 ASN A O 1
ATOM 2392 N N . LEU A 1 295 ? -16.5 -46.031 -3.531 1 89.88 295 LEU A N 1
ATOM 2393 C CA . LEU A 1 295 ? -16.922 -44.844 -4.254 1 89.88 295 LEU A CA 1
ATOM 2394 C C . LEU A 1 295 ? -16.656 -44.969 -5.746 1 89.88 295 LEU A C 1
ATOM 2396 O O . LEU A 1 295 ? -15.672 -45.594 -6.148 1 89.88 295 LEU A O 1
ATOM 2400 N N . ILE A 1 296 ? -17.562 -44.469 -6.539 1 89.88 296 ILE A N 1
ATOM 2401 C CA . ILE A 1 296 ? -17.406 -44.5 -7.992 1 89.88 296 ILE A CA 1
ATOM 2402 C C . ILE A 1 296 ? -17.781 -43.125 -8.555 1 89.88 296 ILE A C 1
ATOM 2404 O O . ILE A 1 296 ? -18.609 -42.406 -7.988 1 89.88 296 ILE A O 1
ATOM 2408 N N . THR A 1 297 ? -17.062 -42.688 -9.609 1 88.69 297 THR A N 1
ATOM 2409 C CA . THR A 1 297 ? -17.312 -41.406 -10.234 1 88.69 297 THR A CA 1
ATOM 2410 C C . THR A 1 297 ? -18.453 -41.5 -11.234 1 88.69 297 THR A C 1
ATOM 2412 O O . THR A 1 297 ? -18.438 -42.344 -12.141 1 88.69 297 THR A O 1
ATOM 2415 N N . LEU A 1 298 ? -19.516 -40.75 -11.031 1 88.44 298 LEU A N 1
ATOM 2416 C CA . LEU A 1 298 ? -20.641 -40.656 -11.953 1 88.44 298 LEU A CA 1
ATOM 2417 C C . LEU A 1 298 ? -20.969 -39.219 -12.305 1 88.44 298 LEU A C 1
ATOM 2419 O O . LEU A 1 298 ? -20.609 -38.281 -11.555 1 88.44 298 LEU A O 1
ATOM 2423 N N . CYS A 1 299 ? -21.469 -39.031 -13.469 1 85.38 299 CYS A N 1
ATOM 2424 C CA . CYS A 1 299 ? -22.016 -37.719 -13.742 1 85.38 299 CYS A CA 1
ATOM 2425 C C . CYS A 1 299 ? -23.359 -37.531 -13.039 1 85.38 299 CYS A C 1
ATOM 2427 O O . CYS A 1 299 ? -23.984 -38.5 -12.617 1 85.38 299 CYS A O 1
ATOM 2429 N N . ASN A 1 300 ? -23.766 -36.25 -12.875 1 80.38 300 ASN A N 1
ATOM 2430 C CA . ASN A 1 300 ? -25 -35.969 -12.141 1 80.38 300 ASN A CA 1
ATOM 2431 C C . ASN A 1 300 ? -26.219 -36.625 -12.797 1 80.38 300 ASN A C 1
ATOM 2433 O O . ASN A 1 300 ? -27.141 -37.062 -12.109 1 80.38 300 ASN A O 1
ATOM 2437 N N . ILE A 1 301 ? -26.172 -36.719 -14.039 1 84.56 301 ILE A N 1
ATOM 2438 C CA . ILE A 1 301 ? -27.297 -37.344 -14.75 1 84.56 301 ILE A CA 1
ATOM 2439 C C . ILE A 1 301 ? -27.344 -38.844 -14.453 1 84.56 301 ILE A C 1
ATOM 2441 O O . ILE A 1 301 ? -28.391 -39.344 -14.078 1 84.56 301 ILE A O 1
ATOM 2445 N N . CYS A 1 302 ? -26.203 -39.5 -14.578 1 88.25 302 CYS A N 1
ATOM 2446 C CA . CYS A 1 302 ? -26.125 -40.938 -14.305 1 88.25 302 CYS A CA 1
ATOM 2447 C C . CYS A 1 302 ? -26.359 -41.219 -12.82 1 88.25 302 CYS A C 1
ATOM 2449 O O . CYS A 1 302 ? -26.953 -42.25 -12.461 1 88.25 302 CYS A O 1
ATOM 2451 N N . HIS A 1 303 ? -25.859 -40.344 -12.031 1 86.94 303 HIS A N 1
ATOM 2452 C CA . HIS A 1 303 ? -26.047 -40.5 -10.586 1 86.94 303 HIS A CA 1
ATOM 2453 C C . HIS A 1 303 ? -27.516 -40.469 -10.211 1 86.94 303 HIS A C 1
ATOM 2455 O O . HIS A 1 303 ? -27.984 -41.312 -9.445 1 86.94 303 HIS A O 1
ATOM 2461 N N . ASP A 1 304 ? -28.188 -39.5 -10.766 1 83 304 ASP A N 1
ATOM 2462 C CA . ASP A 1 304 ? -29.609 -39.375 -10.5 1 83 304 ASP A CA 1
ATOM 2463 C C . ASP A 1 304 ? -30.375 -40.625 -11 1 83 304 ASP A C 1
ATOM 2465 O O . ASP A 1 304 ? -31.312 -41.094 -10.336 1 83 304 ASP A O 1
ATOM 2469 N N . LYS A 1 305 ? -30.047 -41.031 -12.148 1 87.06 305 LYS A N 1
ATOM 2470 C CA . LYS A 1 305 ? -30.672 -42.219 -12.719 1 87.06 305 LYS A CA 1
ATOM 2471 C C . LYS A 1 305 ? -30.469 -43.438 -11.812 1 87.06 305 LYS A C 1
ATOM 2473 O O . LYS A 1 305 ? -31.406 -44.219 -11.594 1 87.06 305 LYS A O 1
ATOM 2478 N N . LEU A 1 306 ? -29.25 -43.531 -11.398 1 85.38 306 LEU A N 1
ATOM 2479 C CA . LEU A 1 306 ? -28.953 -44.688 -10.523 1 85.38 306 LEU A CA 1
ATOM 2480 C C . LEU A 1 306 ? -29.75 -44.594 -9.227 1 85.38 306 LEU A C 1
ATOM 2482 O O . LEU A 1 306 ? -30.25 -45.594 -8.734 1 85.38 306 LEU A O 1
ATOM 2486 N N . HIS A 1 307 ? -29.906 -43.438 -8.68 1 83 307 HIS A N 1
ATOM 2487 C CA . HIS A 1 307 ? -30.672 -43.25 -7.465 1 83 307 HIS A CA 1
ATOM 2488 C C . HIS A 1 307 ? -32.156 -43.531 -7.707 1 83 307 HIS A C 1
ATOM 2490 O O . HIS A 1 307 ? -32.844 -44.125 -6.859 1 83 307 HIS A O 1
ATOM 2496 N N . ALA A 1 308 ? -32.594 -43.094 -8.836 1 82.44 308 ALA A N 1
ATOM 2497 C CA . ALA A 1 308 ? -33.969 -43.344 -9.195 1 82.44 308 ALA A CA 1
ATOM 2498 C C . ALA A 1 308 ? -34.25 -44.844 -9.328 1 82.44 308 ALA A C 1
ATOM 2500 O O . ALA A 1 308 ? -35.281 -45.312 -8.875 1 82.44 308 ALA A O 1
ATOM 2501 N N . GLU A 1 309 ? -33.344 -45.469 -9.906 1 82.94 309 GLU A N 1
ATOM 2502 C CA . GLU A 1 309 ? -33.469 -46.906 -10.086 1 82.94 309 GLU A CA 1
ATOM 2503 C C . GLU A 1 309 ? -33.438 -47.656 -8.742 1 82.94 309 GLU A C 1
ATOM 2505 O O . GLU A 1 309 ? -34.188 -48.594 -8.523 1 82.94 309 GLU A O 1
ATOM 2510 N N . GLU A 1 310 ? -32.625 -47.156 -7.906 1 78.69 310 GLU A N 1
ATOM 2511 C CA . GLU A 1 310 ? -32.5 -47.75 -6.586 1 78.69 310 GLU A CA 1
ATOM 2512 C C . GLU A 1 310 ? -33.781 -47.531 -5.762 1 78.69 310 GLU A C 1
ATOM 2514 O O . GLU A 1 310 ? -34.219 -48.406 -5.016 1 78.69 310 GLU A O 1
ATOM 2519 N N . ASN A 1 311 ? -34.281 -46.375 -5.898 1 73.62 311 ASN A N 1
ATOM 2520 C CA . ASN A 1 311 ? -35.5 -46.062 -5.203 1 73.62 311 ASN A CA 1
ATOM 2521 C C . ASN A 1 311 ? -36.688 -46.906 -5.727 1 73.62 311 ASN A C 1
ATOM 2523 O O . ASN A 1 311 ? -37.531 -47.312 -4.957 1 73.62 311 ASN A O 1
ATOM 2527 N N . ARG A 1 312 ? -36.656 -47.062 -7 1 72.94 312 ARG A N 1
ATOM 2528 C CA . ARG A 1 312 ? -37.688 -47.906 -7.605 1 72.94 312 ARG A CA 1
ATOM 2529 C C . ARG A 1 312 ? -37.562 -49.344 -7.125 1 72.94 312 ARG A C 1
ATOM 2531 O O . ARG A 1 312 ? -38.594 -49.969 -6.82 1 72.94 312 ARG A O 1
ATOM 2538 N N . LYS A 1 313 ? -36.531 -49.844 -6.984 1 70.25 313 LYS A N 1
ATOM 2539 C CA . LYS A 1 313 ? -36.312 -51.219 -6.504 1 70.25 313 LYS A CA 1
ATOM 2540 C C . LYS A 1 313 ? -36.719 -51.344 -5.039 1 70.25 313 LYS A C 1
ATOM 2542 O O . LYS A 1 313 ? -37.219 -52.406 -4.625 1 70.25 313 LYS A O 1
ATOM 2547 N N . LYS A 1 314 ? -36.375 -50.406 -4.309 1 69.5 314 LYS A N 1
ATOM 2548 C CA . LYS A 1 314 ? -36.719 -50.438 -2.889 1 69.5 314 LYS A CA 1
ATOM 2549 C C . LYS A 1 314 ? -38.25 -50.375 -2.691 1 69.5 314 LYS A C 1
ATOM 2551 O O . LYS A 1 314 ? -38.781 -50.938 -1.742 1 69.5 314 LYS A O 1
ATOM 2556 N N . ASN A 1 315 ? -38.75 -49.594 -3.67 1 70.19 315 ASN A N 1
ATOM 2557 C CA . ASN A 1 315 ? -40.219 -49.469 -3.543 1 70.19 315 ASN A CA 1
ATOM 2558 C C . ASN A 1 315 ? -40.938 -50.594 -4.262 1 70.19 315 ASN A C 1
ATOM 2560 O O . ASN A 1 315 ? -42.188 -50.594 -4.312 1 70.19 315 ASN A O 1
ATOM 2564 N N . GLY A 1 316 ? -40.344 -51.688 -4.586 1 64.31 316 GLY A N 1
ATOM 2565 C CA . GLY A 1 316 ? -40.969 -52.844 -5.195 1 64.31 316 GLY A CA 1
ATOM 2566 C C . GLY A 1 316 ? -41.469 -52.594 -6.609 1 64.31 316 GLY A C 1
ATOM 2567 O O . GLY A 1 316 ? -42.344 -53.281 -7.102 1 64.31 316 GLY A O 1
ATOM 2568 N N . ARG A 1 317 ? -41.219 -51.719 -7.34 1 49.69 317 ARG A N 1
ATOM 2569 C CA . ARG A 1 317 ? -41.75 -51.531 -8.68 1 49.69 317 ARG A CA 1
ATOM 2570 C C . ARG A 1 317 ? -40.719 -51.844 -9.742 1 49.69 317 ARG A C 1
ATOM 2572 O O . ARG A 1 317 ? -39.5 -51.625 -9.516 1 49.69 317 ARG A O 1
ATOM 2579 N N . MET B 1 1 ? 9.531 -12.07 5.719 1 51.47 1 MET B N 1
ATOM 2580 C CA . MET B 1 1 ? 9.438 -10.648 6.023 1 51.47 1 MET B CA 1
ATOM 2581 C C . MET B 1 1 ? 10.461 -9.844 5.23 1 51.47 1 MET B C 1
ATOM 2583 O O . MET B 1 1 ? 11.531 -10.359 4.898 1 51.47 1 MET B O 1
ATOM 2587 N N . ALA B 1 2 ? 9.992 -8.719 4.688 1 62.62 2 ALA B N 1
ATOM 2588 C CA . ALA B 1 2 ? 10.945 -7.863 3.984 1 62.62 2 ALA B CA 1
ATOM 2589 C C . ALA B 1 2 ? 12.188 -7.609 4.84 1 62.62 2 ALA B C 1
ATOM 2591 O O . ALA B 1 2 ? 12.094 -7.527 6.066 1 62.62 2 ALA B O 1
ATOM 2592 N N . ARG B 1 3 ? 13.328 -7.727 4.281 1 71.88 3 ARG B N 1
ATOM 2593 C CA . ARG B 1 3 ? 14.602 -7.566 4.984 1 71.88 3 ARG B CA 1
ATOM 2594 C C . ARG B 1 3 ? 14.656 -6.227 5.715 1 71.88 3 ARG B C 1
ATOM 2596 O O . ARG B 1 3 ? 14.219 -5.203 5.18 1 71.88 3 ARG B O 1
ATOM 2603 N N . ARG B 1 4 ? 15.078 -6.363 6.992 1 80 4 ARG B N 1
ATOM 2604 C CA . ARG B 1 4 ? 15.312 -5.152 7.77 1 80 4 ARG B CA 1
ATOM 2605 C C . ARG B 1 4 ? 16.734 -4.637 7.562 1 80 4 ARG B C 1
ATOM 2607 O O . ARG B 1 4 ? 17.672 -5.426 7.48 1 80 4 ARG B O 1
ATOM 2614 N N . SER B 1 5 ? 16.812 -3.393 7.395 1 88.31 5 SER B N 1
ATOM 2615 C CA . SER B 1 5 ? 18.141 -2.795 7.285 1 88.31 5 SER B CA 1
ATOM 2616 C C . SER B 1 5 ? 18.938 -2.961 8.578 1 88.31 5 SER B C 1
ATOM 2618 O O . SER B 1 5 ? 18.359 -2.936 9.672 1 88.31 5 SER B O 1
ATOM 2620 N N . GLN B 1 6 ? 20.172 -3.172 8.438 1 86.81 6 GLN B N 1
ATOM 2621 C CA . GLN B 1 6 ? 21.062 -3.324 9.586 1 86.81 6 GLN B CA 1
ATOM 2622 C C . GLN B 1 6 ? 22.031 -2.148 9.695 1 86.81 6 GLN B C 1
ATOM 2624 O O . GLN B 1 6 ? 22.891 -1.966 8.836 1 86.81 6 GLN B O 1
ATOM 2629 N N . GLN B 1 7 ? 21.812 -1.412 10.758 1 87.94 7 GLN B N 1
ATOM 2630 C CA . GLN B 1 7 ? 22.719 -0.295 10.992 1 87.94 7 GLN B CA 1
ATOM 2631 C C . GLN B 1 7 ? 24.109 -0.789 11.375 1 87.94 7 GLN B C 1
ATOM 2633 O O . GLN B 1 7 ? 24.25 -1.752 12.133 1 87.94 7 GLN B O 1
ATOM 2638 N N . SER B 1 8 ? 25.109 -0.231 10.859 1 91.81 8 SER B N 1
ATOM 2639 C CA . SER B 1 8 ? 26.516 -0.544 11.102 1 91.81 8 SER B CA 1
ATOM 2640 C C . SER B 1 8 ? 27.422 0.655 10.805 1 91.81 8 SER B C 1
ATOM 2642 O O . SER B 1 8 ? 26.938 1.793 10.766 1 91.81 8 SER B O 1
ATOM 2644 N N . ASN B 1 9 ? 28.703 0.414 10.727 1 93.5 9 ASN B N 1
ATOM 2645 C CA . ASN B 1 9 ? 29.641 1.498 10.422 1 93.5 9 ASN B CA 1
ATOM 2646 C C . ASN B 1 9 ? 29.5 1.964 8.977 1 93.5 9 ASN B C 1
ATOM 2648 O O . ASN B 1 9 ? 29.766 1.2 8.047 1 93.5 9 ASN B O 1
ATOM 2652 N N . PRO B 1 10 ? 29.094 3.201 8.797 1 95.19 10 PRO B N 1
ATOM 2653 C CA . PRO B 1 10 ? 28.828 3.697 7.441 1 95.19 10 PRO B CA 1
ATOM 2654 C C . PRO B 1 10 ? 30.047 3.598 6.52 1 95.19 10 PRO B C 1
ATOM 2656 O O . PRO B 1 10 ? 29.891 3.281 5.336 1 95.19 10 PRO B O 1
ATOM 2659 N N . GLU B 1 11 ? 31.219 3.842 7.02 1 95.62 11 GLU B N 1
ATOM 2660 C CA . GLU B 1 11 ? 32.406 3.793 6.195 1 95.62 11 GLU B CA 1
ATOM 2661 C C . GLU B 1 11 ? 32.719 2.373 5.719 1 95.62 11 GLU B C 1
ATOM 2663 O O . GLU B 1 11 ? 33.062 2.162 4.559 1 95.62 11 GLU B O 1
ATOM 2668 N N . GLN B 1 12 ? 32.531 1.435 6.547 1 96.44 12 GLN B N 1
ATOM 2669 C CA . GLN B 1 12 ? 32.75 0.037 6.176 1 96.44 12 GLN B CA 1
ATOM 2670 C C . GLN B 1 12 ? 31.719 -0.406 5.137 1 96.44 12 GLN B C 1
ATOM 2672 O O . GLN B 1 12 ? 32.062 -1.124 4.191 1 96.44 12 GLN B O 1
ATOM 2677 N N . LEU B 1 13 ? 30.5 -0.007 5.363 1 97.06 13 LEU B N 1
ATOM 2678 C CA . LEU B 1 13 ? 29.438 -0.336 4.422 1 97.06 13 LEU B CA 1
ATOM 2679 C C . LEU B 1 13 ? 29.719 0.269 3.051 1 97.06 13 LEU B C 1
ATOM 2681 O O . LEU B 1 13 ? 29.516 -0.388 2.025 1 97.06 13 LEU B O 1
ATOM 2685 N N . ARG B 1 14 ? 30.109 1.528 3.037 1 97.38 14 ARG B N 1
ATOM 2686 C CA . ARG B 1 14 ? 30.469 2.221 1.8 1 97.38 14 ARG B CA 1
ATOM 2687 C C . ARG B 1 14 ? 31.547 1.471 1.036 1 97.38 14 ARG B C 1
ATOM 2689 O O . ARG B 1 14 ? 31.422 1.251 -0.171 1 97.38 14 ARG B O 1
ATOM 2696 N N . ILE B 1 15 ? 32.594 1.031 1.736 1 97.44 15 ILE B N 1
ATOM 2697 C CA . ILE B 1 15 ? 33.719 0.335 1.131 1 97.44 15 ILE B CA 1
ATOM 2698 C C . ILE B 1 15 ? 33.25 -1.017 0.588 1 97.44 15 ILE B C 1
ATOM 2700 O O . ILE B 1 15 ? 33.625 -1.4 -0.526 1 97.44 15 ILE B O 1
ATOM 2704 N N . GLN B 1 16 ? 32.5 -1.729 1.353 1 97.75 16 GLN B N 1
ATOM 2705 C CA . GLN B 1 16 ? 31.969 -3.018 0.916 1 97.75 16 GLN B CA 1
ATOM 2706 C C . GLN B 1 16 ? 31.125 -2.865 -0.35 1 97.75 16 GLN B C 1
ATOM 2708 O O . GLN B 1 16 ? 31.203 -3.693 -1.259 1 97.75 16 GLN B O 1
ATOM 2713 N N . LEU B 1 17 ? 30.328 -1.822 -0.354 1 97.94 17 LEU B N 1
ATOM 2714 C CA . LEU B 1 17 ? 29.469 -1.552 -1.502 1 97.94 17 LEU B CA 1
ATOM 2715 C C . LEU B 1 17 ? 30.297 -1.268 -2.748 1 97.94 17 LEU B C 1
ATOM 2717 O O . LEU B 1 17 ? 30 -1.788 -3.826 1 97.94 17 LEU B O 1
ATOM 2721 N N . ILE B 1 18 ? 31.328 -0.475 -2.605 1 97.94 18 ILE B N 1
ATOM 2722 C CA . ILE B 1 18 ? 32.219 -0.147 -3.723 1 97.94 18 ILE B CA 1
ATOM 2723 C C . ILE B 1 18 ? 32.875 -1.418 -4.25 1 97.94 18 ILE B C 1
ATOM 2725 O O . ILE B 1 18 ? 32.906 -1.657 -5.457 1 97.94 18 ILE B O 1
ATOM 2729 N N . THR B 1 19 ? 33.375 -2.256 -3.322 1 97.88 19 THR B N 1
ATOM 2730 C CA . THR B 1 19 ? 34.031 -3.504 -3.695 1 97.88 19 THR B CA 1
ATOM 2731 C C . THR B 1 19 ? 33.062 -4.41 -4.461 1 97.88 19 THR B C 1
ATOM 2733 O O . THR B 1 19 ? 33.438 -4.992 -5.484 1 97.88 19 THR B O 1
ATOM 2736 N N . LEU B 1 20 ? 31.906 -4.508 -3.953 1 97.38 20 LEU B N 1
ATOM 2737 C CA . LEU B 1 20 ? 30.891 -5.336 -4.598 1 97.38 20 LEU B CA 1
ATOM 2738 C C . LEU B 1 20 ? 30.609 -4.84 -6.012 1 97.38 20 LEU B C 1
ATOM 2740 O O . LEU B 1 20 ? 30.5 -5.641 -6.945 1 97.38 20 LEU B O 1
ATOM 2744 N N . LEU B 1 21 ? 30.484 -3.523 -6.176 1 97.75 21 LEU B N 1
ATOM 2745 C CA . LEU B 1 21 ? 30.172 -2.932 -7.469 1 97.75 21 LEU B CA 1
ATOM 2746 C C . LEU B 1 21 ? 31.328 -3.08 -8.438 1 97.75 21 LEU B C 1
ATOM 2748 O O . LEU B 1 21 ? 31.125 -3.242 -9.641 1 97.75 21 LEU B O 1
ATOM 2752 N N . GLU B 1 22 ? 32.531 -2.973 -7.926 1 97.25 22 GLU B N 1
ATOM 2753 C CA . GLU B 1 22 ? 33.719 -3.209 -8.766 1 97.25 22 GLU B CA 1
ATOM 2754 C C . GLU B 1 22 ? 33.719 -4.637 -9.305 1 97.25 22 GLU B C 1
ATOM 2756 O O . GLU B 1 22 ? 34 -4.855 -10.484 1 97.25 22 GLU B O 1
ATOM 2761 N N . ASN B 1 23 ? 33.406 -5.566 -8.438 1 96.31 23 ASN B N 1
ATOM 2762 C CA . ASN B 1 23 ? 33.375 -6.973 -8.828 1 96.31 23 ASN B CA 1
ATOM 2763 C C . ASN B 1 23 ? 32.219 -7.27 -9.781 1 96.31 23 ASN B C 1
ATOM 2765 O O . ASN B 1 23 ? 32.281 -8.227 -10.555 1 96.31 23 ASN B O 1
ATOM 2769 N N . PHE B 1 24 ? 31.219 -6.48 -9.734 1 96.94 24 PHE B N 1
ATOM 2770 C CA . PHE B 1 24 ? 30.031 -6.691 -10.547 1 96.94 24 PHE B CA 1
ATOM 2771 C C . PHE B 1 24 ? 30.328 -6.48 -12.023 1 96.94 24 PHE B C 1
ATOM 2773 O O . PHE B 1 24 ? 29.578 -6.91 -12.891 1 96.94 24 PHE B O 1
ATOM 2780 N N . GLU B 1 25 ? 31.453 -5.848 -12.344 1 95.25 25 GLU B N 1
ATOM 2781 C CA . GLU B 1 25 ? 31.875 -5.656 -13.727 1 95.25 25 GLU B CA 1
ATOM 2782 C C . GLU B 1 25 ? 31.938 -6.984 -14.477 1 95.25 25 GLU B C 1
ATOM 2784 O O . GLU B 1 25 ? 31.516 -7.074 -15.633 1 95.25 25 GLU B O 1
ATOM 2789 N N . SER B 1 26 ? 32.406 -7.973 -13.812 1 94.81 26 SER B N 1
ATOM 2790 C CA . SER B 1 26 ? 32.562 -9.289 -14.43 1 94.81 26 SER B CA 1
ATOM 2791 C C . SER B 1 26 ? 31.188 -9.922 -14.688 1 94.81 26 SER B C 1
ATOM 2793 O O . SER B 1 26 ? 31 -10.625 -15.68 1 94.81 26 SER B O 1
ATOM 2795 N N . GLU B 1 27 ? 30.281 -9.648 -13.742 1 92.94 27 GLU B N 1
ATOM 2796 C CA . GLU B 1 27 ? 28.953 -10.219 -13.883 1 92.94 27 GLU B CA 1
ATOM 2797 C C . GLU B 1 27 ? 28.188 -9.578 -15.039 1 92.94 27 GLU B C 1
ATOM 2799 O O . GLU B 1 27 ? 27.359 -10.219 -15.672 1 92.94 27 GLU B O 1
ATOM 2804 N N . LEU B 1 28 ? 28.5 -8.344 -15.32 1 93.5 28 LEU B N 1
ATOM 2805 C CA . LEU B 1 28 ? 27.828 -7.645 -16.422 1 93.5 28 LEU B CA 1
ATOM 2806 C C . LEU B 1 28 ? 28.125 -8.312 -17.75 1 93.5 28 LEU B C 1
ATOM 2808 O O . LEU B 1 28 ? 27.375 -8.148 -18.719 1 93.5 28 LEU B O 1
ATOM 2812 N N . LYS B 1 29 ? 29.156 -9.086 -17.797 1 90.75 29 LYS B N 1
ATOM 2813 C CA . LYS B 1 29 ? 29.531 -9.781 -19.031 1 90.75 29 LYS B CA 1
ATOM 2814 C C . LYS B 1 29 ? 28.812 -11.125 -19.141 1 90.75 29 LYS B C 1
ATOM 2816 O O . LYS B 1 29 ? 28.812 -11.742 -20.203 1 90.75 29 LYS B O 1
ATOM 2821 N N . ASN B 1 30 ? 28.203 -11.516 -18.047 1 89.94 30 ASN B N 1
ATOM 2822 C CA . ASN B 1 30 ? 27.391 -12.727 -18.047 1 89.94 30 ASN B CA 1
ATOM 2823 C C . ASN B 1 30 ? 26.125 -12.555 -18.875 1 89.94 30 ASN B C 1
ATOM 2825 O O . ASN B 1 30 ? 25.5 -11.492 -18.844 1 89.94 30 ASN B O 1
ATOM 2829 N N . GLU B 1 31 ? 25.75 -13.523 -19.625 1 88.12 31 GLU B N 1
ATOM 2830 C CA . GLU B 1 31 ? 24.609 -13.422 -20.516 1 88.12 31 GLU B CA 1
ATOM 2831 C C . GLU B 1 31 ? 23.312 -13.734 -19.781 1 88.12 31 GLU B C 1
ATOM 2833 O O . GLU B 1 31 ? 22.219 -13.359 -20.234 1 88.12 31 GLU B O 1
ATOM 2838 N N . ASP B 1 32 ? 23.422 -14.289 -18.609 1 93.88 32 ASP B N 1
ATOM 2839 C CA . ASP B 1 32 ? 22.219 -14.688 -17.891 1 93.88 32 ASP B CA 1
ATOM 2840 C C . ASP B 1 32 ? 21.656 -13.523 -17.062 1 93.88 32 ASP B C 1
ATOM 2842 O O . ASP B 1 32 ? 22.266 -13.117 -16.078 1 93.88 32 ASP B O 1
ATOM 2846 N N . LEU B 1 33 ? 20.547 -13.055 -17.391 1 96 33 LEU B N 1
ATOM 2847 C CA . LEU B 1 33 ? 19.906 -11.914 -16.734 1 96 33 LEU B CA 1
ATOM 2848 C C . LEU B 1 33 ? 19.703 -12.195 -15.258 1 96 33 LEU B C 1
ATOM 2850 O O . LEU B 1 33 ? 19.984 -11.344 -14.406 1 96 33 LEU B O 1
ATOM 2854 N N . ARG B 1 34 ? 19.172 -13.375 -14.914 1 96.75 34 ARG B N 1
ATOM 2855 C CA . ARG B 1 34 ? 18.844 -13.664 -13.516 1 96.75 34 ARG B CA 1
ATOM 2856 C C . ARG B 1 34 ? 20.109 -13.695 -12.664 1 96.75 34 ARG B C 1
ATOM 2858 O O . ARG B 1 34 ? 20.109 -13.227 -11.516 1 96.75 34 ARG B O 1
ATOM 2865 N N . SER B 1 35 ? 21.156 -14.203 -13.234 1 96.25 35 SER B N 1
ATOM 2866 C CA . SER B 1 35 ? 22.438 -14.195 -12.516 1 96.25 35 SER B CA 1
ATOM 2867 C C . SER B 1 35 ? 22.875 -12.773 -12.195 1 96.25 35 SER B C 1
ATOM 2869 O O . SER B 1 35 ? 23.328 -12.492 -11.078 1 96.25 35 SER B O 1
ATOM 2871 N N . GLN B 1 36 ? 22.781 -11.898 -13.18 1 97.38 36 GLN B N 1
ATOM 2872 C CA . GLN B 1 36 ? 23.125 -10.5 -12.969 1 97.38 36 GLN B CA 1
ATOM 2873 C C . GLN B 1 36 ? 22.281 -9.883 -11.859 1 97.38 36 GLN B C 1
ATOM 2875 O O . GLN B 1 36 ? 22.797 -9.195 -10.977 1 97.38 36 GLN B O 1
ATOM 2880 N N . VAL B 1 37 ? 21.016 -10.188 -11.922 1 97.81 37 VAL B N 1
ATOM 2881 C CA . VAL B 1 37 ? 20.062 -9.617 -10.977 1 97.81 37 VAL B CA 1
ATOM 2882 C C . VAL B 1 37 ? 20.391 -10.102 -9.562 1 97.81 37 VAL B C 1
ATOM 2884 O O . VAL B 1 37 ? 20.516 -9.297 -8.641 1 97.81 37 VAL B O 1
ATOM 2887 N N . ILE B 1 38 ? 20.578 -11.367 -9.414 1 97.5 38 ILE B N 1
ATOM 2888 C CA . ILE B 1 38 ? 20.828 -11.977 -8.109 1 97.5 38 ILE B CA 1
ATOM 2889 C C . ILE B 1 38 ? 22.125 -11.414 -7.523 1 97.5 38 ILE B C 1
ATOM 2891 O O . ILE B 1 38 ? 22.188 -11.109 -6.328 1 97.5 38 ILE B O 1
ATOM 2895 N N . GLU B 1 39 ? 23.094 -11.211 -8.367 1 97.06 39 GLU B N 1
ATOM 2896 C CA . GLU B 1 39 ? 24.406 -10.75 -7.91 1 97.06 39 GLU B CA 1
ATOM 2897 C C . GLU B 1 39 ? 24.375 -9.266 -7.539 1 97.06 39 GLU B C 1
ATOM 2899 O O . GLU B 1 39 ? 25.281 -8.773 -6.867 1 97.06 39 GLU B O 1
ATOM 2904 N N . LEU B 1 40 ? 23.375 -8.562 -8.023 1 97.44 40 LEU B N 1
ATOM 2905 C CA . LEU B 1 40 ? 23.281 -7.141 -7.73 1 97.44 40 LEU B CA 1
ATOM 2906 C C . LEU B 1 40 ? 22.484 -6.906 -6.449 1 97.44 40 LEU B C 1
ATOM 2908 O O . LEU B 1 40 ? 22.562 -5.824 -5.859 1 97.44 40 LEU B O 1
ATOM 2912 N N . VAL B 1 41 ? 21.703 -7.859 -5.953 1 96.88 41 VAL B N 1
ATOM 2913 C CA . VAL B 1 41 ? 20.812 -7.746 -4.805 1 96.88 41 VAL B CA 1
ATOM 2914 C C . VAL B 1 41 ? 21.594 -7.297 -3.578 1 96.88 41 VAL B C 1
ATOM 2916 O O . VAL B 1 41 ? 21.188 -6.371 -2.875 1 96.88 41 VAL B O 1
ATOM 2919 N N . PRO B 1 42 ? 22.812 -7.84 -3.367 1 96.88 42 PRO B N 1
ATOM 2920 C CA . PRO B 1 42 ? 23.547 -7.426 -2.172 1 96.88 42 PRO B CA 1
ATOM 2921 C C . PRO B 1 42 ? 23.922 -5.949 -2.191 1 96.88 42 PRO B C 1
ATOM 2923 O O . PRO B 1 42 ? 24.062 -5.332 -1.133 1 96.88 42 PRO B O 1
ATOM 2926 N N . ALA B 1 43 ? 24.078 -5.363 -3.348 1 97.62 43 ALA B N 1
ATOM 2927 C CA . ALA B 1 43 ? 24.391 -3.939 -3.439 1 97.62 43 ALA B CA 1
ATOM 2928 C C . ALA B 1 43 ? 23.234 -3.098 -2.883 1 97.62 43 ALA B C 1
ATOM 2930 O O . ALA B 1 43 ? 23.469 -2.098 -2.199 1 97.62 43 ALA B O 1
ATOM 2931 N N . TYR B 1 44 ? 22.031 -3.508 -3.178 1 96.38 44 TYR B N 1
ATOM 2932 C CA . TYR B 1 44 ? 20.859 -2.83 -2.633 1 96.38 44 TYR B CA 1
ATOM 2933 C C . TYR B 1 44 ? 20.828 -2.916 -1.112 1 96.38 44 TYR B C 1
ATOM 2935 O O . TYR B 1 44 ? 20.609 -1.914 -0.43 1 96.38 44 TYR B O 1
ATOM 2943 N N . ARG B 1 45 ? 21.125 -4.105 -0.626 1 95.69 45 ARG B N 1
ATOM 2944 C CA . ARG B 1 45 ? 21.125 -4.32 0.818 1 95.69 45 ARG B CA 1
ATOM 2945 C C . ARG B 1 45 ? 22.141 -3.42 1.505 1 95.69 45 ARG B C 1
ATOM 2947 O O . ARG B 1 45 ? 21.844 -2.785 2.516 1 95.69 45 ARG B O 1
ATOM 2954 N N . LEU B 1 46 ? 23.281 -3.398 0.938 1 97.25 46 LEU B N 1
ATOM 2955 C CA . LEU B 1 46 ? 24.359 -2.611 1.525 1 97.25 46 LEU B CA 1
ATOM 2956 C C . LEU B 1 46 ? 24.031 -1.122 1.474 1 97.25 46 LEU B C 1
ATOM 2958 O O . LEU B 1 46 ? 24.344 -0.382 2.408 1 97.25 46 LEU B O 1
ATOM 2962 N N . LEU B 1 47 ? 23.453 -0.682 0.396 1 97.5 47 LEU B N 1
ATOM 2963 C CA . LEU B 1 47 ? 23.109 0.73 0.284 1 97.5 47 LEU B CA 1
ATOM 2964 C C . LEU B 1 47 ? 22.031 1.104 1.292 1 97.5 47 LEU B C 1
ATOM 2966 O O . LEU B 1 47 ? 22.078 2.174 1.903 1 97.5 47 LEU B O 1
ATOM 2970 N N . TYR B 1 48 ? 21.031 0.247 1.415 1 96.38 48 TYR B N 1
ATOM 2971 C CA . TYR B 1 48 ? 19.984 0.478 2.42 1 96.38 48 TYR B CA 1
ATOM 2972 C C . TYR B 1 48 ? 20.594 0.503 3.82 1 96.38 48 TYR B C 1
ATOM 2974 O O . TYR B 1 48 ? 20.234 1.354 4.641 1 96.38 48 TYR B O 1
ATOM 2982 N N . ASP B 1 49 ? 21.5 -0.428 4.055 1 97.12 49 ASP B N 1
ATOM 2983 C CA . ASP B 1 49 ? 22.172 -0.448 5.348 1 97.12 49 ASP B CA 1
ATOM 2984 C C . ASP B 1 49 ? 22.984 0.828 5.562 1 97.12 49 ASP B C 1
ATOM 2986 O O . ASP B 1 49 ? 23.016 1.365 6.672 1 97.12 49 ASP B O 1
ATOM 2990 N N . LEU B 1 50 ? 23.625 1.268 4.535 1 97.5 50 LEU B N 1
ATOM 2991 C CA . LEU B 1 50 ? 24.406 2.498 4.605 1 97.5 50 LEU B CA 1
ATOM 2992 C C . LEU B 1 50 ? 23.516 3.691 4.93 1 97.5 50 LEU B C 1
ATOM 2994 O O . LEU B 1 50 ? 23.828 4.488 5.816 1 97.5 50 LEU B O 1
ATOM 2998 N N . GLY B 1 51 ? 22.406 3.805 4.242 1 97.38 51 GLY B N 1
ATOM 2999 C CA . GLY B 1 51 ? 21.484 4.898 4.488 1 97.38 51 GLY B CA 1
ATOM 3000 C C . GLY B 1 51 ? 20.969 4.938 5.918 1 97.38 51 GLY B C 1
ATOM 3001 O O . GLY B 1 51 ? 21.047 5.977 6.578 1 97.38 51 GLY B O 1
ATOM 3002 N N . SER B 1 52 ? 20.531 3.801 6.352 1 97.06 52 SER B N 1
ATOM 3003 C CA . SER B 1 52 ? 19.984 3.738 7.703 1 97.06 52 SER B CA 1
ATOM 3004 C C . SER B 1 52 ? 21.062 3.998 8.75 1 97.06 52 SER B C 1
ATOM 3006 O O . SER B 1 52 ? 20.766 4.492 9.836 1 97.06 52 SER B O 1
ATOM 3008 N N . SER B 1 53 ? 22.312 3.725 8.406 1 96.62 53 SER B N 1
ATOM 3009 C CA . SER B 1 53 ? 23.422 3.832 9.352 1 96.62 53 SER B CA 1
ATOM 3010 C C . SER B 1 53 ? 23.891 5.277 9.484 1 96.62 53 SER B C 1
ATOM 3012 O O . SER B 1 53 ? 24.719 5.586 10.344 1 96.62 53 SER B O 1
ATOM 3014 N N . LEU B 1 54 ? 23.375 6.16 8.609 1 96.25 54 LEU B N 1
ATOM 3015 C CA . LEU B 1 54 ? 23.703 7.574 8.758 1 96.25 54 LEU B CA 1
ATOM 3016 C C . LEU B 1 54 ? 23.125 8.141 10.047 1 96.25 54 LEU B C 1
ATOM 3018 O O . LEU B 1 54 ? 23.625 9.133 10.578 1 96.25 54 LEU B O 1
ATOM 3022 N N . VAL B 1 55 ? 21.938 7.543 10.398 1 94.31 55 VAL B N 1
ATOM 3023 C CA . VAL B 1 55 ? 21.375 7.871 11.711 1 94.31 55 VAL B CA 1
ATOM 3024 C C . VAL B 1 55 ? 22.234 7.254 12.812 1 94.31 55 VAL B C 1
ATOM 3026 O O . VAL B 1 55 ? 22.266 6.035 12.977 1 94.31 55 VAL B O 1
ATOM 3029 N N . THR B 1 56 ? 22.875 8.047 13.562 1 88 56 THR B N 1
ATOM 3030 C CA . THR B 1 56 ? 23.906 7.59 14.5 1 88 56 THR B CA 1
ATOM 3031 C C . THR B 1 56 ? 23.266 6.926 15.711 1 88 56 THR B C 1
ATOM 3033 O O . THR B 1 56 ? 23.875 6.074 16.359 1 88 56 THR B O 1
ATOM 3036 N N . GLU B 1 57 ? 22.062 7.316 16.016 1 91.19 57 GLU B N 1
ATOM 3037 C CA . GLU B 1 57 ? 21.359 6.66 17.125 1 91.19 57 GLU B CA 1
ATOM 3038 C C . GLU B 1 57 ? 20.938 5.242 16.734 1 91.19 57 GLU B C 1
ATOM 3040 O O . GLU B 1 57 ? 20.578 4.984 15.586 1 91.19 57 GLU B O 1
ATOM 3045 N N . ASN B 1 58 ? 21.078 4.371 17.594 1 89.88 58 ASN B N 1
ATOM 3046 C CA . ASN B 1 58 ? 20.641 3.002 17.328 1 89.88 58 ASN B CA 1
ATOM 3047 C C . ASN B 1 58 ? 19.125 2.885 17.328 1 89.88 58 ASN B C 1
ATOM 3049 O O . ASN B 1 58 ? 18.516 2.625 18.359 1 89.88 58 ASN B O 1
ATOM 3053 N N . ILE B 1 59 ? 18.594 2.975 16.172 1 94 59 ILE B N 1
ATOM 3054 C CA . ILE B 1 59 ? 17.156 2.865 15.938 1 94 59 ILE B CA 1
ATOM 3055 C C . ILE B 1 59 ? 16.875 1.777 14.898 1 94 59 ILE B C 1
ATOM 3057 O O . ILE B 1 59 ? 16.859 2.049 13.695 1 94 59 ILE B O 1
ATOM 3061 N N . PRO B 1 60 ? 16.656 0.65 15.305 1 90.75 60 PRO B N 1
ATOM 3062 C CA . PRO B 1 60 ? 16.562 -0.476 14.375 1 90.75 60 PRO B CA 1
ATOM 3063 C C . PRO B 1 60 ? 15.328 -0.393 13.477 1 90.75 60 PRO B C 1
ATOM 3065 O O . PRO B 1 60 ? 15.391 -0.765 12.297 1 90.75 60 PRO B O 1
ATOM 3068 N N . ALA B 1 61 ? 14.234 0.119 14.008 1 93.12 61 ALA B N 1
ATOM 3069 C CA . ALA B 1 61 ? 12.992 0.138 13.234 1 93.12 61 ALA B CA 1
ATOM 3070 C C . ALA B 1 61 ? 12.992 1.286 12.234 1 93.12 61 ALA B C 1
ATOM 3072 O O . ALA B 1 61 ? 13.289 2.43 12.586 1 93.12 61 ALA B O 1
ATOM 3073 N N . ALA B 1 62 ? 12.688 0.98 10.992 1 95.44 62 ALA B N 1
ATOM 3074 C CA . ALA B 1 62 ? 12.641 1.979 9.922 1 95.44 62 ALA B CA 1
ATOM 3075 C C . ALA B 1 62 ? 11.68 3.107 10.273 1 95.44 62 ALA B C 1
ATOM 3077 O O . ALA B 1 62 ? 12 4.285 10.094 1 95.44 62 ALA B O 1
ATOM 3078 N N . ARG B 1 63 ? 10.547 2.713 10.758 1 95 63 ARG B N 1
ATOM 3079 C CA . ARG B 1 63 ? 9.523 3.68 11.125 1 95 63 ARG B CA 1
ATOM 3080 C C . ARG B 1 63 ? 10.055 4.695 12.125 1 95 63 ARG B C 1
ATOM 3082 O O . ARG B 1 63 ? 9.828 5.898 11.984 1 95 63 ARG B O 1
ATOM 3089 N N . ASP B 1 64 ? 10.766 4.188 13.102 1 95.94 64 ASP B N 1
ATOM 3090 C CA . ASP B 1 64 ? 11.32 5.047 14.148 1 95.94 64 ASP B CA 1
ATOM 3091 C C . ASP B 1 64 ? 12.43 5.941 13.594 1 95.94 64 ASP B C 1
ATOM 3093 O O . ASP B 1 64 ? 12.586 7.086 14.031 1 95.94 64 ASP B O 1
ATOM 3097 N N . ARG B 1 65 ? 13.172 5.488 12.664 1 97.25 65 ARG B N 1
ATOM 3098 C CA . ARG B 1 65 ? 14.203 6.305 12.039 1 97.25 65 ARG B CA 1
ATOM 3099 C C . ARG B 1 65 ? 13.586 7.449 11.234 1 97.25 65 ARG B C 1
ATOM 3101 O O . ARG B 1 65 ? 14.117 8.562 11.227 1 97.25 65 ARG B O 1
ATOM 3108 N N . ILE B 1 66 ? 12.492 7.137 10.594 1 97.75 66 ILE B N 1
ATOM 3109 C CA . ILE B 1 66 ? 11.805 8.141 9.781 1 97.75 66 ILE B CA 1
ATOM 3110 C C . ILE B 1 66 ? 11.352 9.289 10.68 1 97.75 66 ILE B C 1
ATOM 3112 O O . ILE B 1 66 ? 11.633 10.453 10.391 1 97.75 66 ILE B O 1
ATOM 3116 N N . ILE B 1 67 ? 10.664 8.93 11.773 1 97.38 67 ILE B N 1
ATOM 3117 C CA . ILE B 1 67 ? 10.141 9.977 12.633 1 97.38 67 ILE B CA 1
ATOM 3118 C C . ILE B 1 67 ? 11.289 10.711 13.32 1 97.38 67 ILE B C 1
ATOM 3120 O O . ILE B 1 67 ? 11.219 11.922 13.555 1 97.38 67 ILE B O 1
ATOM 3124 N N . TYR B 1 68 ? 12.328 10.016 13.672 1 97.44 68 TYR B N 1
ATOM 3125 C CA . TYR B 1 68 ? 13.523 10.656 14.211 1 97.44 68 TYR B CA 1
ATOM 3126 C C . TYR B 1 68 ? 14.039 11.727 13.258 1 97.44 68 TYR B C 1
ATOM 3128 O O . TYR B 1 68 ? 14.344 12.844 13.68 1 97.44 68 TYR B O 1
ATOM 3136 N N . TYR B 1 69 ? 14.148 11.391 11.984 1 97.94 69 TYR B N 1
ATOM 3137 C CA . TYR B 1 69 ? 14.641 12.297 10.953 1 97.94 69 TYR B CA 1
ATOM 3138 C C . TYR B 1 69 ? 13.703 13.484 10.781 1 97.94 69 TYR B C 1
ATOM 3140 O O . TYR B 1 69 ? 14.156 14.633 10.727 1 97.94 69 TYR B O 1
ATOM 3148 N N . LEU B 1 70 ? 12.445 13.242 10.742 1 97.5 70 LEU B N 1
ATOM 3149 C CA . LEU B 1 70 ? 11.469 14.305 10.555 1 97.5 70 LEU B CA 1
ATOM 3150 C C . LEU B 1 70 ? 11.445 15.242 11.75 1 97.5 70 LEU B C 1
ATOM 3152 O O . LEU B 1 70 ? 11.297 16.453 11.586 1 97.5 70 LEU B O 1
ATOM 3156 N N . LYS B 1 71 ? 11.625 14.711 12.953 1 96.75 71 LYS B N 1
ATOM 3157 C CA . LYS B 1 71 ? 11.633 15.516 14.172 1 96.75 71 LYS B CA 1
ATOM 3158 C C . LYS B 1 71 ? 12.852 16.438 14.219 1 96.75 71 LYS B C 1
ATOM 3160 O O . LYS B 1 71 ? 12.805 17.5 14.828 1 96.75 71 LYS B O 1
ATOM 3165 N N . LYS B 1 72 ? 13.883 16.062 13.625 1 96.5 72 LYS B N 1
ATOM 3166 C CA . LYS B 1 72 ? 15.094 16.875 13.594 1 96.5 72 LYS B CA 1
ATOM 3167 C C . LYS B 1 72 ? 14.93 18.078 12.664 1 96.5 72 LYS B C 1
ATOM 3169 O O . LYS B 1 72 ? 15.594 19.109 12.836 1 96.5 72 LYS B O 1
ATOM 3174 N N . TYR B 1 73 ? 14 17.922 11.688 1 96.25 73 TYR B N 1
ATOM 3175 C CA . TYR B 1 73 ? 13.805 18.984 10.711 1 96.25 73 TYR B CA 1
ATOM 3176 C C . TYR B 1 73 ? 12.328 19.328 10.57 1 96.25 73 TYR B C 1
ATOM 3178 O O . TYR B 1 73 ? 11.766 19.219 9.477 1 96.25 73 TYR B O 1
ATOM 3186 N N . PRO B 1 74 ? 11.758 19.828 11.609 1 94.19 74 PRO B N 1
ATOM 3187 C CA . PRO B 1 74 ? 10.344 20.203 11.547 1 94.19 74 PRO B CA 1
ATOM 3188 C C . PRO B 1 74 ? 10.078 21.375 10.609 1 94.19 74 PRO B C 1
ATOM 3190 O O . PRO B 1 74 ? 10.977 22.188 10.367 1 94.19 74 PRO B O 1
ATOM 3193 N N . LEU B 1 75 ? 8.898 21.391 10.023 1 91.62 75 LEU B N 1
ATOM 3194 C CA . LEU B 1 75 ? 8.445 22.469 9.148 1 91.62 75 LEU B CA 1
ATOM 3195 C C . LEU B 1 75 ? 9.375 22.625 7.953 1 91.62 75 LEU B C 1
ATOM 3197 O O . LEU B 1 75 ? 9.602 23.734 7.477 1 91.62 75 LEU B O 1
ATOM 3201 N N . THR B 1 76 ? 10.055 21.484 7.609 1 94.44 76 THR B N 1
ATOM 3202 C CA . THR B 1 76 ? 10.93 21.422 6.445 1 94.44 76 THR B CA 1
ATOM 3203 C C . THR B 1 76 ? 10.375 20.438 5.406 1 94.44 76 THR B C 1
ATOM 3205 O O . THR B 1 76 ? 9.93 19.344 5.754 1 94.44 76 THR B O 1
ATOM 3208 N N . ILE B 1 77 ? 10.383 20.953 4.172 1 95.38 77 ILE B N 1
ATOM 3209 C CA . ILE B 1 77 ? 9.938 20.062 3.098 1 95.38 77 ILE B CA 1
ATOM 3210 C C . ILE B 1 77 ? 10.992 19 2.844 1 95.38 77 ILE B C 1
ATOM 3212 O O . ILE B 1 77 ? 12.148 19.297 2.527 1 95.38 77 ILE B O 1
ATOM 3216 N N . ILE B 1 78 ? 10.633 17.797 3.041 1 96.69 78 ILE B N 1
ATOM 3217 C CA . ILE B 1 78 ? 11.539 16.656 2.898 1 96.69 78 ILE B CA 1
ATOM 3218 C C . ILE B 1 78 ? 11.078 15.766 1.751 1 96.69 78 ILE B C 1
ATOM 3220 O O . ILE B 1 78 ? 9.922 15.352 1.713 1 96.69 78 ILE B O 1
ATOM 3224 N N . ASN B 1 79 ? 12.008 15.523 0.849 1 95.81 79 ASN B N 1
ATOM 3225 C CA . ASN B 1 79 ? 11.695 14.633 -0.264 1 95.81 79 ASN B CA 1
ATOM 3226 C C . ASN B 1 79 ? 11.539 13.188 0.198 1 95.81 79 ASN B C 1
ATOM 3228 O O . ASN B 1 79 ? 12.258 12.742 1.093 1 95.81 79 ASN B O 1
ATOM 3232 N N . GLY B 1 80 ? 10.609 12.508 -0.448 1 95.31 80 GLY B N 1
ATOM 3233 C CA . GLY B 1 80 ? 10.414 11.094 -0.142 1 95.31 80 GLY B CA 1
ATOM 3234 C C . GLY B 1 80 ? 11.695 10.281 -0.254 1 95.31 80 GLY B C 1
ATOM 3235 O O . GLY B 1 80 ? 11.906 9.344 0.521 1 95.31 80 GLY B O 1
ATOM 3236 N N . GLU B 1 81 ? 12.578 10.672 -1.118 1 95.31 81 GLU B N 1
ATOM 3237 C CA . GLU B 1 81 ? 13.828 9.945 -1.327 1 95.31 81 GLU B CA 1
ATOM 3238 C C . GLU B 1 81 ? 14.742 10.062 -0.111 1 95.31 81 GLU B C 1
ATOM 3240 O O . GLU B 1 81 ? 15.5 9.141 0.189 1 95.31 81 GLU B O 1
ATOM 3245 N N . GLU B 1 82 ? 14.68 11.188 0.521 1 97.06 82 GLU B N 1
ATOM 3246 C CA . GLU B 1 82 ? 15.422 11.32 1.771 1 97.06 82 GLU B CA 1
ATOM 3247 C C . GLU B 1 82 ? 14.938 10.32 2.811 1 97.06 82 GLU B C 1
ATOM 3249 O O . GLU B 1 82 ? 15.75 9.68 3.49 1 97.06 82 GLU B O 1
ATOM 3254 N N . ILE B 1 83 ? 13.641 10.234 2.828 1 97 83 ILE B N 1
ATOM 3255 C CA . ILE B 1 83 ? 13.031 9.32 3.787 1 97 83 ILE B CA 1
ATOM 3256 C C . ILE B 1 83 ? 13.422 7.883 3.453 1 97 83 ILE B C 1
ATOM 3258 O O . ILE B 1 83 ? 13.688 7.082 4.352 1 97 83 ILE B O 1
ATOM 3262 N N . MET B 1 84 ? 13.453 7.582 2.242 1 95.12 84 MET B N 1
ATOM 3263 C CA . MET B 1 84 ? 13.883 6.258 1.796 1 95.12 84 MET B CA 1
ATOM 3264 C C . MET B 1 84 ? 15.281 5.941 2.303 1 95.12 84 MET B C 1
ATOM 3266 O O . MET B 1 84 ? 15.531 4.836 2.791 1 95.12 84 MET B O 1
ATOM 3270 N N . VAL B 1 85 ? 16.172 6.898 2.217 1 96.94 85 VAL B N 1
ATOM 3271 C CA . VAL B 1 85 ? 17.562 6.715 2.633 1 96.94 85 VAL B CA 1
ATOM 3272 C C . VAL B 1 85 ? 17.609 6.41 4.129 1 96.94 85 VAL B C 1
ATOM 3274 O O . VAL B 1 85 ? 18.234 5.426 4.543 1 96.94 85 VAL B O 1
ATOM 3277 N N . VAL B 1 86 ? 16.891 7.148 4.855 1 97.25 86 VAL B N 1
ATOM 3278 C CA . VAL B 1 86 ? 16.953 7.047 6.309 1 97.25 86 VAL B CA 1
ATOM 3279 C C . VAL B 1 86 ? 16.25 5.773 6.77 1 97.25 86 VAL B C 1
ATOM 3281 O O . VAL B 1 86 ? 16.672 5.133 7.73 1 97.25 86 VAL B O 1
ATOM 3284 N N . ALA B 1 87 ? 15.148 5.461 6.137 1 96.12 87 ALA B N 1
ATOM 3285 C CA . ALA B 1 87 ? 14.375 4.273 6.492 1 96.12 87 ALA B CA 1
ATOM 3286 C C . ALA B 1 87 ? 15.18 3.002 6.25 1 96.12 87 ALA B C 1
ATOM 3288 O O . ALA B 1 87 ? 15.094 2.047 7.023 1 96.12 87 ALA B O 1
ATOM 3289 N N . GLY B 1 88 ? 15.914 2.979 5.121 1 94.94 88 GLY B N 1
ATOM 3290 C CA . GLY B 1 88 ? 16.719 1.818 4.777 1 94.94 88 GLY B CA 1
ATOM 3291 C C . GLY B 1 88 ? 15.898 0.644 4.285 1 94.94 88 GLY B C 1
ATOM 3292 O O . GLY B 1 88 ? 16.281 -0.513 4.484 1 94.94 88 GLY B O 1
ATOM 3293 N N . ILE B 1 89 ? 14.742 0.899 3.824 1 91.81 89 ILE B N 1
ATOM 3294 C CA . ILE B 1 89 ? 13.891 -0.141 3.256 1 91.81 89 ILE B CA 1
ATOM 3295 C C . ILE B 1 89 ? 13.141 0.413 2.049 1 91.81 89 ILE B C 1
ATOM 3297 O O . ILE B 1 89 ? 12.984 1.629 1.909 1 91.81 89 ILE B O 1
ATOM 3301 N N . SER B 1 90 ? 12.68 -0.467 1.239 1 88 90 SER B N 1
ATOM 3302 C CA . SER B 1 90 ? 11.984 -0.047 0.028 1 88 90 SER B CA 1
ATOM 3303 C C . SER B 1 90 ? 10.57 0.436 0.34 1 88 90 SER B C 1
ATOM 3305 O O . SER B 1 90 ? 10.078 1.371 -0.292 1 88 90 SER B O 1
ATOM 3307 N N . GLU B 1 91 ? 9.883 -0.126 1.335 1 88.12 91 GLU B N 1
ATOM 3308 C CA . GLU B 1 91 ? 8.492 0.192 1.641 1 88.12 91 GLU B CA 1
ATOM 3309 C C . GLU B 1 91 ? 8.398 1.334 2.648 1 88.12 91 GLU B C 1
ATOM 3311 O O . GLU B 1 91 ? 7.559 1.305 3.549 1 88.12 91 GLU B O 1
ATOM 3316 N N . TRP B 1 92 ? 9.195 2.285 2.461 1 92.56 92 TRP B N 1
ATOM 3317 C CA . TRP B 1 92 ? 9.258 3.406 3.395 1 92.56 92 TRP B CA 1
ATOM 3318 C C . TRP B 1 92 ? 7.961 4.203 3.383 1 92.56 92 TRP B C 1
ATOM 3320 O O . TRP B 1 92 ? 7.543 4.738 4.414 1 92.56 92 TRP B O 1
ATOM 3330 N N . ALA B 1 93 ? 7.336 4.289 2.256 1 90.56 93 ALA B N 1
ATOM 3331 C CA . ALA B 1 93 ? 6.109 5.074 2.135 1 90.56 93 ALA B CA 1
ATOM 3332 C C . ALA B 1 93 ? 5.004 4.512 3.023 1 90.56 93 ALA B C 1
ATOM 3334 O O . ALA B 1 93 ? 4.207 5.266 3.584 1 90.56 93 ALA B O 1
ATOM 3335 N N . ARG B 1 94 ? 4.957 3.217 3.139 1 87.75 94 ARG B N 1
ATOM 3336 C CA . ARG B 1 94 ? 3.99 2.576 4.023 1 87.75 94 ARG B CA 1
ATOM 3337 C C . ARG B 1 94 ? 4.238 2.967 5.477 1 87.75 94 ARG B C 1
ATOM 3339 O O . ARG B 1 94 ? 3.293 3.178 6.238 1 87.75 94 ARG B O 1
ATOM 3346 N N . ARG B 1 95 ? 5.477 3.062 5.82 1 92.31 95 ARG B N 1
ATOM 3347 C CA . ARG B 1 95 ? 5.82 3.447 7.188 1 92.31 95 ARG B CA 1
ATOM 3348 C C . ARG B 1 95 ? 5.402 4.887 7.473 1 92.31 95 ARG B C 1
ATOM 3350 O O . ARG B 1 95 ? 4.961 5.203 8.578 1 92.31 95 ARG B O 1
ATOM 3357 N N . VAL B 1 96 ? 5.547 5.715 6.484 1 94.12 96 VAL B N 1
ATOM 3358 C CA . VAL B 1 96 ? 5.117 7.102 6.645 1 94.12 96 VAL B CA 1
ATOM 3359 C C . VAL B 1 96 ? 3.605 7.152 6.855 1 94.12 96 VAL B C 1
ATOM 3361 O O . VAL B 1 96 ? 3.115 7.895 7.707 1 94.12 96 VAL B O 1
ATOM 3364 N N . ARG B 1 97 ? 2.906 6.391 6.133 1 88.69 97 ARG B N 1
ATOM 3365 C CA . ARG B 1 97 ? 1.455 6.34 6.285 1 88.69 97 ARG B CA 1
ATOM 3366 C C . ARG B 1 97 ? 1.068 5.863 7.68 1 88.69 97 ARG B C 1
ATOM 3368 O O . ARG B 1 97 ? 0.132 6.387 8.289 1 88.69 97 ARG B O 1
ATOM 3375 N N . GLU B 1 98 ? 1.792 4.902 8.156 1 87.69 98 GLU B N 1
ATOM 3376 C CA . GLU B 1 98 ? 1.543 4.395 9.508 1 87.69 98 GLU B CA 1
ATOM 3377 C C . GLU B 1 98 ? 1.748 5.48 10.555 1 87.69 98 GLU B C 1
ATOM 3379 O O . GLU B 1 98 ? 0.941 5.625 11.477 1 87.69 98 GLU B O 1
ATOM 3384 N N . LEU B 1 99 ? 2.793 6.184 10.391 1 92.88 99 LEU B N 1
ATOM 3385 C CA . LEU B 1 99 ? 3.1 7.27 11.32 1 92.88 99 LEU B CA 1
ATOM 3386 C C . LEU B 1 99 ? 1.99 8.312 11.312 1 92.88 99 LEU B C 1
ATOM 3388 O O . LEU B 1 99 ? 1.593 8.812 12.367 1 92.88 99 LEU B O 1
ATOM 3392 N N . ARG B 1 100 ? 1.476 8.562 10.156 1 87.75 100 ARG B N 1
ATOM 3393 C CA . ARG B 1 100 ? 0.471 9.609 9.977 1 87.75 100 ARG B CA 1
ATOM 3394 C C . ARG B 1 100 ? -0.896 9.141 10.469 1 87.75 100 ARG B C 1
ATOM 3396 O O . ARG B 1 100 ? -1.523 9.805 11.297 1 87.75 100 ARG B O 1
ATOM 3403 N N . VAL B 1 101 ? -1.323 8.023 10.023 1 80.88 101 VAL B N 1
ATOM 3404 C CA . VAL B 1 101 ? -2.713 7.602 10.156 1 80.88 101 VAL B CA 1
ATOM 3405 C C . VAL B 1 101 ? -2.883 6.797 11.445 1 80.88 101 VAL B C 1
ATOM 3407 O O . VAL B 1 101 ? -3.875 6.961 12.156 1 80.88 101 VAL B O 1
ATOM 3410 N N . GLN B 1 102 ? -1.893 5.988 11.773 1 80.88 102 GLN B N 1
ATOM 3411 C CA . GLN B 1 102 ? -2.062 5.07 12.891 1 80.88 102 GLN B CA 1
ATOM 3412 C C . GLN B 1 102 ? -1.439 5.637 14.164 1 80.88 102 GLN B C 1
ATOM 3414 O O . GLN B 1 102 ? -1.917 5.367 15.273 1 80.88 102 GLN B O 1
ATOM 3419 N N . LEU B 1 103 ? -0.41 6.434 14.016 1 88.12 103 LEU B N 1
ATOM 3420 C CA . LEU B 1 103 ? 0.333 6.816 15.211 1 88.12 103 LEU B CA 1
ATOM 3421 C C . LEU B 1 103 ? 0.114 8.289 15.539 1 88.12 103 LEU B C 1
ATOM 3423 O O . LEU B 1 103 ? 0.612 8.781 16.547 1 88.12 103 LEU B O 1
ATOM 3427 N N . GLY B 1 104 ? -0.574 9.008 14.688 1 86.31 104 GLY B N 1
ATOM 3428 C CA . GLY B 1 104 ? -1.035 10.344 15.023 1 86.31 104 GLY B CA 1
ATOM 3429 C C . GLY B 1 104 ? 0.033 11.406 14.852 1 86.31 104 GLY B C 1
ATOM 3430 O O . GLY B 1 104 ? 0.013 12.438 15.531 1 86.31 104 GLY B O 1
ATOM 3431 N N . TRP B 1 105 ? 1.05 11.141 14.023 1 91.44 105 TRP B N 1
ATOM 3432 C CA . TRP B 1 105 ? 2.043 12.172 13.734 1 91.44 105 TRP B CA 1
ATOM 3433 C C . TRP B 1 105 ? 1.535 13.141 12.672 1 91.44 105 TRP B C 1
ATOM 3435 O O . TRP B 1 105 ? 0.902 12.719 11.695 1 91.44 105 TRP B O 1
ATOM 3445 N N . SER B 1 106 ? 1.774 14.391 12.883 1 89.88 106 SER B N 1
ATOM 3446 C CA . SER B 1 106 ? 1.273 15.438 11.992 1 89.88 106 SER B CA 1
ATOM 3447 C C . SER B 1 106 ? 2.172 15.602 10.773 1 89.88 106 SER B C 1
ATOM 3449 O O . SER B 1 106 ? 2.777 16.656 10.578 1 89.88 106 SER B O 1
ATOM 3451 N N . ILE B 1 107 ? 2.209 14.625 9.977 1 94.12 107 ILE B N 1
ATOM 3452 C CA . ILE B 1 107 ? 2.975 14.648 8.734 1 94.12 107 ILE B CA 1
ATOM 3453 C C . ILE B 1 107 ? 2.053 15.008 7.566 1 94.12 107 ILE B C 1
ATOM 3455 O O . ILE B 1 107 ? 1.084 14.297 7.293 1 94.12 107 ILE B O 1
ATOM 3459 N N . ILE B 1 108 ? 2.359 16.047 6.93 1 92.19 108 ILE B N 1
ATOM 3460 C CA . ILE B 1 108 ? 1.532 16.469 5.805 1 92.19 108 ILE B CA 1
ATOM 3461 C C . ILE B 1 108 ? 2.211 16.094 4.492 1 92.19 108 ILE B C 1
ATOM 3463 O O . ILE B 1 108 ? 3.436 16.172 4.371 1 92.19 108 ILE B O 1
ATOM 3467 N N . THR B 1 109 ? 1.484 15.641 3.582 1 92.88 109 THR B N 1
ATOM 3468 C CA . THR B 1 109 ? 1.99 15.305 2.256 1 92.88 109 THR B CA 1
ATOM 3469 C C . THR B 1 109 ? 1.83 16.484 1.299 1 92.88 109 THR B C 1
ATOM 3471 O O . THR B 1 109 ? 1.056 17.406 1.564 1 92.88 109 THR B O 1
ATOM 3474 N N . GLY B 1 110 ? 2.584 16.391 0.204 1 91.12 110 GLY B N 1
ATOM 3475 C CA . GLY B 1 110 ? 2.436 17.422 -0.801 1 91.12 110 GLY B CA 1
ATOM 3476 C C . GLY B 1 110 ? 1.033 17.5 -1.377 1 91.12 110 GLY B C 1
ATOM 3477 O O . GLY B 1 110 ? 0.54 18.594 -1.682 1 91.12 110 GLY B O 1
ATOM 3478 N N . VAL B 1 111 ? 0.392 16.422 -1.434 1 90.44 111 VAL B N 1
ATOM 3479 C CA . VAL B 1 111 ? -0.95 16.359 -2.002 1 90.44 111 VAL B CA 1
ATOM 3480 C C . VAL B 1 111 ? -1.937 17.078 -1.083 1 90.44 111 VAL B C 1
ATOM 3482 O O . VAL B 1 111 ? -2.672 17.969 -1.522 1 90.44 111 VAL B O 1
ATOM 3485 N N . SER B 1 112 ? -1.907 16.703 0.148 1 89.81 112 SER B N 1
ATOM 3486 C CA . SER B 1 112 ? -2.828 17.312 1.104 1 89.81 112 SER B CA 1
ATOM 3487 C C . SER B 1 112 ? -2.525 18.781 1.3 1 89.81 112 SER B C 1
ATOM 3489 O O . SER B 1 112 ? -3.439 19.594 1.47 1 89.81 112 SER B O 1
ATOM 3491 N N . ALA B 1 113 ? -1.284 19.078 1.293 1 90.88 113 ALA B N 1
ATOM 3492 C CA . ALA B 1 113 ? -0.88 20.484 1.443 1 90.88 113 ALA B CA 1
ATOM 3493 C C . ALA B 1 113 ? -1.467 21.344 0.33 1 90.88 113 ALA B C 1
ATOM 3495 O O . ALA B 1 113 ? -1.997 22.422 0.589 1 90.88 113 ALA B O 1
ATOM 3496 N N . LEU B 1 114 ? -1.347 20.828 -0.825 1 90.44 114 LEU B N 1
ATOM 3497 C CA . LEU B 1 114 ? -1.881 21.547 -1.974 1 90.44 114 LEU B CA 1
ATOM 3498 C C . LEU B 1 114 ? -3.395 21.688 -1.871 1 90.44 114 LEU B C 1
ATOM 3500 O O . LEU B 1 114 ? -3.941 22.766 -2.137 1 90.44 114 LEU B O 1
ATOM 3504 N N . GLU B 1 115 ? -4.047 20.672 -1.51 1 90.5 115 GLU B N 1
ATOM 3505 C CA . GLU B 1 115 ? -5.504 20.656 -1.4 1 90.5 115 GLU B CA 1
ATOM 3506 C C . GLU B 1 115 ? -5.984 21.625 -0.324 1 90.5 115 GLU B C 1
ATOM 3508 O O . GLU B 1 115 ? -6.969 22.344 -0.522 1 90.5 115 GLU B O 1
ATOM 3513 N N . MET B 1 116 ? -5.332 21.656 0.739 1 89.94 116 MET B N 1
ATOM 3514 C CA . MET B 1 116 ? -5.672 22.562 1.833 1 89.94 116 MET B CA 1
ATOM 3515 C C . MET B 1 116 ? -5.34 24 1.468 1 89.94 116 MET B C 1
ATOM 3517 O O . MET B 1 116 ? -6.125 24.922 1.746 1 89.94 116 MET B O 1
ATOM 3521 N N . ALA B 1 117 ? -4.219 24.156 0.892 1 88.38 117 ALA B N 1
ATOM 3522 C CA . ALA B 1 117 ? -3.777 25.484 0.501 1 88.38 117 ALA B CA 1
ATOM 3523 C C . ALA B 1 117 ? -4.738 26.109 -0.506 1 88.38 117 ALA B C 1
ATOM 3525 O O . ALA B 1 117 ? -5.023 27.312 -0.442 1 88.38 117 ALA B O 1
ATOM 3526 N N . ASN B 1 118 ? -5.195 25.312 -1.41 1 88.38 118 ASN B N 1
ATOM 3527 C CA . ASN B 1 118 ? -6.129 25.766 -2.434 1 88.38 118 ASN B CA 1
ATOM 3528 C C . ASN B 1 118 ? -7.41 26.328 -1.816 1 88.38 118 ASN B C 1
ATOM 3530 O O . ASN B 1 118 ? -8.047 27.219 -2.389 1 88.38 118 ASN B O 1
ATOM 3534 N N . GLU B 1 119 ? -7.785 25.797 -0.667 1 86.5 119 GLU B N 1
ATOM 3535 C CA . GLU B 1 119 ? -9.008 26.234 -0.008 1 86.5 119 GLU B CA 1
ATOM 3536 C C . GLU B 1 119 ? -8.719 27.281 1.068 1 86.5 119 GLU B C 1
ATOM 3538 O O . GLU B 1 119 ? -9.625 27.703 1.795 1 86.5 119 GLU B O 1
ATOM 3543 N N . GLY B 1 120 ? -7.453 27.625 1.235 1 83.5 120 GLY B N 1
ATOM 3544 C CA . GLY B 1 120 ? -7.07 28.656 2.178 1 83.5 120 GLY B CA 1
ATOM 3545 C C . GLY B 1 120 ? -6.953 28.156 3.604 1 83.5 120 GLY B C 1
ATOM 3546 O O . GLY B 1 120 ? -6.926 28.953 4.547 1 83.5 120 GLY B O 1
ATOM 3547 N N . ASP B 1 121 ? -6.805 26.875 3.787 1 85.19 121 ASP B N 1
ATOM 3548 C CA . ASP B 1 121 ? -6.824 26.297 5.125 1 85.19 121 ASP B CA 1
ATOM 3549 C C . ASP B 1 121 ? -5.41 25.984 5.609 1 85.19 121 ASP B C 1
ATOM 3551 O O . ASP B 1 121 ? -5.219 25.547 6.75 1 85.19 121 ASP B O 1
ATOM 3555 N N . LEU B 1 122 ? -4.465 26.156 4.785 1 85.94 122 LEU B N 1
ATOM 3556 C CA . LEU B 1 122 ? -3.088 25.859 5.176 1 85.94 122 LEU B CA 1
ATOM 3557 C C . LEU B 1 122 ? -2.146 26.969 4.699 1 85.94 122 LEU B C 1
ATOM 3559 O O . LEU B 1 122 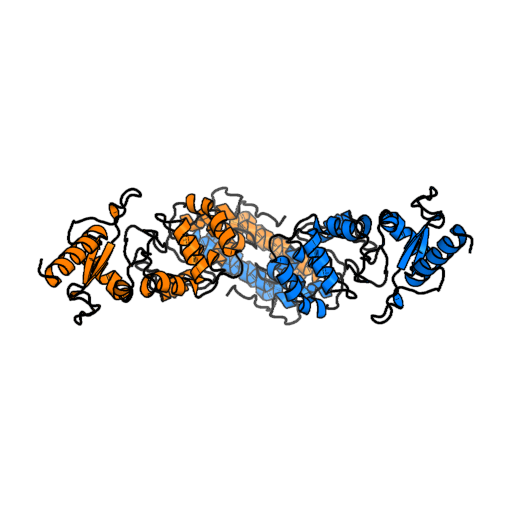? -2.008 27.188 3.494 1 85.94 122 LEU B O 1
ATOM 3563 N N . GLU B 1 123 ? -1.64 27.656 5.668 1 84.62 123 GLU B N 1
ATOM 3564 C CA . GLU B 1 123 ? -0.622 28.672 5.406 1 84.62 123 GLU B CA 1
ATOM 3565 C C . GLU B 1 123 ? 0.494 28.609 6.445 1 84.62 123 GLU B C 1
ATOM 3567 O O . GLU B 1 123 ? 0.228 28.562 7.648 1 84.62 123 GLU B O 1
ATOM 3572 N N . ILE B 1 124 ? 1.665 28.422 5.957 1 85.25 124 ILE B N 1
ATOM 3573 C CA . ILE B 1 124 ? 2.836 28.406 6.828 1 85.25 124 ILE B CA 1
ATOM 3574 C C . ILE B 1 124 ? 3.754 29.578 6.465 1 85.25 124 ILE B C 1
ATOM 3576 O O . ILE B 1 124 ? 4.117 29.75 5.301 1 85.25 124 ILE B O 1
ATOM 3580 N N . GLU B 1 125 ? 3.977 30.344 7.492 1 82.31 125 GLU B N 1
ATOM 3581 C CA . GLU B 1 125 ? 4.805 31.531 7.27 1 82.31 125 GLU B CA 1
ATOM 3582 C C . GLU B 1 125 ? 6.16 31.156 6.684 1 82.31 125 GLU B C 1
ATOM 3584 O O . GLU B 1 125 ? 6.844 30.266 7.207 1 82.31 125 GLU B O 1
ATOM 3589 N N . GLY B 1 126 ? 6.543 31.719 5.621 1 83.44 126 GLY B N 1
ATOM 3590 C CA . GLY B 1 126 ? 7.863 31.531 5.035 1 83.44 126 GLY B CA 1
ATOM 3591 C C . GLY B 1 126 ? 7.969 30.312 4.152 1 83.44 126 GLY B C 1
ATOM 3592 O O . GLY B 1 126 ? 9.039 30.016 3.621 1 83.44 126 GLY B O 1
ATOM 3593 N N . LEU B 1 127 ? 6.918 29.641 4.082 1 86.56 127 LEU B N 1
ATOM 3594 C CA . LEU B 1 127 ? 6.945 28.406 3.297 1 86.56 127 LEU B CA 1
ATOM 3595 C C . LEU B 1 127 ? 5.758 28.344 2.346 1 86.56 127 LEU B C 1
ATOM 3597 O O . LEU B 1 127 ? 4.613 28.531 2.762 1 86.56 127 LEU B O 1
ATOM 3601 N N . ASP B 1 128 ? 6.047 28.219 1.086 1 87.38 128 ASP B N 1
ATOM 3602 C CA . ASP B 1 128 ? 4.977 28.016 0.114 1 87.38 128 ASP B CA 1
ATOM 3603 C C . ASP B 1 128 ? 4.613 26.547 -0.023 1 87.38 128 ASP B C 1
ATOM 3605 O O . ASP B 1 128 ? 5.203 25.828 -0.836 1 87.38 128 ASP B O 1
ATOM 3609 N N . VAL B 1 129 ? 3.633 26.125 0.566 1 87.94 129 VAL B N 1
ATOM 3610 C CA . VAL B 1 129 ? 3.227 24.719 0.644 1 87.94 129 VAL B CA 1
ATOM 3611 C C . VAL B 1 129 ? 2.586 24.297 -0.675 1 87.94 129 VAL B C 1
ATOM 3613 O O . VAL B 1 129 ? 2.471 23.109 -0.959 1 87.94 129 VAL B O 1
ATOM 3616 N N . SER B 1 130 ? 2.154 25.234 -1.472 1 85.25 130 SER B N 1
ATOM 3617 C CA . SER B 1 130 ? 1.503 24.922 -2.74 1 85.25 130 SER B CA 1
ATOM 3618 C C . SER B 1 130 ? 2.496 24.359 -3.75 1 85.25 130 SER B C 1
ATOM 3620 O O . SER B 1 130 ? 2.1 23.734 -4.742 1 85.25 130 SER B O 1
ATOM 3622 N N . THR B 1 131 ? 3.766 24.531 -3.436 1 88.31 131 THR B N 1
ATOM 3623 C CA . THR B 1 131 ? 4.793 24.062 -4.363 1 88.31 131 THR B CA 1
ATOM 3624 C C . THR B 1 131 ? 5.242 22.656 -4.012 1 88.31 131 THR B C 1
ATOM 3626 O O . THR B 1 131 ? 6.027 22.047 -4.746 1 88.31 131 THR B O 1
ATOM 3629 N N . MET B 1 132 ? 4.797 22.156 -2.943 1 91.56 132 MET B N 1
ATOM 3630 C CA . MET B 1 132 ? 5.191 20.828 -2.508 1 91.56 132 MET B CA 1
ATOM 3631 C C . MET B 1 132 ? 4.758 19.781 -3.521 1 91.56 132 MET B C 1
ATOM 3633 O O . MET B 1 132 ? 3.639 19.828 -4.035 1 91.56 132 MET B O 1
ATOM 3637 N N . LYS B 1 133 ? 5.648 18.922 -3.809 1 91.94 133 LYS B N 1
ATOM 3638 C CA . LYS B 1 133 ? 5.348 17.812 -4.707 1 91.94 133 LYS B CA 1
ATOM 3639 C C . LYS B 1 133 ? 4.664 16.656 -3.961 1 91.94 133 LYS B C 1
ATOM 3641 O O . LYS B 1 133 ? 4.766 16.562 -2.736 1 91.94 133 LYS B O 1
ATOM 3646 N N . PRO B 1 134 ? 3.98 15.812 -4.684 1 88.62 134 PRO B N 1
ATOM 3647 C CA . PRO B 1 134 ? 3.234 14.727 -4.059 1 88.62 134 PRO B CA 1
ATOM 3648 C C . PRO B 1 134 ? 4.121 13.812 -3.209 1 88.62 134 PRO B C 1
ATOM 3650 O O . PRO B 1 134 ? 3.652 13.234 -2.225 1 88.62 134 PRO B O 1
ATOM 3653 N N . ASP B 1 135 ? 5.398 13.703 -3.557 1 90.62 135 ASP B N 1
ATOM 3654 C CA . ASP B 1 135 ? 6.281 12.789 -2.834 1 90.62 135 ASP B CA 1
ATOM 3655 C C . ASP B 1 135 ? 7.125 13.547 -1.806 1 90.62 135 ASP B C 1
ATOM 3657 O O . ASP B 1 135 ? 8.234 13.125 -1.483 1 90.62 135 ASP B O 1
ATOM 3661 N N . GLN B 1 136 ? 6.617 14.641 -1.394 1 95 136 GLN B N 1
ATOM 3662 C CA . GLN B 1 136 ? 7.27 15.422 -0.344 1 95 136 GLN B CA 1
ATOM 3663 C C . GLN B 1 136 ? 6.438 15.414 0.937 1 95 136 GLN B C 1
ATOM 3665 O O . GLN B 1 136 ? 5.215 15.258 0.89 1 95 136 GLN B O 1
ATOM 3670 N N . TYR B 1 137 ? 7.141 15.523 2.021 1 95.62 137 TYR B N 1
ATOM 3671 C CA . TYR B 1 137 ? 6.531 15.422 3.344 1 95.62 137 TYR B CA 1
ATOM 3672 C C . TYR B 1 137 ? 7.035 16.531 4.258 1 95.62 137 TYR B C 1
ATOM 3674 O O . TYR B 1 137 ? 8.133 17.062 4.055 1 95.62 137 TYR B O 1
ATOM 3682 N N . MET B 1 138 ? 6.199 16.844 5.23 1 94.81 138 MET B N 1
ATOM 3683 C CA . MET B 1 138 ? 6.586 17.844 6.227 1 94.81 138 MET B CA 1
ATOM 3684 C C . MET B 1 138 ? 5.965 17.516 7.582 1 94.81 138 MET B C 1
ATOM 3686 O O . MET B 1 138 ? 4.762 17.266 7.672 1 94.81 138 MET B O 1
ATOM 3690 N N . LEU B 1 139 ? 6.812 17.469 8.555 1 94.81 139 LEU B N 1
ATOM 3691 C CA . LEU B 1 139 ? 6.305 17.328 9.922 1 94.81 139 LEU B CA 1
ATOM 3692 C C . LEU B 1 139 ? 5.93 18.688 10.492 1 94.81 139 LEU B C 1
ATOM 3694 O O . LEU B 1 139 ? 6.789 19.562 10.672 1 94.81 139 LEU B O 1
ATOM 3698 N N . ILE B 1 140 ? 4.703 18.828 10.789 1 89.69 140 ILE B N 1
ATOM 3699 C CA . ILE B 1 140 ? 4.188 20.125 11.195 1 89.69 140 ILE B CA 1
ATOM 3700 C C . ILE B 1 140 ? 4.375 20.312 12.703 1 89.69 140 ILE B C 1
ATOM 3702 O O . ILE B 1 140 ? 4.703 21.406 13.164 1 89.69 140 ILE B O 1
ATOM 3706 N N . ASN B 1 141 ? 4.066 19.297 13.422 1 88.06 141 ASN B N 1
ATOM 3707 C CA . ASN B 1 141 ? 4.18 19.297 14.875 1 88.06 141 ASN B CA 1
ATOM 3708 C C . ASN B 1 141 ? 4.992 18.109 15.383 1 88.06 141 ASN B C 1
ATOM 3710 O O . ASN B 1 141 ? 4.77 16.984 14.953 1 88.06 141 ASN B O 1
ATOM 3714 N N . THR B 1 142 ? 5.949 18.359 16.281 1 92.12 142 THR B N 1
ATOM 3715 C CA . THR B 1 142 ? 6.855 17.312 16.75 1 92.12 142 THR B CA 1
ATOM 3716 C C . THR B 1 142 ? 6.223 16.516 17.891 1 92.12 142 THR B C 1
ATOM 3718 O O . THR B 1 142 ? 6.762 15.492 18.312 1 92.12 142 THR B O 1
ATOM 3721 N N . GLU B 1 143 ? 5.086 17 18.312 1 88.88 143 GLU B N 1
ATOM 3722 C CA . GLU B 1 143 ? 4.383 16.266 19.359 1 88.88 143 GLU B CA 1
ATOM 3723 C C . GLU B 1 143 ? 3.371 15.289 18.766 1 88.88 143 GLU B C 1
ATOM 3725 O O . GLU B 1 143 ? 2.59 15.656 17.891 1 88.88 143 GLU B O 1
ATOM 3730 N N . GLN B 1 144 ? 3.508 14.156 19.266 1 88.75 144 GLN B N 1
ATOM 3731 C CA . GLN B 1 144 ? 2.6 13.109 18.797 1 88.75 144 GLN B CA 1
ATOM 3732 C C . GLN B 1 144 ? 1.186 13.336 19.328 1 88.75 144 GLN B C 1
ATOM 3734 O O . GLN B 1 144 ? 0.999 13.617 20.516 1 88.75 144 GLN B O 1
ATOM 3739 N N . ASP B 1 145 ? 0.248 13.305 18.438 1 84.88 145 ASP B N 1
ATOM 3740 C CA . ASP B 1 145 ? -1.155 13.344 18.844 1 84.88 145 ASP B CA 1
ATOM 3741 C C . ASP B 1 145 ? -1.664 11.945 19.188 1 84.88 145 ASP B C 1
ATOM 3743 O O . ASP B 1 145 ? -2.186 11.234 18.328 1 84.88 145 ASP B O 1
ATOM 3747 N N . ARG B 1 146 ? -1.618 11.609 20.359 1 82 146 ARG B N 1
ATOM 3748 C CA . ARG B 1 146 ? -1.993 10.273 20.797 1 82 146 ARG B CA 1
ATOM 3749 C C . ARG B 1 146 ? -3.488 10.031 20.625 1 82 146 ARG B C 1
ATOM 3751 O O . ARG B 1 146 ? -3.916 8.898 20.375 1 82 146 ARG B O 1
ATOM 3758 N N . GLU B 1 147 ? -4.184 11.094 20.734 1 79.5 147 GLU B N 1
ATOM 3759 C CA . GLU B 1 147 ? -5.625 10.969 20.547 1 79.5 147 GLU B CA 1
ATOM 3760 C C . GLU B 1 147 ? -5.965 10.609 19.109 1 79.5 147 GLU B C 1
ATOM 3762 O O . GLU B 1 147 ? -6.898 9.844 18.859 1 79.5 147 GLU B O 1
ATOM 3767 N N . ALA B 1 148 ? -5.238 11.211 18.234 1 77.56 148 ALA B N 1
ATOM 3768 C CA . ALA B 1 148 ? -5.445 10.891 16.828 1 77.56 148 ALA B CA 1
ATOM 3769 C C . ALA B 1 148 ? -5.227 9.406 16.562 1 77.56 148 ALA B C 1
ATOM 3771 O O . ALA B 1 148 ? -5.977 8.789 15.797 1 77.56 148 ALA B O 1
ATOM 3772 N N . ALA B 1 149 ? -4.289 8.852 17.188 1 75.56 149 ALA B N 1
ATOM 3773 C CA . ALA B 1 149 ? -4.004 7.422 17.062 1 75.56 149 ALA B CA 1
ATOM 3774 C C . ALA B 1 149 ? -5.172 6.578 17.547 1 75.56 149 ALA B C 1
ATOM 3776 O O . ALA B 1 149 ? -5.527 5.57 16.938 1 75.56 149 ALA B O 1
ATOM 3777 N N . HIS B 1 150 ? -5.758 7.129 18.531 1 77.25 150 HIS B N 1
ATOM 3778 C CA . HIS B 1 150 ? -6.875 6.414 19.141 1 77.25 150 HIS B CA 1
ATOM 3779 C C . HIS B 1 150 ? -8.117 6.488 18.25 1 77.25 150 HIS B C 1
ATOM 3781 O O . HIS B 1 150 ? -8.867 5.512 18.141 1 77.25 150 HIS B O 1
ATOM 3787 N N . ARG B 1 151 ? -8.188 7.629 17.641 1 84.5 151 ARG B N 1
ATOM 3788 C CA . ARG B 1 151 ? -9.43 7.801 16.891 1 84.5 151 ARG B CA 1
ATOM 3789 C C . ARG B 1 151 ? -9.297 7.266 15.477 1 84.5 151 ARG B C 1
ATOM 3791 O O . ARG B 1 151 ? -10.219 7.395 14.664 1 84.5 151 ARG B O 1
ATOM 3798 N N . TRP B 1 152 ? -8.195 6.668 15.211 1 84 152 TRP B N 1
ATOM 3799 C CA . TRP B 1 152 ? -7.984 6.102 13.883 1 84 152 TRP B CA 1
ATOM 3800 C C . TRP B 1 152 ? -9.055 5.07 13.547 1 84 152 TRP B C 1
ATOM 3802 O O . TRP B 1 152 ? -9.539 5.008 12.414 1 8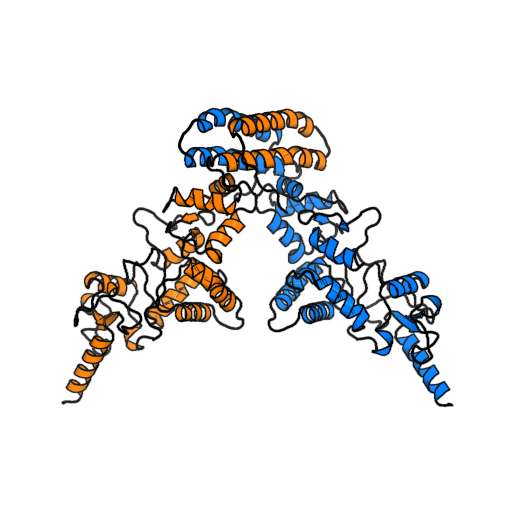4 152 TRP B O 1
ATOM 3812 N N . ASN B 1 153 ? -9.359 4.297 14.5 1 82.19 153 ASN B N 1
ATOM 3813 C CA . ASN B 1 153 ? -10.375 3.27 14.281 1 82.19 153 ASN B CA 1
ATOM 3814 C C . ASN B 1 153 ? -11.719 3.883 13.898 1 82.19 153 ASN B C 1
ATOM 3816 O O . ASN B 1 153 ? -12.445 3.33 13.07 1 82.19 153 ASN B O 1
ATOM 3820 N N . VAL B 1 154 ? -12.008 4.988 14.531 1 87.19 154 VAL B N 1
ATOM 3821 C CA . VAL B 1 154 ? -13.234 5.707 14.203 1 87.19 154 VAL B CA 1
ATOM 3822 C C . VAL B 1 154 ? -13.172 6.223 12.766 1 87.19 154 VAL B C 1
ATOM 3824 O O . VAL B 1 154 ? -14.117 6.059 12 1 87.19 154 VAL B O 1
ATOM 3827 N N . ALA B 1 155 ? -12.047 6.852 12.438 1 90.19 155 ALA B N 1
ATOM 3828 C CA . ALA B 1 155 ? -11.836 7.355 11.078 1 90.19 155 ALA B CA 1
ATOM 3829 C C . ALA B 1 155 ? -11.953 6.234 10.055 1 90.19 155 ALA B C 1
ATOM 3831 O O . ALA B 1 155 ? -12.625 6.391 9.023 1 90.19 155 ALA B O 1
ATOM 3832 N N . ASN B 1 156 ? -11.344 5.09 10.383 1 86.31 156 ASN B N 1
ATOM 3833 C CA . ASN B 1 156 ? -11.352 3.936 9.492 1 86.31 156 ASN B CA 1
ATOM 3834 C C . ASN B 1 156 ? -12.758 3.379 9.312 1 86.31 156 ASN B C 1
ATOM 3836 O O . ASN B 1 156 ? -13.148 2.994 8.203 1 86.31 156 ASN B O 1
ATOM 3840 N N . GLY B 1 157 ? -13.516 3.312 10.375 1 86.38 157 GLY B N 1
ATOM 3841 C CA . GLY B 1 157 ? -14.898 2.877 10.312 1 86.38 157 GLY B CA 1
ATOM 3842 C C . GLY B 1 157 ? -15.758 3.746 9.422 1 86.38 157 GLY B C 1
ATOM 3843 O O . GLY B 1 157 ? -16.516 3.236 8.586 1 86.38 157 GLY B O 1
ATOM 3844 N N . ILE B 1 158 ? -15.641 5.039 9.508 1 92.81 158 ILE B N 1
ATOM 3845 C CA . ILE B 1 158 ? -16.422 5.992 8.727 1 92.81 158 ILE B CA 1
ATOM 3846 C C . ILE B 1 158 ? -16.016 5.91 7.258 1 92.81 158 ILE B C 1
ATOM 3848 O O . ILE B 1 158 ? -16.875 5.941 6.371 1 92.81 158 ILE B O 1
ATOM 3852 N N . ARG B 1 159 ? -14.727 5.773 7.004 1 91.06 159 ARG B N 1
ATOM 3853 C CA . ARG B 1 159 ? -14.195 5.672 5.652 1 91.06 159 ARG B CA 1
ATOM 3854 C C . ARG B 1 159 ? -14.836 4.508 4.898 1 91.06 159 ARG B C 1
ATOM 3856 O O . ARG B 1 159 ? -15.133 4.621 3.707 1 91.06 159 ARG B O 1
ATOM 3863 N N . LYS B 1 160 ? -15.109 3.447 5.668 1 84.69 160 LYS B N 1
ATOM 3864 C CA . LYS B 1 160 ? -15.562 2.203 5.051 1 84.69 160 LYS B CA 1
ATOM 3865 C C . LYS B 1 160 ? -17.078 2.197 4.875 1 84.69 160 LYS B C 1
ATOM 3867 O O . LYS B 1 160 ? -17.625 1.309 4.223 1 84.69 160 LYS B O 1
ATOM 3872 N N . GLU B 1 161 ? -17.75 3.195 5.488 1 87.88 161 GLU B N 1
ATOM 3873 C CA . GLU B 1 161 ? -19.203 3.25 5.355 1 87.88 161 GLU B CA 1
ATOM 3874 C C . GLU B 1 161 ? -19.609 3.445 3.898 1 87.88 161 GLU B C 1
ATOM 3876 O O . GLU B 1 161 ? -19.016 4.25 3.18 1 87.88 161 GLU B O 1
ATOM 3881 N N . LYS B 1 162 ? -20.547 2.57 3.482 1 82.19 162 LYS B N 1
ATOM 3882 C CA . LYS B 1 162 ? -21.031 2.609 2.102 1 82.19 162 LYS B CA 1
ATOM 3883 C C . LYS B 1 162 ? -22.297 3.449 1.979 1 82.19 162 LYS B C 1
ATOM 3885 O O . LYS B 1 162 ? -22.969 3.711 2.975 1 82.19 162 LYS B O 1
ATOM 3890 N N . ASN B 1 163 ? -22.625 4.078 0.822 1 84.38 163 ASN B N 1
ATOM 3891 C CA . ASN B 1 163 ? -23.844 4.801 0.467 1 84.38 163 ASN B CA 1
ATOM 3892 C C . ASN B 1 163 ? -23.922 6.148 1.178 1 84.38 163 ASN B C 1
ATOM 3894 O O . ASN B 1 163 ? -25 6.594 1.558 1 84.38 163 ASN B O 1
ATOM 3898 N N . ILE B 1 164 ? -22.828 6.695 1.606 1 91.5 164 ILE B N 1
ATOM 3899 C CA . ILE B 1 164 ? -22.75 8.039 2.182 1 91.5 164 ILE B CA 1
ATOM 3900 C C . ILE B 1 164 ? -21.781 8.898 1.372 1 91.5 164 ILE B C 1
ATOM 3902 O O . ILE B 1 164 ? -20.766 8.406 0.881 1 91.5 164 ILE B O 1
ATOM 3906 N N . SER B 1 165 ? -22.156 10.133 1.161 1 93 165 SER B N 1
ATOM 3907 C CA . SER B 1 165 ? -21.328 11.047 0.382 1 93 165 SER B CA 1
ATOM 3908 C C . SER B 1 165 ? -20.047 11.406 1.133 1 93 165 SER B C 1
ATOM 3910 O O . SER B 1 165 ? -19.938 11.188 2.342 1 93 165 SER B O 1
ATOM 3912 N N . VAL B 1 166 ? -19.094 11.898 0.457 1 95.31 166 VAL B N 1
ATOM 3913 C CA . VAL B 1 166 ? -17.844 12.336 1.04 1 95.31 166 VAL B CA 1
ATOM 3914 C C . VAL B 1 166 ? -18.094 13.398 2.107 1 95.31 166 VAL B C 1
ATOM 3916 O O . VAL B 1 166 ? -17.531 13.344 3.199 1 95.31 166 VAL B O 1
ATOM 3919 N N . GLN B 1 167 ? -18.984 14.328 1.779 1 95.94 167 GLN B N 1
ATOM 3920 C CA . GLN B 1 167 ? -19.297 15.414 2.709 1 95.94 167 GLN B CA 1
ATOM 3921 C C . GLN B 1 167 ? -19.906 14.875 3.998 1 95.94 167 GLN B C 1
ATOM 3923 O O . GLN B 1 167 ? -19.578 15.344 5.09 1 95.94 167 GLN B O 1
ATOM 3928 N N . GLU B 1 168 ? -20.734 13.922 3.867 1 95.31 168 GLU B N 1
ATOM 3929 C CA . GLU B 1 168 ? -21.359 13.312 5.031 1 95.31 168 GLU B CA 1
ATOM 3930 C C . GLU B 1 168 ? -20.344 12.578 5.898 1 95.31 168 GLU B C 1
ATOM 3932 O O . GLU B 1 168 ? -20.406 12.625 7.125 1 95.31 168 GLU B O 1
ATOM 3937 N N . LYS B 1 169 ? -19.438 11.859 5.289 1 96.62 169 LYS B N 1
ATOM 3938 C CA . LYS B 1 169 ? -18.375 11.188 6.027 1 96.62 169 LYS B CA 1
ATOM 3939 C C . LYS B 1 169 ? -17.547 12.18 6.824 1 96.62 169 LYS B C 1
ATOM 3941 O O . LYS B 1 169 ? -17.25 11.953 8 1 96.62 169 LYS B O 1
ATOM 3946 N N . LEU B 1 170 ? -17.219 13.258 6.129 1 96.88 170 LEU B N 1
ATOM 3947 C CA . LEU B 1 170 ? -16.422 14.297 6.766 1 96.88 170 LEU B CA 1
ATOM 3948 C C . LEU B 1 170 ? -17.141 14.891 7.965 1 96.88 170 LEU B C 1
ATOM 3950 O O . LEU B 1 170 ? -16.562 15.047 9.039 1 96.88 170 LEU B O 1
ATOM 3954 N N . LEU B 1 171 ? -18.406 15.195 7.742 1 95.75 171 LEU B N 1
ATOM 3955 C CA . LEU B 1 171 ? -19.203 15.766 8.82 1 95.75 171 LEU B CA 1
ATOM 3956 C C . LEU B 1 171 ? -19.344 14.781 9.984 1 95.75 171 LEU B C 1
ATOM 3958 O O . LEU B 1 171 ? -19.219 15.172 11.148 1 95.75 171 LEU B O 1
ATOM 3962 N N . LYS B 1 172 ? -19.562 13.555 9.672 1 95.25 172 LYS B N 1
ATOM 3963 C CA . LYS B 1 172 ? -19.672 12.523 10.703 1 95.25 172 LYS B CA 1
ATOM 3964 C C . LYS B 1 172 ? -18.406 12.453 11.547 1 95.25 172 LYS B C 1
ATOM 3966 O O . LYS B 1 172 ? -18.484 12.359 12.773 1 95.25 172 LYS B O 1
ATOM 3971 N N . PHE B 1 173 ? -17.297 12.445 10.898 1 95.94 173 PHE B N 1
ATOM 3972 C CA . PHE B 1 173 ? -16.031 12.367 11.602 1 95.94 173 PHE B CA 1
ATOM 3973 C C . PHE B 1 173 ? -15.805 13.602 12.461 1 95.94 173 PHE B C 1
ATOM 3975 O O . PHE B 1 173 ? -15.359 13.5 13.602 1 95.94 173 PHE B O 1
ATOM 3982 N N . LEU B 1 174 ? -16.109 14.75 11.914 1 95.06 174 LEU B N 1
ATOM 3983 C CA . LEU B 1 174 ? -15.969 16 12.664 1 95.06 174 LEU B CA 1
ATOM 3984 C C . LEU B 1 174 ? -16.875 16 13.891 1 95.06 174 LEU B C 1
ATOM 3986 O O . LEU B 1 174 ? -16.453 16.406 14.977 1 95.06 174 LEU B O 1
ATOM 3990 N N . ARG B 1 175 ? -18.031 15.492 13.719 1 92 175 ARG B N 1
ATOM 3991 C CA . ARG B 1 175 ? -18.984 15.461 14.82 1 92 175 ARG B CA 1
ATOM 3992 C C . ARG B 1 175 ? -18.547 14.5 15.914 1 92 175 ARG B C 1
ATOM 3994 O O . ARG B 1 175 ? -18.766 14.758 17.109 1 92 175 ARG B O 1
ATOM 4001 N N . GLU B 1 176 ? -17.938 13.43 15.523 1 91.12 176 GLU B N 1
ATOM 4002 C CA . GLU B 1 176 ? -17.406 12.469 16.484 1 91.12 176 GLU B CA 1
ATOM 4003 C C . GLU B 1 176 ? -16.234 13.07 17.281 1 91.12 176 GLU B C 1
ATOM 4005 O O . GLU B 1 176 ? -15.852 12.547 18.328 1 91.12 176 GLU B O 1
ATOM 4010 N N . ASN B 1 177 ? -15.703 14.148 16.75 1 90.88 177 ASN B N 1
ATOM 4011 C CA . ASN B 1 177 ? -14.531 14.75 17.375 1 90.88 177 ASN B CA 1
ATOM 4012 C C . ASN B 1 177 ? -14.781 16.219 17.734 1 90.88 177 ASN B C 1
ATOM 4014 O O . ASN B 1 177 ? -13.891 17.047 17.609 1 90.88 177 ASN B O 1
ATOM 4018 N N . VAL B 1 178 ? -16.047 16.484 18.062 1 86.69 178 VAL B N 1
ATOM 4019 C CA . VAL B 1 178 ? -16.391 17.844 18.453 1 86.69 178 VAL B CA 1
ATOM 4020 C C . VAL B 1 178 ? -15.516 18.281 19.609 1 86.69 178 VAL B C 1
ATOM 4022 O O . VAL B 1 178 ? -15.289 17.531 20.562 1 86.69 178 VAL B O 1
ATOM 4025 N N . GLY B 1 179 ? -14.922 19.406 19.469 1 80.5 179 GLY B N 1
ATOM 4026 C CA . GLY B 1 179 ? -14.102 19.953 20.531 1 80.5 179 GLY B CA 1
ATOM 4027 C C . GLY B 1 179 ? -12.68 19.422 20.516 1 80.5 179 GLY B C 1
ATOM 4028 O O . GLY B 1 179 ? -11.906 19.672 21.438 1 80.5 179 GLY B O 1
ATOM 4029 N N . ARG B 1 180 ? -12.375 18.688 19.469 1 84.56 180 ARG B N 1
ATOM 4030 C CA . ARG B 1 180 ? -11.031 18.156 19.297 1 84.56 180 ARG B CA 1
ATOM 4031 C C . ARG B 1 180 ? -10.508 18.422 17.891 1 84.56 180 ARG B C 1
ATOM 4033 O O . ARG B 1 180 ? -11.227 18.25 16.906 1 84.56 180 ARG B O 1
ATOM 4040 N N . PRO B 1 181 ? -9.297 18.922 17.875 1 88.62 181 PRO B N 1
ATOM 4041 C CA . PRO B 1 181 ? -8.75 19.188 16.547 1 88.62 181 PRO B CA 1
ATOM 4042 C C . PRO B 1 181 ? -8.453 17.906 15.766 1 88.62 181 PRO B C 1
ATOM 4044 O O . PRO B 1 181 ? -8.016 16.906 16.344 1 88.62 181 PRO B O 1
ATOM 4047 N N . VAL B 1 182 ? -8.742 17.906 14.5 1 91 182 VAL B N 1
ATOM 4048 C CA . VAL B 1 182 ? -8.398 16.812 13.602 1 91 182 VAL B CA 1
ATOM 4049 C C . VAL B 1 182 ? -7.527 17.328 12.461 1 91 182 VAL B C 1
ATOM 4051 O O . VAL B 1 182 ? -7.652 18.5 12.055 1 91 182 VAL B O 1
ATOM 4054 N N . THR B 1 183 ? -6.66 16.516 11.953 1 89.31 183 THR B N 1
ATOM 4055 C CA . THR B 1 183 ? -5.738 16.969 10.914 1 89.31 183 THR B CA 1
ATOM 4056 C C . THR B 1 183 ? -6.387 16.844 9.539 1 89.31 183 THR B C 1
ATOM 4058 O O . THR B 1 183 ? -7.34 16.078 9.352 1 89.31 183 THR B O 1
ATOM 4061 N N . GLY B 1 184 ? -5.859 17.672 8.633 1 90.12 184 GLY B N 1
ATOM 4062 C CA . GLY B 1 184 ? -6.297 17.547 7.254 1 90.12 184 GLY B CA 1
ATOM 4063 C C . GLY B 1 184 ? -6.094 16.141 6.691 1 90.12 184 GLY B C 1
ATOM 4064 O O . GLY B 1 184 ? -6.914 15.656 5.918 1 90.12 184 GLY B O 1
ATOM 4065 N N . GLU B 1 185 ? -5.066 15.523 7.125 1 88.31 185 GLU B N 1
ATOM 4066 C CA . GLU B 1 185 ? -4.758 14.18 6.652 1 88.31 185 GLU B CA 1
ATOM 4067 C C . GLU B 1 185 ? -5.82 13.18 7.105 1 88.31 185 GLU B C 1
ATOM 4069 O O . GLU B 1 185 ? -6.18 12.266 6.359 1 88.31 185 GLU B O 1
ATOM 4074 N N . GLU B 1 186 ? -6.219 13.352 8.336 1 89.19 186 GLU B N 1
ATOM 4075 C CA . GLU B 1 186 ? -7.293 12.5 8.836 1 89.19 186 GLU B CA 1
ATOM 4076 C C . GLU B 1 186 ? -8.562 12.68 8.008 1 89.19 186 GLU B C 1
ATOM 4078 O O . GLU B 1 186 ? -9.227 11.695 7.66 1 89.19 186 GLU B O 1
ATOM 4083 N N . LEU B 1 187 ? -8.859 13.883 7.738 1 93.06 187 LEU B N 1
ATOM 4084 C CA . LEU B 1 187 ? -10.047 14.18 6.953 1 93.06 187 LEU B CA 1
ATOM 4085 C C . LEU B 1 187 ? -9.93 13.617 5.543 1 93.06 187 LEU B C 1
ATOM 4087 O O . LEU B 1 187 ? -10.891 13.047 5.016 1 93.06 187 LEU B O 1
ATOM 4091 N N . ARG B 1 188 ? -8.742 13.812 4.965 1 92.12 188 ARG B N 1
ATOM 4092 C CA . ARG B 1 188 ? -8.516 13.25 3.637 1 92.12 188 ARG B CA 1
ATOM 4093 C C . ARG B 1 188 ? -8.648 11.727 3.656 1 92.12 188 ARG B C 1
ATOM 4095 O O . ARG B 1 188 ? -9.195 11.141 2.721 1 92.12 188 ARG B O 1
ATOM 4102 N N . TYR B 1 189 ? -8.141 11.141 4.703 1 90.06 189 TYR B N 1
ATOM 4103 C CA . TYR B 1 189 ? -8.273 9.695 4.871 1 90.06 189 TYR B CA 1
ATOM 4104 C C . TYR B 1 189 ? -9.734 9.281 4.93 1 90.06 189 TYR B C 1
ATOM 4106 O O . TYR B 1 189 ? -10.156 8.367 4.219 1 90.06 189 TYR B O 1
ATOM 4114 N N . VAL B 1 190 ? -10.508 9.953 5.758 1 93 190 VAL B N 1
ATOM 4115 C CA . VAL B 1 190 ? -11.922 9.664 5.945 1 93 190 VAL B CA 1
A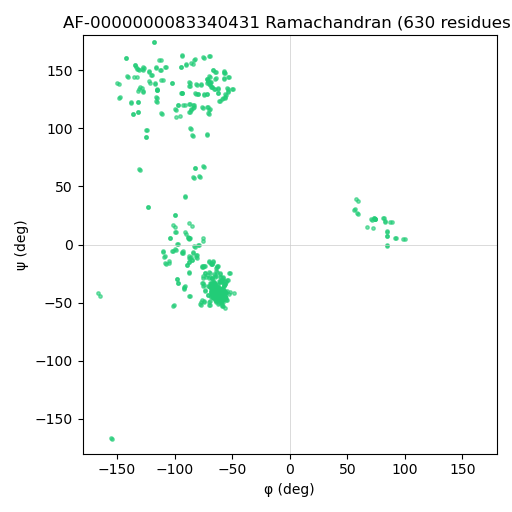TOM 4116 C C . VAL B 1 190 ? -12.664 9.828 4.621 1 93 190 VAL B C 1
ATOM 4118 O O . VAL B 1 190 ? -13.609 9.094 4.332 1 93 190 VAL B O 1
ATOM 4121 N N . ALA B 1 191 ? -12.195 10.742 3.785 1 94.19 191 ALA B N 1
ATOM 4122 C CA . ALA B 1 191 ? -12.812 11.062 2.504 1 94.19 191 ALA B CA 1
ATOM 4123 C C . ALA B 1 191 ? -12.453 10.031 1.442 1 94.19 191 ALA B C 1
ATOM 4125 O O . ALA B 1 191 ? -12.867 10.148 0.286 1 94.19 191 ALA B O 1
ATOM 4126 N N . GLY B 1 192 ? -11.648 9.039 1.821 1 89.56 192 GLY B N 1
ATOM 4127 C CA . GLY B 1 192 ? -11.227 8.047 0.846 1 89.56 192 GLY B CA 1
ATOM 4128 C C . GLY B 1 192 ? -10.195 8.578 -0.133 1 89.56 192 GLY B C 1
ATOM 4129 O O . GLY B 1 192 ? -10.195 8.195 -1.307 1 89.56 192 GLY B O 1
ATOM 4130 N N . ASP B 1 193 ? -9.539 9.594 0.276 1 87.31 193 ASP B N 1
ATOM 4131 C CA . ASP B 1 193 ? -8.445 10.195 -0.475 1 87.31 193 ASP B CA 1
ATOM 4132 C C . ASP B 1 193 ? -8.953 10.914 -1.721 1 87.31 193 ASP B C 1
ATOM 4134 O O . ASP B 1 193 ? -8.242 11.023 -2.719 1 87.31 193 ASP B O 1
ATOM 4138 N N . LYS B 1 194 ? -10.211 11.234 -1.633 1 91.44 194 LYS B N 1
ATOM 4139 C CA . LYS B 1 194 ? -10.766 12.062 -2.703 1 91.44 194 LYS B CA 1
ATOM 4140 C C . LYS B 1 194 ? -10.258 13.492 -2.613 1 91.44 194 LYS B C 1
ATOM 4142 O O . LYS B 1 194 ? -10.125 14.047 -1.517 1 91.44 194 LYS B O 1
ATOM 4147 N N . SER B 1 195 ? -10.008 14.086 -3.73 1 91 195 SER B N 1
ATOM 4148 C CA . SER B 1 195 ? -9.336 15.383 -3.781 1 91 195 SER B CA 1
ATOM 4149 C C . SER B 1 195 ? -10.273 16.5 -3.344 1 91 195 SER B C 1
ATOM 4151 O O . SER B 1 195 ? -9.82 17.594 -2.99 1 91 195 SER B O 1
ATOM 4153 N N . GLU B 1 196 ? -11.547 16.25 -3.354 1 92.81 196 GLU B N 1
ATOM 4154 C CA . GLU B 1 196 ? -12.5 17.328 -3.092 1 92.81 196 GLU B CA 1
ATOM 4155 C C . GLU B 1 196 ? -12.766 17.484 -1.598 1 92.81 196 GLU B C 1
ATOM 4157 O O . GLU B 1 196 ? -13.594 18.297 -1.188 1 92.81 196 GLU B O 1
ATOM 4162 N N . TRP B 1 197 ? -12.07 16.766 -0.754 1 94.88 197 TRP B N 1
ATOM 4163 C CA . TRP B 1 197 ? -12.391 16.734 0.67 1 94.88 197 TRP B CA 1
ATOM 4164 C C . TRP B 1 197 ? -12.266 18.125 1.284 1 94.88 197 TRP B C 1
ATOM 4166 O O . TRP B 1 197 ? -13.109 18.531 2.082 1 94.88 197 TRP B O 1
ATOM 4176 N N . ALA B 1 198 ? -11.266 18.812 0.901 1 93.06 198 ALA B N 1
ATOM 4177 C CA . ALA B 1 198 ? -11.039 20.141 1.482 1 93.06 198 ALA B CA 1
ATOM 417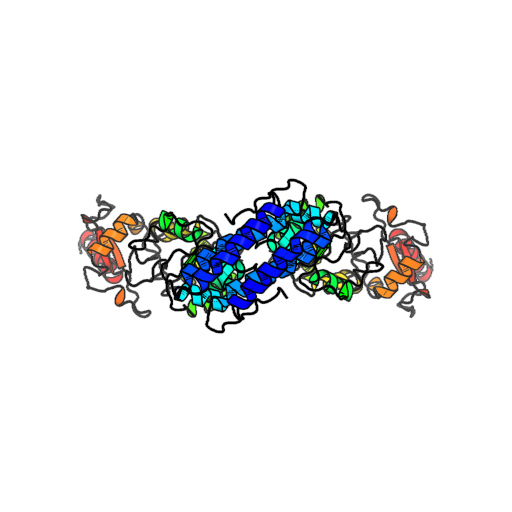8 C C . ALA B 1 198 ? -12.148 21.109 1.088 1 93.06 198 ALA B C 1
ATOM 4180 O O . ALA B 1 198 ? -12.602 21.906 1.909 1 93.06 198 ALA B O 1
ATOM 4181 N N . ARG B 1 199 ? -12.555 21.016 -0.125 1 92.25 199 ARG B N 1
ATOM 4182 C CA . ARG B 1 199 ? -13.656 21.828 -0.604 1 92.25 199 ARG B CA 1
ATOM 4183 C C . ARG B 1 199 ? -14.953 21.5 0.138 1 92.25 199 ARG B C 1
ATOM 4185 O O . ARG B 1 199 ? -15.711 22.406 0.501 1 92.25 199 ARG B O 1
ATOM 4192 N N . ARG B 1 200 ? -15.141 20.234 0.361 1 94.56 200 ARG B N 1
ATOM 4193 C CA . ARG B 1 200 ? -16.344 19.781 1.061 1 94.56 200 ARG B CA 1
ATOM 4194 C C . ARG B 1 200 ? -16.359 20.297 2.498 1 94.56 200 ARG B C 1
ATOM 4196 O O . ARG B 1 200 ? -17.422 20.641 3.025 1 94.56 200 ARG B O 1
ATOM 4203 N N . VAL B 1 201 ? -15.234 20.312 3.098 1 94 201 VAL B N 1
ATOM 4204 C CA . VAL B 1 201 ? -15.148 20.828 4.457 1 94 201 VAL B CA 1
ATOM 4205 C C . VAL B 1 201 ? -15.453 22.328 4.449 1 94 201 VAL B C 1
ATOM 4207 O O . VAL B 1 201 ? -16.172 22.828 5.324 1 94 201 VAL B O 1
ATOM 4210 N N . ARG B 1 202 ? -14.891 23.031 3.52 1 88.44 202 ARG B N 1
ATOM 4211 C CA . ARG B 1 202 ? -15.188 24.453 3.387 1 88.44 202 ARG B CA 1
ATOM 4212 C C . ARG B 1 202 ? -16.672 24.688 3.188 1 88.44 202 ARG B C 1
ATOM 4214 O O . ARG B 1 202 ? -17.25 25.594 3.779 1 88.44 202 ARG B O 1
ATOM 4221 N N . GLU B 1 203 ? -17.297 23.859 2.367 1 89.88 203 GLU B N 1
ATOM 4222 C CA . GLU B 1 203 ? -18.719 23.969 2.113 1 89.88 203 GLU B CA 1
ATOM 4223 C C . GLU B 1 203 ? -19.531 23.719 3.385 1 89.88 203 GLU B C 1
ATOM 4225 O O . GLU B 1 203 ? -20.547 24.375 3.625 1 89.88 203 GLU B O 1
ATOM 4230 N N . LEU B 1 204 ? -19.125 22.75 4.164 1 92.38 204 LEU B N 1
ATOM 4231 C CA . LEU B 1 204 ? -19.766 22.5 5.457 1 92.38 204 LEU B CA 1
ATOM 4232 C C . LEU B 1 204 ? -19.719 23.75 6.328 1 92.38 204 LEU B C 1
ATOM 4234 O O . LEU B 1 204 ? -20.703 24.078 7.004 1 92.38 204 LEU B O 1
ATOM 4238 N N . ARG B 1 205 ? -18.609 24.375 6.25 1 86.25 205 ARG B N 1
ATOM 4239 C CA . ARG B 1 205 ? -18.406 25.578 7.055 1 86.25 205 ARG B CA 1
ATOM 4240 C C . ARG B 1 205 ? -19.172 26.766 6.484 1 86.25 205 ARG B C 1
ATOM 4242 O O . ARG B 1 205 ? -19.969 27.391 7.188 1 86.25 205 ARG B O 1
ATOM 4249 N N . THR B 1 206 ? -19.047 27.016 5.184 1 82.81 206 THR B N 1
ATOM 4250 C CA . THR B 1 206 ? -19.5 28.266 4.594 1 82.81 206 THR B CA 1
ATOM 4251 C C . THR B 1 206 ? -20.938 28.141 4.105 1 82.81 206 THR B C 1
ATOM 4253 O O . THR B 1 206 ? -21.703 29.109 4.145 1 82.81 206 THR B O 1
ATOM 4256 N N . GLU B 1 207 ? -21.25 26.984 3.592 1 83.38 207 GLU B N 1
ATOM 4257 C CA . GLU B 1 207 ? -22.562 26.828 2.984 1 83.38 207 GLU B CA 1
ATOM 4258 C C . GLU B 1 207 ? -23.547 26.203 3.963 1 83.38 207 GLU B C 1
ATOM 4260 O O . GLU B 1 207 ? -24.719 26.578 3.992 1 83.38 207 GLU B O 1
ATOM 4265 N N . GLN B 1 208 ? -23.109 25.359 4.805 1 86.69 208 GLN B N 1
ATOM 4266 C CA . GLN B 1 208 ? -24.047 24.625 5.66 1 86.69 208 GLN B CA 1
ATOM 4267 C C . GLN B 1 208 ? -24.016 25.172 7.086 1 86.69 208 GLN B C 1
ATOM 4269 O O . GLN B 1 208 ? -24.891 24.844 7.895 1 86.69 208 GLN B O 1
ATOM 4274 N N . GLY B 1 209 ? -22.984 25.953 7.426 1 84 209 GLY B N 1
ATOM 4275 C CA . GLY B 1 209 ? -22.984 26.703 8.664 1 84 209 GLY B CA 1
ATOM 4276 C C . GLY B 1 209 ? -22.422 25.938 9.844 1 84 209 GLY B C 1
ATOM 4277 O O . GLY B 1 209 ? -22.719 26.234 11 1 84 209 GLY B O 1
ATOM 4278 N N . TRP B 1 210 ? -21.672 24.906 9.578 1 87.88 210 TRP B N 1
ATOM 4279 C CA . TRP B 1 210 ? -21 24.188 10.664 1 87.88 210 TRP B CA 1
ATOM 4280 C C . TRP B 1 210 ? -19.812 24.984 11.18 1 87.88 210 TRP B C 1
ATOM 4282 O O . TRP B 1 210 ? -19.016 25.516 10.391 1 87.88 210 TRP B O 1
ATOM 4292 N N . PRO B 1 211 ? -19.734 25.188 12.477 1 85 211 PRO B N 1
ATOM 4293 C CA . PRO B 1 211 ? -18.641 25.984 13.016 1 85 211 PRO B CA 1
ATOM 4294 C C . PRO B 1 211 ? -17.297 25.25 13.016 1 85 211 PRO B C 1
ATOM 4296 O O . PRO B 1 211 ? -16.75 24.969 14.086 1 85 211 PRO B O 1
ATOM 4299 N N . ILE B 1 212 ? -16.797 24.984 11.891 1 89.62 212 ILE B N 1
ATOM 4300 C CA . ILE B 1 212 ? -15.477 24.375 11.688 1 89.62 212 ILE B CA 1
ATOM 4301 C C . ILE B 1 212 ? -14.422 25.469 11.547 1 89.62 212 ILE B C 1
ATOM 4303 O O . ILE B 1 212 ? -14.5 26.312 10.656 1 89.62 212 ILE B O 1
ATOM 4307 N N . ILE B 1 213 ? -13.484 25.453 12.414 1 85.88 213 ILE B N 1
ATOM 4308 C CA . ILE B 1 213 ? -12.5 26.547 12.43 1 85.88 213 ILE B CA 1
ATOM 4309 C C . ILE B 1 213 ? -11.102 25.969 12.203 1 85.88 213 ILE B C 1
ATOM 4311 O O . ILE B 1 213 ? -10.852 24.797 12.508 1 85.88 213 ILE B O 1
ATOM 4315 N N . THR B 1 214 ? -10.312 26.688 11.555 1 87.5 214 THR B N 1
ATOM 4316 C CA . THR B 1 214 ? -8.891 26.406 11.391 1 87.5 214 THR B CA 1
ATOM 4317 C C . THR B 1 214 ? -8.039 27.516 12.008 1 87.5 214 THR B C 1
ATOM 4319 O O . THR B 1 214 ? -8.578 28.5 12.523 1 87.5 214 THR B O 1
ATOM 4322 N N . LYS B 1 215 ? -6.742 27.266 11.992 1 81.06 215 LYS B N 1
ATOM 4323 C CA . LYS B 1 215 ? -5.828 28.297 12.477 1 81.06 215 LYS B CA 1
ATOM 4324 C C . LYS B 1 215 ? -6.039 29.609 11.719 1 81.06 215 LYS B C 1
ATOM 4326 O O . LYS B 1 215 ? -6.02 30.688 12.32 1 81.06 215 LYS B O 1
ATOM 4331 N N . GLN B 1 216 ? -6.418 29.562 10.523 1 76.25 216 GLN B N 1
ATOM 4332 C CA . GLN B 1 216 ? -6.551 30.719 9.648 1 76.25 216 GLN B CA 1
ATOM 4333 C C . GLN B 1 216 ? -7.938 31.359 9.773 1 76.25 216 GLN B C 1
ATOM 4335 O O . GLN B 1 216 ? -8.094 32.562 9.586 1 76.25 216 GLN B O 1
ATOM 4340 N N . THR B 1 217 ? -8.891 30.562 10.211 1 74.38 217 THR B N 1
ATOM 4341 C CA . THR B 1 217 ? -10.258 31.047 10.086 1 74.38 217 THR B CA 1
ATOM 4342 C C . THR B 1 217 ? -10.828 31.391 11.461 1 74.38 217 THR B C 1
ATOM 4344 O O . THR B 1 217 ? -11.859 32.062 11.555 1 74.38 217 THR B O 1
ATOM 4347 N N . GLY B 1 218 ? -10.031 30.953 12.547 1 69.56 218 GLY B N 1
ATOM 4348 C CA . GLY B 1 218 ? -10.758 31.281 13.766 1 69.56 218 GLY B CA 1
ATOM 4349 C C . GLY B 1 218 ? -9.891 31.172 15.008 1 69.56 218 GLY B C 1
ATOM 4350 O O . GLY B 1 218 ? -10.047 31.969 15.945 1 69.56 218 GLY B O 1
ATOM 4351 N N . MET B 1 219 ? -9.094 30.141 15.039 1 75.5 219 MET B N 1
ATOM 4352 C CA . MET B 1 219 ? -8.352 29.859 16.266 1 75.5 219 MET B CA 1
ATOM 4353 C C . MET B 1 219 ? -6.859 29.766 15.992 1 75.5 219 MET B C 1
ATOM 4355 O O . MET B 1 219 ? -6.352 28.703 15.656 1 75.5 219 MET B O 1
ATOM 4359 N N . PRO B 1 220 ? -6.141 30.891 16.266 1 76 220 PRO B N 1
ATOM 4360 C CA . PRO B 1 220 ? -4.711 30.922 15.961 1 76 220 PRO B CA 1
ATOM 4361 C C . PRO B 1 220 ? -3.906 29.891 16.75 1 76 220 PRO B C 1
ATOM 4363 O O . PRO B 1 220 ? -2.807 29.516 16.344 1 76 220 PRO B O 1
ATOM 4366 N N . GLU B 1 221 ? -4.539 29.453 17.797 1 79 221 GLU B N 1
ATOM 4367 C CA . GLU B 1 221 ? -3.812 28.531 18.672 1 79 221 GLU B CA 1
ATOM 4368 C C . GLU B 1 221 ? -3.836 27.109 18.109 1 79 221 GLU B C 1
ATOM 4370 O O . GLU B 1 221 ? -3.076 26.25 18.562 1 79 221 GLU B O 1
ATOM 4375 N N . LEU B 1 222 ? -4.652 26.938 17.141 1 83.19 222 LEU B N 1
ATOM 4376 C CA . LEU B 1 222 ? -4.738 25.594 16.578 1 83.19 222 LEU B CA 1
ATOM 4377 C C . LEU B 1 222 ? -3.475 25.25 15.789 1 83.19 222 LEU B C 1
ATOM 4379 O O . LEU B 1 222 ? -2.883 26.125 15.148 1 83.19 222 LEU B O 1
ATOM 4383 N N . PRO B 1 223 ? -3.117 24.016 15.953 1 83.19 223 PRO B N 1
ATOM 4384 C CA . PRO B 1 223 ? -2.004 23.609 15.086 1 83.19 223 PRO B CA 1
ATOM 4385 C C . PRO B 1 223 ? -2.307 23.812 13.602 1 83.19 223 PRO B C 1
ATOM 4387 O O . PRO B 1 223 ? -3.457 23.672 13.18 1 83.19 223 PRO B O 1
ATOM 4390 N N . VAL B 1 224 ? -1.256 24.203 12.953 1 84.75 224 VAL B N 1
ATOM 4391 C CA . VAL B 1 224 ? -1.382 24.406 11.508 1 84.75 224 VAL B CA 1
ATOM 4392 C C . VAL B 1 224 ? -1.939 23.125 10.867 1 84.75 224 VAL B C 1
ATOM 4394 O O . VAL B 1 224 ? -1.529 22.016 11.211 1 84.75 224 VAL B O 1
ATOM 4397 N N . GLY B 1 225 ? -2.893 23.328 10 1 86.25 225 GLY B N 1
ATOM 4398 C CA . GLY B 1 225 ? -3.408 22.219 9.203 1 86.25 225 GLY B CA 1
ATOM 4399 C C . GLY B 1 225 ? -4.48 21.422 9.922 1 86.25 225 GLY B C 1
ATOM 4400 O O . GLY B 1 225 ? -4.867 20.344 9.469 1 86.25 225 GLY B O 1
ATOM 4401 N N . THR B 1 226 ? -4.961 21.906 11 1 89.81 226 THR B N 1
ATOM 4402 C CA . THR B 1 226 ? -5.977 21.188 11.75 1 89.81 226 THR B CA 1
ATOM 4403 C C . THR B 1 226 ? -7.34 21.859 11.617 1 89.81 226 THR B C 1
ATOM 4405 O O . THR B 1 226 ? -7.422 23.031 11.273 1 89.81 226 THR B O 1
ATOM 4408 N N . TYR B 1 227 ? -8.352 21.078 11.75 1 91.56 227 TYR B N 1
ATOM 4409 C CA . TYR B 1 227 ? -9.75 21.5 11.734 1 91.56 227 TYR B CA 1
ATOM 4410 C C . TYR B 1 227 ? -10.422 21.219 13.07 1 91.56 227 TYR B C 1
ATOM 4412 O O . TYR B 1 227 ? -10.172 20.188 13.695 1 91.56 227 TYR B O 1
ATOM 4420 N N . PHE B 1 228 ? -11.188 22.156 13.484 1 89.62 228 PHE B N 1
ATOM 4421 C CA . PHE B 1 228 ? -11.805 22.094 14.797 1 89.62 228 PHE B CA 1
ATOM 4422 C C . PHE B 1 228 ? -13.297 22.406 14.711 1 89.62 228 PHE B C 1
ATOM 4424 O O . PHE B 1 228 ? -13.695 23.5 14.305 1 89.62 228 PHE B O 1
ATOM 4431 N N . LEU B 1 229 ? -14.109 21.391 15.008 1 89.62 229 LEU B N 1
ATOM 4432 C CA . LEU B 1 229 ? -15.539 21.625 15.133 1 89.62 229 LEU B CA 1
ATOM 4433 C C . LEU B 1 229 ? -15.898 22.094 16.531 1 89.62 229 LEU B C 1
ATOM 4435 O O . LEU B 1 229 ? -15.797 21.312 17.5 1 89.62 229 LEU B O 1
ATOM 4439 N N . GLU B 1 230 ? -16.359 23.219 16.625 1 81.81 230 GLU B N 1
ATOM 4440 C CA . GLU B 1 230 ? -16.562 23.859 17.922 1 81.81 230 GLU B CA 1
ATOM 4441 C C . GLU B 1 230 ? -17.797 23.297 18.625 1 81.81 230 GLU B C 1
ATOM 4443 O O . GLU B 1 230 ? -17.766 23.047 19.844 1 81.81 230 GLU B O 1
ATOM 4448 N N . LEU B 1 231 ? -18.844 23.234 17.891 1 79.44 231 LEU B N 1
ATOM 4449 C CA . LEU B 1 231 ? -20.125 22.797 18.422 1 79.44 231 LEU B CA 1
ATOM 4450 C C . LEU B 1 231 ? -20.875 21.938 17.406 1 79.44 231 LEU B C 1
ATOM 4452 O O . LEU B 1 231 ? -20.781 22.172 16.203 1 79.44 231 LEU B O 1
ATOM 4456 N N . ASP B 1 232 ? -21.578 20.953 18 1 83.56 232 ASP B N 1
ATOM 4457 C CA . ASP B 1 232 ? -22.359 20.078 17.125 1 83.56 232 ASP B CA 1
ATOM 4458 C C . ASP B 1 232 ? -23.719 20.703 16.812 1 83.56 232 ASP B C 1
ATOM 4460 O O . ASP B 1 232 ? -24.766 20.141 17.141 1 83.56 232 ASP B O 1
ATOM 4464 N N . ARG B 1 233 ? -23.641 21.922 16.234 1 80.19 233 ARG B N 1
ATOM 4465 C CA . ARG B 1 233 ? -24.844 22.656 15.859 1 80.19 233 ARG B CA 1
ATOM 4466 C C . ARG B 1 233 ? -24.594 23.547 14.648 1 80.19 233 ARG B C 1
ATOM 4468 O O . ARG B 1 233 ? -23.531 24.141 14.523 1 80.19 233 ARG B O 1
ATOM 4475 N N . GLN B 1 234 ? -25.547 23.562 13.789 1 80.69 234 GLN B N 1
ATOM 4476 C CA . GLN B 1 234 ? -25.438 24.391 12.586 1 80.69 234 GLN B CA 1
ATOM 4477 C C . GLN B 1 234 ? -25.938 25.797 12.836 1 80.69 234 GLN B C 1
ATOM 4479 O O . GLN B 1 234 ? -26.922 26 13.57 1 80.69 234 GLN B O 1
ATOM 4484 N N . ALA B 1 235 ? -25.219 26.734 12.273 1 70.38 235 ALA B N 1
ATOM 4485 C CA . ALA B 1 235 ? -25.688 28.125 12.297 1 70.38 235 ALA B CA 1
ATOM 4486 C C . ALA B 1 235 ? -26.984 28.266 11.508 1 70.38 235 ALA B C 1
ATOM 4488 O O . ALA B 1 235 ? -27.234 27.516 10.555 1 70.38 235 ALA B O 1
ATOM 4489 N N . PRO B 1 236 ? -27.75 29.156 11.969 1 62.81 236 PRO B N 1
ATOM 4490 C CA . PRO B 1 236 ? -28.984 29.406 11.219 1 62.81 236 PRO B CA 1
ATOM 4491 C C . PRO B 1 236 ? -28.719 29.781 9.758 1 62.81 236 PRO B C 1
ATOM 4493 O O . PRO B 1 236 ? -27.641 30.297 9.445 1 62.81 236 PRO B O 1
ATOM 4496 N N . VAL B 1 237 ? -29.609 29.453 8.852 1 62.69 237 VAL B N 1
ATOM 4497 C CA . VAL B 1 237 ? -29.5 29.578 7.402 1 62.69 237 VAL B CA 1
ATOM 4498 C C . VAL B 1 237 ? -29.078 31 7.039 1 62.69 237 VAL B C 1
ATOM 4500 O O . VAL B 1 237 ? -28.266 31.203 6.137 1 62.69 237 VAL B O 1
ATOM 4503 N N . HIS B 1 238 ? -29.609 31.953 7.684 1 54.47 238 HIS B N 1
ATOM 4504 C CA . HIS B 1 238 ? -29.344 33.344 7.352 1 54.47 238 HIS B CA 1
ATOM 4505 C C . HIS B 1 238 ? -27.891 33.719 7.625 1 54.47 238 HIS B C 1
ATOM 4507 O O . HIS B 1 238 ? -27.375 34.688 7.082 1 54.47 238 HIS B O 1
ATOM 4513 N N . ASP B 1 239 ? -27.141 32.969 8.328 1 56.47 239 ASP B N 1
ATOM 4514 C CA . ASP B 1 239 ? -25.781 33.281 8.742 1 56.47 239 ASP B CA 1
ATOM 4515 C C . ASP B 1 239 ? -24.766 32.5 7.918 1 56.47 239 ASP B C 1
ATOM 4517 O O . ASP B 1 239 ? -23.547 32.656 8.094 1 56.47 239 ASP B O 1
ATOM 4521 N N . ARG B 1 240 ? -25.234 31.734 6.852 1 59.5 240 ARG B N 1
ATOM 4522 C CA . ARG B 1 240 ? -24.375 30.766 6.195 1 59.5 240 ARG B CA 1
ATOM 4523 C C . ARG B 1 240 ? -23.672 31.375 4.988 1 59.5 240 ARG B C 1
ATOM 4525 O O . ARG B 1 240 ? -22.766 30.766 4.418 1 59.5 240 ARG B O 1
ATOM 4532 N N . LYS B 1 241 ? -23.984 32.594 4.617 1 67.31 241 LYS B N 1
ATOM 4533 C CA . LYS B 1 241 ? -23.547 33.062 3.309 1 67.31 241 LYS B CA 1
ATOM 4534 C C . LYS B 1 241 ? -22.328 33.969 3.438 1 67.31 241 LYS B C 1
ATOM 4536 O O . LYS B 1 241 ? -22.031 34.75 2.529 1 67.31 241 LYS B O 1
ATOM 4541 N N . ILE B 1 242 ? -21.672 33.938 4.516 1 72.12 242 ILE B N 1
ATOM 4542 C CA . ILE B 1 242 ? -20.5 34.812 4.66 1 72.12 242 ILE B CA 1
ATOM 4543 C C . ILE B 1 242 ? -19.266 34.125 4.125 1 72.12 242 ILE B C 1
ATOM 4545 O O . ILE B 1 242 ? -18.938 33 4.566 1 72.12 242 ILE B O 1
ATOM 4549 N N . PRO B 1 243 ? -18.594 34.75 3.096 1 73.5 243 PRO B N 1
ATOM 4550 C CA . PRO B 1 243 ? -17.375 34.156 2.564 1 73.5 243 PRO B CA 1
ATOM 4551 C C . PRO B 1 243 ? -16.297 33.938 3.633 1 73.5 243 PRO B C 1
ATOM 4553 O O . PRO B 1 243 ? -16.188 34.75 4.551 1 73.5 243 PRO B O 1
ATOM 4556 N N . ASP B 1 244 ? -15.469 32.875 3.5 1 72.5 244 ASP B N 1
ATOM 4557 C CA . ASP B 1 244 ? -14.445 32.469 4.465 1 72.5 244 ASP B CA 1
ATOM 4558 C C . ASP B 1 244 ? -13.422 33.594 4.66 1 72.5 244 ASP B C 1
ATOM 4560 O O . ASP B 1 244 ? -12.953 33.812 5.777 1 72.5 244 ASP B O 1
ATOM 4564 N N . SER B 1 245 ? -13.117 34.219 3.514 1 74.81 245 SER B N 1
ATOM 4565 C CA . SER B 1 245 ? -12.125 35.281 3.602 1 74.81 245 SER B CA 1
ATOM 4566 C C . SER B 1 245 ? -12.609 36.406 4.5 1 74.81 245 SER B C 1
ATOM 4568 O O . SER B 1 245 ? -11.836 36.969 5.285 1 74.81 245 SER B O 1
ATOM 4570 N N . VAL B 1 246 ? -13.852 36.75 4.309 1 77.81 246 VAL B N 1
ATOM 4571 C CA . VAL B 1 246 ? -14.445 37.812 5.113 1 77.81 246 VAL B CA 1
ATOM 4572 C C . VAL B 1 246 ? -14.562 37.344 6.566 1 77.81 246 VAL B C 1
ATOM 4574 O O . VAL B 1 246 ? -14.266 38.094 7.488 1 77.81 246 VAL B O 1
ATOM 4577 N N . ARG B 1 247 ? -14.922 36.125 6.688 1 77.31 247 ARG B N 1
ATOM 4578 C CA . ARG B 1 247 ? -15.055 35.562 8.023 1 77.31 247 ARG B CA 1
ATOM 4579 C C . ARG B 1 247 ? -13.734 35.656 8.789 1 77.31 247 ARG B C 1
ATOM 4581 O O . ARG B 1 247 ? -13.695 36.125 9.922 1 77.31 247 ARG B O 1
ATOM 4588 N N . GLY B 1 248 ? -12.711 35.156 8.141 1 74.94 248 GLY B N 1
ATOM 4589 C CA . GLY B 1 248 ? -11.398 35.188 8.766 1 74.94 248 GLY B CA 1
ATOM 4590 C C . GLY B 1 248 ? -10.953 36.594 9.133 1 74.94 248 GLY B C 1
ATOM 4591 O O . GLY B 1 248 ? -10.406 36.812 10.211 1 74.94 248 GLY B O 1
ATOM 4592 N N . LYS B 1 249 ? -11.266 37.531 8.234 1 82.12 249 LYS B N 1
ATOM 4593 C CA . LYS B 1 249 ? -10.875 38.938 8.461 1 82.12 249 LYS B CA 1
ATOM 4594 C C . LYS B 1 249 ? -11.617 39.531 9.664 1 82.12 249 LYS B C 1
ATOM 4596 O O . LYS B 1 249 ? -11.016 40.219 10.492 1 82.12 249 LYS B O 1
ATOM 4601 N N . VAL B 1 250 ? -12.883 39.281 9.711 1 84.31 250 VAL B N 1
ATOM 4602 C CA . VAL B 1 250 ? -13.711 39.812 10.789 1 84.31 250 VAL B CA 1
ATOM 4603 C C . VAL B 1 250 ? -13.258 39.188 12.125 1 84.31 250 VAL B C 1
ATOM 4605 O O . VAL B 1 250 ? -13.109 39.938 13.109 1 84.31 250 VAL B O 1
ATOM 4608 N N . LEU B 1 251 ? -12.984 37.906 12.062 1 81.56 251 LEU B N 1
ATOM 4609 C CA . LEU B 1 251 ? -12.562 37.219 13.281 1 81.56 251 LEU B CA 1
ATOM 4610 C C . LEU B 1 251 ? -11.203 37.75 13.75 1 81.56 251 LEU B C 1
ATOM 4612 O O . LEU B 1 251 ? -11 37.969 14.945 1 81.56 251 LEU B O 1
ATOM 4616 N N . ARG B 1 252 ? -10.352 38 12.836 1 80.94 252 ARG B N 1
ATOM 4617 C CA . ARG B 1 252 ? -9.031 38.531 13.172 1 80.94 252 ARG B CA 1
ATOM 4618 C C . ARG B 1 252 ? -9.141 39.938 13.703 1 80.94 252 ARG B C 1
ATOM 4620 O O . ARG B 1 252 ? -8.484 40.312 14.68 1 80.94 252 ARG B O 1
ATOM 4627 N N . ARG B 1 253 ? -9.938 40.75 13.031 1 86.12 253 ARG B N 1
ATOM 4628 C CA . ARG B 1 253 ? -10.18 42.094 13.461 1 86.12 253 ARG B CA 1
ATOM 4629 C C . ARG B 1 253 ? -10.695 42.156 14.891 1 86.12 253 ARG B C 1
ATOM 4631 O O . ARG B 1 253 ? -10.258 43 15.688 1 86.12 253 ARG B O 1
ATOM 4638 N N . ASP B 1 254 ? -11.57 41.25 15.18 1 87.75 254 ASP B N 1
ATOM 4639 C CA . ASP B 1 254 ? -12.219 41.219 16.484 1 87.75 254 ASP B CA 1
ATOM 4640 C C . ASP B 1 254 ? -11.438 40.344 17.469 1 87.75 254 ASP B C 1
ATOM 4642 O O . ASP B 1 254 ? -11.938 40.031 18.547 1 87.75 254 ASP B O 1
ATOM 4646 N N . GLU B 1 255 ? -10.211 39.938 17.078 1 81.62 255 GLU B N 1
ATOM 4647 C CA . GLU B 1 255 ? -9.273 39.188 17.906 1 81.62 255 GLU B CA 1
ATOM 4648 C C . GLU B 1 255 ? -9.914 37.906 18.422 1 81.62 255 GLU B C 1
ATOM 4650 O O . GLU B 1 255 ? -9.703 37.5 19.578 1 81.62 255 GLU B O 1
ATOM 4655 N N . PHE B 1 256 ? -10.852 37.375 17.641 1 80.06 256 PHE B N 1
ATOM 4656 C CA . PHE B 1 256 ? -11.516 36.094 17.969 1 80.06 256 PHE B CA 1
ATOM 4657 C C . PHE B 1 256 ? -12.219 36.188 19.312 1 80.06 256 PHE B C 1
ATOM 4659 O O . PHE B 1 256 ? -12.117 35.281 20.141 1 80.06 256 PHE B O 1
ATOM 4666 N N . THR B 1 257 ? -12.766 37.344 19.516 1 85.19 257 THR B N 1
ATOM 4667 C CA . THR B 1 257 ? -13.438 37.656 20.781 1 85.19 257 THR B CA 1
ATOM 4668 C C . THR B 1 257 ? -14.844 38.188 20.531 1 85.19 257 THR B C 1
ATOM 4670 O O . THR B 1 257 ? -15.055 38.969 19.594 1 85.19 257 THR B O 1
ATOM 4673 N N . CYS B 1 258 ? -15.75 37.688 21.281 1 89.75 258 CYS B N 1
ATOM 4674 C CA . CYS B 1 258 ? -17.094 38.25 21.219 1 89.75 258 CYS B CA 1
ATOM 4675 C C . CYS B 1 258 ? -17.062 39.75 21.562 1 89.75 258 CYS B C 1
ATOM 4677 O O . CYS B 1 258 ? -16.578 40.125 22.625 1 89.75 258 CYS B O 1
ATOM 4679 N N . LYS B 1 259 ? -17.578 40.562 20.703 1 91.62 259 LYS B N 1
ATOM 4680 C CA . LYS B 1 259 ? -17.484 42 20.891 1 91.62 259 LYS B CA 1
ATOM 4681 C C . LYS B 1 259 ? -18.578 42.5 21.844 1 91.62 259 LYS B C 1
ATOM 4683 O O . LYS B 1 259 ? -18.547 43.656 22.266 1 91.62 259 LYS B O 1
ATOM 4688 N N . SER B 1 260 ? -19.406 41.594 22.281 1 90.88 260 SER B N 1
ATOM 4689 C CA . SER B 1 260 ? -20.453 41.969 23.25 1 90.88 260 SER B CA 1
ATOM 4690 C C . SER B 1 260 ? -20.047 41.562 24.656 1 90.88 260 SER B C 1
ATOM 4692 O O . SER B 1 260 ? -20.047 42.406 25.562 1 90.88 260 SER B O 1
ATOM 4694 N N . CYS B 1 261 ? -19.656 40.281 24.906 1 90.88 261 CYS B N 1
ATOM 4695 C CA . CYS B 1 261 ? -19.406 39.812 26.266 1 90.88 261 CYS B CA 1
ATOM 4696 C C . CYS B 1 261 ? -17.906 39.594 26.5 1 90.88 261 CYS B C 1
ATOM 4698 O O . CYS B 1 261 ? -17.484 39.406 27.625 1 90.88 261 CYS B O 1
ATOM 4700 N N . GLY B 1 262 ? -17.078 39.531 25.453 1 89.56 262 GLY B N 1
ATOM 4701 C CA . GLY B 1 262 ? -15.641 39.438 25.609 1 89.56 262 GLY B CA 1
ATOM 4702 C C . GLY B 1 262 ? -15.148 38 25.641 1 89.56 262 GLY B C 1
ATOM 4703 O O . GLY B 1 262 ? -13.953 37.75 25.812 1 89.56 262 GLY B O 1
ATOM 4704 N N . TRP B 1 263 ? -16 37.094 25.422 1 85.19 263 TRP B N 1
ATOM 4705 C CA . TRP B 1 263 ? -15.609 35.688 25.438 1 85.19 263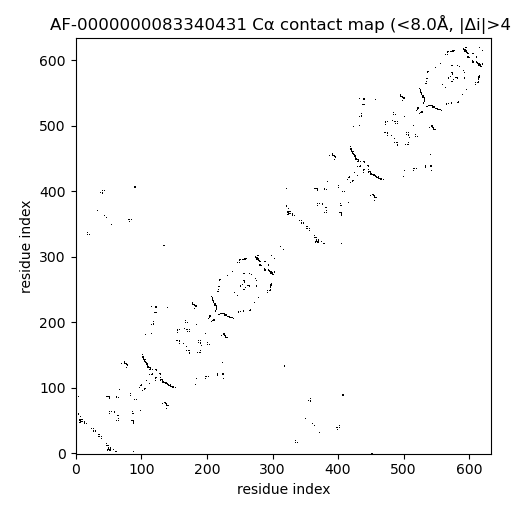 TRP B CA 1
ATOM 4706 C C . TRP B 1 263 ? -14.688 35.375 24.266 1 85.19 263 TRP B C 1
ATOM 4708 O O . TRP B 1 263 ? -14.914 35.812 23.141 1 85.19 263 TRP B O 1
ATOM 4718 N N . LYS B 1 264 ? -13.625 34.625 24.578 1 78.94 264 LYS B N 1
ATOM 4719 C CA . LYS B 1 264 ? -12.648 34.219 23.562 1 78.94 264 LYS B CA 1
ATOM 4720 C C . LYS B 1 264 ? -12.617 32.719 23.375 1 78.94 264 LYS B C 1
ATOM 4722 O O . LYS B 1 264 ? -12.984 31.969 24.266 1 78.94 264 LYS B O 1
ATOM 4727 N N . ILE B 1 265 ? -12.234 32.375 22.156 1 70.44 265 ILE B N 1
ATOM 4728 C CA . ILE B 1 265 ? -12.188 30.953 21.797 1 70.44 265 ILE B CA 1
ATOM 4729 C C . ILE B 1 265 ? -11.211 30.219 22.719 1 70.44 265 ILE B C 1
ATOM 4731 O O . ILE B 1 265 ? -11.406 29.047 23.016 1 70.44 265 ILE B O 1
ATOM 4735 N N . ASP B 1 266 ? -10.18 31 23.219 1 65.62 266 ASP B N 1
ATOM 4736 C CA . ASP B 1 266 ? -9.188 30.406 24.094 1 65.62 266 ASP B CA 1
ATOM 4737 C C . ASP B 1 266 ? -9.836 29.938 25.406 1 65.62 266 ASP B C 1
ATOM 4739 O O . ASP B 1 266 ? -9.297 29.062 26.078 1 65.62 266 ASP B O 1
ATOM 4743 N N . ASP B 1 267 ? -10.93 30.547 25.656 1 64.56 267 ASP B N 1
ATOM 4744 C CA . ASP B 1 267 ? -11.633 30.234 26.891 1 64.56 267 ASP B CA 1
ATOM 4745 C C . ASP B 1 267 ? -12.57 29.047 26.688 1 64.56 267 ASP B C 1
ATOM 4747 O O . ASP B 1 267 ? -13.32 28.672 27.609 1 64.56 267 ASP B O 1
ATOM 4751 N N . TYR B 1 268 ? -12.461 28.531 25.516 1 63.12 268 TYR B N 1
ATOM 4752 C CA . TYR B 1 268 ? -13.367 27.422 25.203 1 63.12 268 TYR B CA 1
ATOM 4753 C C . TYR B 1 268 ? -13.148 26.25 26.156 1 63.12 268 TYR B C 1
ATOM 4755 O O . TYR B 1 268 ? -12 25.891 26.438 1 63.12 268 TYR B O 1
ATOM 4763 N N . ASN B 1 269 ? -14.164 25.844 26.812 1 63.47 269 ASN B N 1
ATOM 4764 C CA . ASN B 1 269 ? -14.211 24.578 27.547 1 63.47 269 ASN B CA 1
ATOM 4765 C C . ASN B 1 269 ? -15.469 23.781 27.219 1 63.47 269 ASN B C 1
ATOM 4767 O O . ASN B 1 269 ? -16.469 24.359 26.781 1 63.47 269 ASN B O 1
ATOM 4771 N N . ARG B 1 270 ? -15.391 22.5 27.281 1 61.53 270 ARG B N 1
ATOM 4772 C CA . ARG B 1 270 ? -16.469 21.594 26.891 1 61.53 270 ARG B CA 1
ATOM 4773 C C . ARG B 1 270 ? -17.766 21.969 27.594 1 61.53 270 ARG B C 1
ATOM 4775 O O . ARG B 1 270 ? -18.859 21.719 27.047 1 61.53 270 ARG B O 1
ATOM 4782 N N . ALA B 1 271 ? -17.594 22.594 28.672 1 63.16 271 ALA B N 1
ATOM 4783 C CA . ALA B 1 271 ? -18.781 22.906 29.469 1 63.16 271 ALA B CA 1
ATOM 4784 C C . ALA B 1 271 ? -19.391 24.234 29.031 1 63.16 271 ALA B C 1
ATOM 4786 O O . ALA B 1 271 ? -20.547 24.531 29.359 1 63.16 271 ALA B O 1
ATOM 4787 N N . ASP B 1 272 ? -18.609 25 28.281 1 65.31 272 ASP B N 1
ATOM 4788 C CA . ASP B 1 272 ? -19.078 26.297 27.812 1 65.31 272 ASP B CA 1
ATOM 4789 C C . ASP B 1 272 ? -19.656 26.203 26.406 1 65.31 272 ASP B C 1
ATOM 4791 O O . ASP B 1 272 ? -18.938 25.906 25.453 1 65.31 272 ASP B O 1
ATOM 4795 N N . PRO B 1 273 ? -20.906 26.344 26.156 1 68.56 273 PRO B N 1
ATOM 4796 C CA . PRO B 1 273 ? -21.562 26.141 24.875 1 68.56 273 PRO B CA 1
ATOM 4797 C C . PRO B 1 273 ? -21.297 27.297 23.891 1 68.56 273 PRO B C 1
ATOM 4799 O O . PRO B 1 273 ? -21.797 27.266 22.766 1 68.56 273 PRO B O 1
ATOM 4802 N N . ARG B 1 274 ? -20.484 28.266 24.312 1 74.56 274 ARG B N 1
ATOM 4803 C CA . ARG B 1 274 ? -20.344 29.453 23.469 1 74.56 274 ARG B CA 1
ATOM 4804 C C . ARG B 1 274 ? -19.438 29.156 22.281 1 74.56 274 ARG B C 1
ATOM 4806 O O . ARG B 1 274 ? -18.453 28.438 22.406 1 74.56 274 ARG B O 1
ATOM 4813 N N . ILE B 1 275 ? -19.906 29.672 21.156 1 76.69 275 ILE B N 1
ATOM 4814 C CA . ILE B 1 275 ? -19.141 29.656 19.906 1 76.69 275 ILE B CA 1
ATOM 4815 C C . ILE B 1 275 ? -19.172 31.031 19.266 1 76.69 275 ILE B C 1
ATOM 4817 O O . ILE B 1 275 ? -20.078 31.828 19.531 1 76.69 275 ILE B O 1
ATOM 4821 N N . LEU B 1 276 ? -18.125 31.328 18.531 1 77.25 276 LEU B N 1
ATOM 4822 C CA . LEU B 1 276 ? -18.109 32.625 17.859 1 77.25 276 LEU B CA 1
ATOM 4823 C C . LEU B 1 276 ? -18.906 32.594 16.562 1 77.25 276 LEU B C 1
ATOM 4825 O O . LEU B 1 276 ? -18.828 31.609 15.805 1 77.25 276 LEU B O 1
ATOM 4829 N N . GLU B 1 277 ? -19.75 33.5 16.406 1 79.94 277 GLU B N 1
ATOM 4830 C CA . GLU B 1 277 ? -20.562 33.688 15.203 1 79.94 277 GLU B CA 1
ATOM 4831 C C . GLU B 1 277 ? -20.453 35.094 14.648 1 79.94 277 GLU B C 1
ATOM 4833 O O . GLU B 1 277 ? -20.141 36.031 15.391 1 79.94 277 GLU B O 1
ATOM 4838 N N . LEU B 1 278 ? -20.641 35.156 13.391 1 82.19 278 LEU B N 1
ATOM 4839 C CA . LEU B 1 278 ? -20.656 36.469 12.781 1 82.19 278 LEU B CA 1
ATOM 4840 C C . LEU B 1 278 ? -22.078 37 12.68 1 82.19 278 LEU B C 1
ATOM 4842 O O . LEU B 1 278 ? -23.016 36.25 12.375 1 82.19 278 LEU B O 1
ATOM 4846 N N . HIS B 1 279 ? -22.219 38.188 13.133 1 84.5 279 HIS B N 1
ATOM 4847 C CA . HIS B 1 279 ? -23.516 38.844 13.117 1 84.5 279 HIS B CA 1
ATOM 4848 C C . HIS B 1 279 ? -23.5 40.062 12.188 1 84.5 279 HIS B C 1
ATOM 4850 O O . HIS B 1 279 ? -22.562 40.844 12.219 1 84.5 279 HIS B O 1
ATOM 4856 N N . HIS B 1 280 ? -24.5 40.125 11.398 1 86.06 280 HIS B N 1
ATOM 4857 C CA . HIS B 1 280 ? -24.688 41.312 10.562 1 86.06 280 HIS B CA 1
ATOM 4858 C C . HIS B 1 280 ? -25.219 42.5 11.383 1 86.06 280 HIS B C 1
ATOM 4860 O O . HIS B 1 280 ? -26.297 42.406 11.961 1 86.06 280 HIS B O 1
ATOM 4866 N N . LYS B 1 281 ? -24.453 43.562 11.453 1 85.44 281 LYS B N 1
ATOM 4867 C CA . LYS B 1 281 ? -24.953 44.781 12.109 1 85.44 281 LYS B CA 1
ATOM 4868 C C . LYS B 1 281 ? -26.25 45.25 11.461 1 85.44 281 LYS B C 1
ATOM 4870 O O . LYS B 1 281 ? -27.219 45.562 12.164 1 85.44 281 LYS B O 1
ATOM 4875 N N . VAL B 1 282 ? -26.109 45.406 10.148 1 81.44 282 VAL B N 1
ATOM 4876 C CA . VAL B 1 282 ? -27.297 45.625 9.344 1 81.44 282 VAL B CA 1
ATOM 4877 C C . VAL B 1 282 ? -27.75 44.344 8.688 1 81.44 282 VAL B C 1
ATOM 4879 O O . VAL B 1 282 ? -26.984 43.719 7.953 1 81.44 282 VAL B O 1
ATOM 4882 N N . HIS B 1 283 ? -29 43.844 9.086 1 78.31 283 HIS B N 1
ATOM 4883 C CA . HIS B 1 283 ? -29.5 42.562 8.641 1 78.31 283 HIS B CA 1
ATOM 4884 C C . HIS B 1 283 ? -29.453 42.438 7.121 1 78.31 283 HIS B C 1
ATOM 4886 O O . HIS B 1 283 ? -29.688 43.438 6.414 1 78.31 283 HIS B O 1
ATOM 4892 N N . HIS B 1 284 ? -29.156 41.188 6.727 1 72.5 284 HIS B N 1
ATOM 4893 C CA . HIS B 1 284 ? -29.125 40.938 5.293 1 72.5 284 HIS B CA 1
ATOM 4894 C C . HIS B 1 284 ? -30.453 41.25 4.637 1 72.5 284 HIS B C 1
ATOM 4896 O O . HIS B 1 284 ? -30.484 41.781 3.518 1 72.5 284 HIS B O 1
ATOM 4902 N N . ALA B 1 285 ? -31.484 40.906 5.387 1 68.94 285 ALA B N 1
ATOM 4903 C CA . ALA B 1 285 ? -32.844 41.188 4.902 1 68.94 285 ALA B CA 1
ATOM 4904 C C . ALA B 1 285 ? -33.062 42.688 4.691 1 68.94 285 ALA B C 1
ATOM 4906 O O . ALA B 1 285 ? -33.844 43.094 3.842 1 68.94 285 ALA B O 1
ATOM 4907 N N . ALA B 1 286 ? -32.312 43.562 5.375 1 72.12 286 ALA B N 1
ATOM 4908 C CA . ALA B 1 286 ? -32.438 45 5.273 1 72.12 286 ALA B CA 1
ATOM 4909 C C . ALA B 1 286 ? -31.359 45.562 4.348 1 72.12 286 ALA B C 1
ATOM 4911 O O . ALA B 1 286 ? -31.094 46.781 4.352 1 72.12 286 ALA B O 1
ATOM 4912 N N . GLY B 1 287 ? -30.688 44.625 3.66 1 69.62 287 GLY B N 1
ATOM 4913 C CA . GLY B 1 287 ? -29.719 45.062 2.678 1 69.62 287 GLY B CA 1
ATOM 4914 C C . GLY B 1 287 ? -28.281 45 3.193 1 69.62 287 GLY B C 1
ATOM 4915 O O . GLY B 1 287 ? -27.375 45.562 2.578 1 69.62 287 GLY B O 1
ATOM 4916 N N . GLY B 1 288 ? -28.094 44.5 4.332 1 74.62 288 GLY B N 1
ATOM 4917 C CA . GLY B 1 288 ? -26.75 44.438 4.875 1 74.62 288 GLY B CA 1
ATOM 4918 C C . GLY B 1 288 ? -25.828 43.5 4.094 1 74.62 288 GLY B C 1
ATOM 4919 O O . GLY B 1 288 ? -26.25 42.438 3.646 1 74.62 288 GLY B O 1
ATOM 4920 N N . GLU B 1 289 ? -24.578 44.031 3.822 1 79.38 289 GLU B N 1
ATOM 4921 C CA . GLU B 1 289 ? -23.609 43.312 3.004 1 79.38 289 GLU B CA 1
ATOM 4922 C C . GLU B 1 289 ? -22.719 42.406 3.861 1 79.38 289 GLU B C 1
ATOM 4924 O O . GLU B 1 289 ? -22.656 42.594 5.082 1 79.38 289 GLU B O 1
ATOM 4929 N N . ASN B 1 290 ? -22.203 41.406 3.252 1 81.88 290 ASN B N 1
ATOM 4930 C CA . ASN B 1 290 ? -21.219 40.531 3.871 1 81.88 290 ASN B CA 1
ATOM 4931 C C . ASN B 1 290 ? -19.828 41.188 3.854 1 81.88 290 ASN B C 1
ATOM 4933 O O . ASN B 1 290 ? -18.922 40.688 3.162 1 81.88 290 ASN B O 1
ATOM 4937 N N . THR B 1 291 ? -19.766 42.344 4.48 1 85.38 291 THR B N 1
ATOM 4938 C CA . THR B 1 291 ? -18.5 43.062 4.551 1 85.38 291 THR B CA 1
ATOM 4939 C C . THR B 1 291 ? -17.984 43.125 5.984 1 85.38 291 THR B C 1
ATOM 4941 O O . THR B 1 291 ? -18.766 42.969 6.934 1 85.38 291 THR B O 1
ATOM 4944 N N . GLU B 1 292 ? -16.719 43.344 6.059 1 88.19 292 GLU B N 1
ATOM 4945 C CA . GLU B 1 292 ? -16.094 43.406 7.371 1 88.19 292 GLU B CA 1
ATOM 4946 C C . GLU B 1 292 ? -16.75 44.469 8.242 1 88.19 292 GLU B C 1
ATOM 4948 O O . GLU B 1 292 ? -16.875 44.312 9.453 1 88.19 292 GLU B O 1
ATOM 4953 N N . GLU B 1 293 ? -17.172 45.562 7.555 1 88.81 293 GLU B N 1
ATOM 4954 C CA . GLU B 1 293 ? -17.734 46.719 8.273 1 88.81 293 GLU B CA 1
ATOM 4955 C C . GLU B 1 293 ? -19.125 46.406 8.82 1 88.81 293 GLU B C 1
ATOM 4957 O O . GLU B 1 293 ? -19.516 46.906 9.867 1 88.81 293 GLU B O 1
ATOM 4962 N N . ASN B 1 294 ? -19.734 45.5 8.156 1 90.19 294 ASN B N 1
ATOM 4963 C CA . ASN B 1 294 ? -21.109 45.219 8.547 1 90.19 294 ASN B CA 1
ATOM 4964 C C . ASN B 1 294 ? -21.203 43.969 9.43 1 90.19 294 ASN B C 1
ATOM 4966 O O . ASN B 1 294 ? -22.281 43.594 9.867 1 90.19 294 ASN B O 1
ATOM 4970 N N . LEU B 1 295 ? -20.094 43.375 9.586 1 89.62 295 LEU B N 1
ATOM 4971 C CA . LEU B 1 295 ? -20.109 42.125 10.367 1 89.62 295 LEU B CA 1
ATOM 4972 C C . LEU B 1 295 ? -19.375 42.312 11.695 1 89.62 295 LEU B C 1
ATOM 4974 O O . LEU B 1 295 ? -18.391 43.062 11.773 1 89.62 295 LEU B O 1
ATOM 4978 N N . ILE B 1 296 ? -19.891 41.719 12.727 1 89.69 296 ILE B N 1
ATOM 4979 C CA . ILE B 1 296 ? -19.281 41.75 14.055 1 89.69 296 ILE B CA 1
ATOM 4980 C C . ILE B 1 296 ? -19.25 40.344 14.656 1 89.69 296 ILE B C 1
ATOM 4982 O O . ILE B 1 296 ? -20.125 39.531 14.375 1 89.69 296 ILE B O 1
ATOM 4986 N N . THR B 1 297 ? -18.188 40.062 15.398 1 88.44 297 THR B N 1
ATOM 4987 C CA . THR B 1 297 ? -18.047 38.75 16.031 1 88.44 297 THR B CA 1
ATOM 4988 C C . THR B 1 297 ? -18.797 38.719 17.359 1 88.44 297 THR B C 1
ATOM 4990 O O . THR B 1 297 ? -18.578 39.562 18.234 1 88.44 297 THR B O 1
ATOM 4993 N N . LEU B 1 298 ? -19.766 37.812 17.484 1 88.31 298 LEU B N 1
ATOM 4994 C CA . LEU B 1 298 ? -20.5 37.594 18.719 1 88.31 298 LEU B CA 1
ATOM 4995 C C . LEU B 1 298 ? -20.5 36.125 19.125 1 88.31 298 LEU B C 1
ATOM 4997 O O . LEU B 1 298 ? -20.312 35.25 18.266 1 88.31 298 LEU B O 1
ATOM 5001 N N . CYS B 1 299 ? -20.578 35.906 20.375 1 85.12 299 CYS B N 1
ATOM 5002 C CA . CYS B 1 299 ? -20.828 34.531 20.781 1 85.12 299 CYS B CA 1
ATOM 5003 C C . CYS B 1 299 ? -22.297 34.156 20.547 1 85.12 299 CYS B C 1
ATOM 5005 O O . CYS B 1 299 ? -23.141 35.031 20.391 1 85.12 299 CYS B O 1
ATOM 5007 N N . ASN B 1 300 ? -22.578 32.844 20.5 1 80.25 300 ASN B N 1
ATOM 5008 C CA . ASN B 1 300 ? -23.922 32.406 20.203 1 80.25 300 ASN B CA 1
ATOM 5009 C C . ASN B 1 300 ? -24.922 32.906 21.234 1 80.25 300 ASN B C 1
ATOM 5011 O O . ASN B 1 300 ? -26.078 33.188 20.906 1 80.25 300 ASN B O 1
ATOM 5015 N N . ILE B 1 301 ? -24.5 33.031 22.391 1 84.44 301 ILE B N 1
ATOM 5016 C CA . ILE B 1 301 ? -25.375 33.469 23.469 1 84.44 301 ILE B CA 1
ATOM 5017 C C . ILE B 1 301 ? -25.719 34.969 23.25 1 84.44 301 ILE B C 1
ATOM 5019 O O . ILE B 1 301 ? -26.891 35.344 23.266 1 84.44 301 ILE B O 1
ATOM 5023 N N . CYS B 1 302 ? -24.703 35.781 23.016 1 88.19 302 CYS B N 1
ATOM 5024 C CA . CYS B 1 302 ? -24.906 37.188 22.766 1 88.19 302 CYS B CA 1
ATOM 5025 C C . CYS B 1 302 ? -25.641 37.438 21.453 1 88.19 302 CYS B C 1
ATOM 5027 O O . CYS B 1 302 ? -26.438 38.375 21.344 1 88.19 302 CYS B O 1
ATOM 5029 N N . HIS B 1 303 ? -25.328 36.625 20.516 1 87 303 HIS B N 1
ATOM 5030 C CA . HIS B 1 303 ? -26 36.719 19.219 1 87 303 HIS B CA 1
ATOM 5031 C C . HIS B 1 303 ? -27.5 36.5 19.359 1 87 303 HIS B C 1
ATOM 5033 O O . HIS B 1 303 ? -28.297 37.281 18.812 1 87 303 HIS B O 1
ATOM 5039 N N . ASP B 1 304 ? -27.812 35.5 20.062 1 83.31 304 ASP B N 1
ATOM 5040 C CA . ASP B 1 304 ? -29.219 35.188 20.281 1 83.31 304 ASP B CA 1
ATOM 5041 C C . ASP B 1 304 ? -29.922 36.312 21.047 1 83.31 304 ASP B C 1
ATOM 5043 O O . ASP B 1 304 ? -31.062 36.625 20.75 1 83.31 304 ASP B O 1
ATOM 5047 N N . LYS B 1 305 ? -29.281 36.781 22.031 1 87 305 LYS B N 1
ATOM 5048 C CA . LYS B 1 305 ? -29.812 37.875 22.812 1 87 305 LYS B CA 1
ATOM 5049 C C . LYS B 1 305 ? -30.094 39.094 21.922 1 87 305 LYS B C 1
ATOM 5051 O O . LYS B 1 305 ? -31.125 39.75 22.062 1 87 305 LYS B O 1
ATOM 5056 N N . LEU B 1 306 ? -29.109 39.375 21.125 1 85.31 306 LEU B N 1
ATOM 5057 C CA . LEU B 1 306 ? -29.266 40.5 20.234 1 85.31 306 LEU B CA 1
ATOM 5058 C C . LEU B 1 306 ? -30.438 40.312 19.281 1 85.31 306 LEU B C 1
ATOM 5060 O O . LEU B 1 306 ? -31.172 41.25 19 1 85.31 306 LEU B O 1
ATOM 5064 N N . HIS B 1 307 ? -30.594 39.156 18.797 1 82.81 307 HIS B N 1
ATOM 5065 C CA . HIS B 1 307 ? -31.703 38.844 17.891 1 82.81 307 HIS B CA 1
ATOM 5066 C C . HIS B 1 307 ? -33.031 38.938 18.625 1 82.81 307 HIS B C 1
ATOM 5068 O O . HIS B 1 307 ? -34.031 39.406 18.062 1 82.81 307 HIS B O 1
ATOM 5074 N N . ALA B 1 308 ? -33.031 38.469 19.812 1 81.94 308 ALA B N 1
ATOM 5075 C CA . ALA B 1 308 ? -34.25 38.562 20.625 1 81.94 308 ALA B CA 1
ATOM 5076 C C . ALA B 1 308 ? -34.625 40 20.875 1 81.94 308 ALA B C 1
ATOM 5078 O O . ALA B 1 308 ? -35.812 40.344 20.812 1 81.94 308 ALA B O 1
ATOM 5079 N N . GLU B 1 309 ? -33.688 40.781 21.156 1 82.25 309 GLU B N 1
ATOM 5080 C CA . GLU B 1 309 ? -33.938 42.188 21.406 1 82.25 309 GLU B CA 1
ATOM 5081 C C . GLU B 1 309 ? -34.438 42.875 20.141 1 82.25 309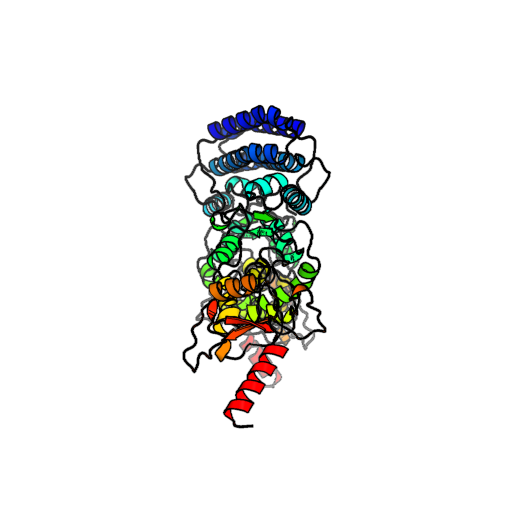 GLU B C 1
ATOM 5083 O O . GLU B 1 309 ? -35.344 43.719 20.219 1 82.25 309 GLU B O 1
ATOM 5088 N N . GLU B 1 310 ? -33.906 42.5 19.062 1 78.5 310 GLU B N 1
ATOM 5089 C CA . GLU B 1 310 ? -34.312 43.094 17.797 1 78.5 310 GLU B CA 1
ATOM 5090 C C . GLU B 1 310 ? -35.75 42.688 17.422 1 78.5 310 GLU B C 1
ATOM 5092 O O . GLU B 1 310 ? -36.5 43.5 16.891 1 78.5 310 GLU B O 1
ATOM 5097 N N . ASN B 1 311 ? -36.031 41.5 17.703 1 73.44 311 ASN B N 1
ATOM 5098 C CA . ASN B 1 311 ? -37.375 41 17.438 1 73.44 311 ASN B CA 1
ATOM 5099 C C . ASN B 1 311 ? -38.375 41.688 18.344 1 73.44 311 ASN B C 1
ATOM 5101 O O . ASN B 1 311 ? -39.5 42 17.922 1 73.44 311 ASN B O 1
ATOM 5105 N N . ARG B 1 312 ? -38 41.875 19.562 1 72.31 312 ARG B N 1
ATOM 5106 C CA . ARG B 1 312 ? -38.875 42.594 20.5 1 72.31 312 ARG B CA 1
ATOM 5107 C C . ARG B 1 312 ? -39.094 44.031 20.031 1 72.31 312 ARG B C 1
ATOM 5109 O O . ARG B 1 312 ? -40.219 44.531 20.094 1 72.31 312 ARG B O 1
ATOM 5116 N N . LYS B 1 313 ? -38.281 44.719 19.578 1 69.69 313 LYS B N 1
ATOM 5117 C CA . LYS B 1 313 ? -38.438 46.094 19.094 1 69.69 313 LYS B CA 1
ATOM 5118 C C . LYS B 1 313 ? -39.312 46.188 17.859 1 69.69 313 LYS B C 1
ATOM 5120 O O . LYS B 1 313 ? -40.062 47.125 17.672 1 69.69 313 LYS B O 1
ATOM 5125 N N . LYS B 1 314 ? -39.188 45.25 17.047 1 69.38 314 LYS B N 1
ATOM 5126 C CA . LYS B 1 314 ? -40 45.188 15.828 1 69.38 314 LYS B CA 1
ATOM 5127 C C . LYS B 1 314 ? -41.469 44.906 16.156 1 69.38 314 LYS B C 1
ATOM 5129 O O . LYS B 1 314 ? -42.344 45.406 15.453 1 69.38 314 LYS B O 1
ATOM 5134 N N . ASN B 1 315 ? -41.406 44.062 17.188 1 69.06 315 ASN B N 1
ATOM 5135 C CA . ASN B 1 315 ? -42.781 43.75 17.547 1 69.06 315 ASN B CA 1
ATOM 5136 C C . ASN B 1 315 ? -43.375 44.781 18.484 1 69.06 315 ASN B C 1
ATOM 5138 O O . ASN B 1 315 ? -44.531 44.625 18.938 1 69.06 315 ASN B O 1
ATOM 5142 N N . GLY B 1 316 ? -42.812 46 18.672 1 63.75 316 GLY B N 1
ATOM 5143 C CA . GLY B 1 316 ? -43.344 47.094 19.469 1 63.75 316 GLY B CA 1
ATOM 5144 C C . GLY B 1 316 ? -43.25 46.844 20.969 1 63.75 316 GLY B C 1
ATOM 5145 O O . GLY B 1 316 ? -44.031 47.406 21.734 1 63.75 316 GLY B O 1
ATOM 5146 N N . ARG B 1 317 ? -42.625 46.031 21.516 1 49 317 ARG B N 1
ATOM 5147 C CA . ARG B 1 317 ? -42.625 45.812 22.953 1 49 317 ARG B CA 1
ATOM 5148 C C . ARG B 1 317 ? -41.312 46.281 23.562 1 49 317 ARG B C 1
ATOM 5150 O O . ARG B 1 317 ? -40.25 46.25 22.922 1 49 317 ARG B O 1
#